Protein AF-A0A0U2K3C4-F1 (afdb_monomer)

Structure (mmCIF, N/CA/C/O backbone):
data_AF-A0A0U2K3C4-F1
#
_entry.id   AF-A0A0U2K3C4-F1
#
loop_
_atom_site.group_PDB
_atom_site.id
_atom_site.type_symbol
_atom_site.label_atom_id
_atom_site.label_alt_id
_atom_site.label_comp_id
_atom_site.label_asym_id
_atom_site.label_entity_id
_atom_site.label_seq_id
_atom_site.pdbx_PDB_ins_code
_atom_site.Cartn_x
_atom_site.Cartn_y
_atom_site.Cartn_z
_atom_site.occupancy
_atom_site.B_iso_or_equiv
_atom_site.auth_seq_id
_atom_site.auth_comp_id
_atom_site.auth_asym_id
_atom_site.auth_atom_id
_atom_site.pdbx_PDB_model_num
ATOM 1 N N . ARG A 1 1 ? -6.582 -13.156 -17.058 1.00 91.00 1 ARG A N 1
ATOM 2 C CA . ARG A 1 1 ? -5.538 -12.307 -16.415 1.00 91.00 1 ARG A CA 1
ATOM 3 C C . ARG A 1 1 ? -4.689 -13.129 -15.450 1.00 91.00 1 ARG A C 1
ATOM 5 O O . ARG A 1 1 ? -3.478 -12.992 -15.527 1.00 91.00 1 ARG A O 1
ATOM 12 N N . ALA A 1 2 ? -5.303 -13.980 -14.618 1.00 92.38 2 ALA A N 1
ATOM 13 C CA . ALA A 1 2 ? -4.604 -14.873 -13.690 1.00 92.38 2 ALA A CA 1
ATOM 14 C C . ALA A 1 2 ? -3.515 -15.735 -14.356 1.00 92.38 2 ALA A C 1
ATOM 16 O O . ALA A 1 2 ? -2.417 -15.794 -13.830 1.00 92.38 2 ALA A O 1
ATOM 17 N N . ASP A 1 3 ? -3.754 -16.257 -15.565 1.00 92.38 3 ASP A N 1
ATOM 18 C CA . ASP A 1 3 ? -2.789 -17.100 -16.306 1.00 92.38 3 ASP A CA 1
ATOM 19 C C . ASP A 1 3 ? -1.461 -16.412 -16.674 1.00 92.38 3 ASP A C 1
ATOM 21 O O . ASP A 1 3 ? -0.564 -17.042 -17.228 1.00 92.38 3 ASP A O 1
ATOM 25 N N . MET A 1 4 ? -1.336 -15.099 -16.448 1.00 93.62 4 MET A N 1
ATOM 26 C CA . MET A 1 4 ? -0.067 -14.387 -16.621 1.00 93.62 4 MET A CA 1
ATOM 27 C C . MET A 1 4 ? 0.810 -14.440 -15.366 1.00 93.62 4 MET A C 1
ATOM 29 O O . MET A 1 4 ? 1.967 -14.034 -15.451 1.00 93.62 4 MET A O 1
ATOM 33 N N . VAL A 1 5 ? 0.287 -14.903 -14.232 1.00 95.31 5 VAL A N 1
ATOM 34 C CA . VAL A 1 5 ? 1.000 -15.032 -12.958 1.00 95.31 5 VAL A CA 1
ATOM 35 C C . VAL A 1 5 ? 1.236 -16.510 -12.691 1.00 95.31 5 VAL A C 1
ATOM 37 O O . VAL A 1 5 ? 0.302 -17.308 -12.721 1.00 95.31 5 VAL A O 1
ATOM 40 N N . ASP A 1 6 ? 2.488 -16.870 -12.431 1.00 94.94 6 ASP A N 1
ATOM 41 C CA . ASP A 1 6 ? 2.840 -18.255 -12.155 1.00 94.94 6 ASP A CA 1
ATOM 42 C C . ASP A 1 6 ? 2.334 -18.664 -10.764 1.00 94.94 6 ASP A C 1
ATOM 44 O O . ASP A 1 6 ? 2.648 -18.019 -9.760 1.00 94.94 6 ASP A O 1
ATOM 48 N N . SER A 1 7 ? 1.530 -19.726 -10.712 1.00 95.19 7 SER A N 1
ATOM 49 C CA . SER A 1 7 ? 0.980 -20.285 -9.477 1.00 95.19 7 SER A CA 1
ATOM 50 C C . SER A 1 7 ? 0.982 -21.819 -9.561 1.00 95.19 7 SER A C 1
ATOM 52 O O . SER A 1 7 ? 0.203 -22.374 -10.342 1.00 95.19 7 SER A O 1
ATOM 54 N N . PRO A 1 8 ? 1.849 -22.520 -8.801 1.00 93.19 8 PRO A N 1
ATOM 55 C CA . PRO A 1 8 ? 2.838 -21.985 -7.853 1.00 93.19 8 PRO A CA 1
ATOM 56 C C . PRO A 1 8 ? 3.916 -21.092 -8.493 1.00 93.19 8 PRO A C 1
ATOM 58 O O . PRO A 1 8 ? 4.184 -21.192 -9.689 1.00 93.19 8 PRO A O 1
ATOM 61 N N . ASN A 1 9 ? 4.553 -20.227 -7.695 1.00 91.94 9 ASN A N 1
ATOM 62 C CA . ASN A 1 9 ? 5.623 -19.354 -8.183 1.00 91.94 9 ASN A CA 1
ATOM 63 C C . ASN A 1 9 ? 6.841 -20.164 -8.657 1.00 91.94 9 ASN A C 1
ATOM 65 O O . ASN A 1 9 ? 7.236 -21.135 -8.015 1.00 91.94 9 ASN A O 1
ATOM 69 N N . LEU A 1 10 ? 7.464 -19.729 -9.757 1.00 90.44 10 LEU A N 1
ATOM 70 C CA . LEU A 1 10 ? 8.642 -20.399 -10.330 1.00 90.44 10 LEU A CA 1
ATOM 71 C C . LEU A 1 10 ? 9.956 -19.925 -9.705 1.00 90.44 10 LEU A C 1
ATOM 73 O O . LEU A 1 10 ? 10.890 -20.708 -9.550 1.00 90.44 10 LEU A O 1
ATOM 77 N N . TYR A 1 11 ? 10.021 -18.635 -9.375 1.00 92.56 11 TYR A N 1
ATOM 78 C CA . TYR A 1 11 ? 11.235 -17.945 -8.954 1.00 92.56 11 TYR A CA 1
ATOM 79 C C . TYR A 1 11 ? 10.991 -17.160 -7.666 1.00 92.56 11 TYR A C 1
ATOM 81 O O . TYR A 1 11 ? 9.864 -16.735 -7.378 1.00 92.56 11 TYR A O 1
ATOM 89 N N . THR A 1 12 ? 12.068 -16.907 -6.928 1.00 91.94 12 THR A N 1
ATOM 90 C CA . THR A 1 12 ? 12.113 -15.908 -5.852 1.00 91.94 12 THR A CA 1
ATOM 91 C C . THR A 1 12 ? 13.318 -14.995 -6.049 1.00 91.94 12 THR A C 1
ATOM 93 O O . THR A 1 12 ? 14.100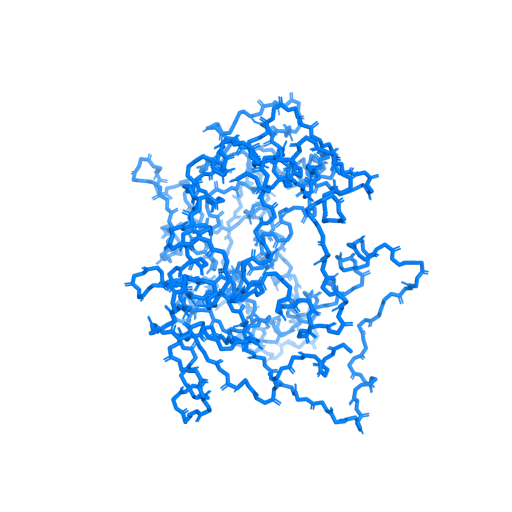 -15.181 -6.982 1.00 91.94 12 THR A O 1
ATOM 96 N N . SER A 1 13 ? 13.476 -13.977 -5.202 1.00 81.00 13 SER A N 1
ATOM 97 C CA . SER A 1 13 ? 14.648 -13.092 -5.266 1.00 81.00 13 SER A CA 1
ATOM 98 C C . SER A 1 13 ? 15.991 -13.816 -5.102 1.00 81.00 13 SER A C 1
ATOM 100 O O . SER A 1 13 ? 16.982 -13.345 -5.656 1.00 81.00 13 SER A O 1
ATOM 102 N N . ASP A 1 14 ? 15.994 -14.985 -4.456 1.00 83.19 14 ASP A N 1
ATOM 103 C CA . ASP A 1 14 ? 17.208 -15.752 -4.147 1.00 83.19 14 ASP A CA 1
ATOM 104 C C . ASP A 1 14 ? 17.404 -16.967 -5.071 1.00 83.19 14 ASP A C 1
ATOM 106 O O . ASP A 1 14 ? 18.506 -17.501 -5.178 1.00 83.19 14 ASP A O 1
ATOM 110 N N . HIS A 1 15 ? 16.358 -17.389 -5.791 1.00 88.06 15 HIS A N 1
ATOM 111 C CA . HIS A 1 15 ? 16.385 -18.589 -6.631 1.00 88.06 15 HIS A CA 1
ATOM 112 C C . HIS A 1 15 ? 15.921 -18.274 -8.057 1.00 88.06 15 HIS A C 1
ATOM 114 O O . HIS A 1 15 ? 14.764 -17.919 -8.294 1.00 88.06 15 HIS A O 1
ATOM 120 N N . SER A 1 16 ? 16.823 -18.448 -9.028 1.00 90.88 16 SER A N 1
ATOM 121 C CA . SER A 1 16 ? 16.570 -18.234 -10.463 1.00 90.88 16 SER A CA 1
ATOM 122 C C . SER A 1 16 ? 15.984 -19.454 -11.189 1.00 90.88 16 SER A C 1
ATOM 124 O O . SER A 1 16 ? 15.780 -19.413 -12.402 1.00 90.88 16 SER A O 1
ATOM 126 N N . TYR A 1 17 ? 15.710 -20.537 -10.463 1.00 90.81 17 TYR A N 1
ATOM 127 C CA . TYR A 1 17 ? 15.110 -21.779 -10.947 1.00 90.81 17 TYR A CA 1
ATOM 128 C C . TYR A 1 17 ? 14.216 -22.381 -9.855 1.00 90.81 17 TYR A C 1
ATOM 130 O O . TYR A 1 17 ? 14.280 -21.969 -8.698 1.00 90.81 17 TYR A O 1
ATOM 138 N N . ILE A 1 18 ? 13.377 -23.351 -10.228 1.00 93.62 18 ILE A N 1
ATOM 139 C CA . ILE A 1 18 ? 12.414 -23.971 -9.313 1.00 93.62 18 ILE A CA 1
ATOM 140 C C . ILE A 1 18 ? 13.165 -24.789 -8.258 1.00 93.62 18 ILE A C 1
ATOM 142 O O . ILE A 1 18 ? 13.895 -25.722 -8.594 1.00 93.62 18 ILE A O 1
ATOM 146 N N . THR A 1 19 ? 12.943 -24.469 -6.985 1.00 92.31 19 THR A N 1
ATOM 147 C CA . THR A 1 19 ? 13.462 -25.227 -5.841 1.00 92.31 19 THR A CA 1
ATOM 148 C C . THR A 1 19 ? 12.367 -25.466 -4.809 1.00 92.31 19 THR A C 1
ATOM 150 O O . THR A 1 19 ? 11.360 -24.756 -4.761 1.00 92.31 19 THR A O 1
ATOM 153 N N . VAL A 1 20 ? 12.573 -26.469 -3.955 1.00 91.56 20 VAL A N 1
ATOM 154 C CA . VAL A 1 20 ? 11.711 -26.712 -2.789 1.00 91.56 20 VAL A CA 1
ATOM 155 C C . VAL A 1 20 ? 11.722 -25.490 -1.863 1.00 91.56 20 VAL A C 1
ATOM 157 O O . VAL A 1 20 ? 10.665 -25.054 -1.412 1.00 91.56 20 VAL A O 1
ATOM 160 N N . ASP A 1 21 ? 12.888 -24.874 -1.658 1.00 89.00 21 ASP A N 1
ATOM 161 C CA . ASP A 1 21 ? 13.029 -23.682 -0.818 1.00 89.00 21 ASP A CA 1
ATOM 162 C C . ASP A 1 21 ? 12.271 -22.475 -1.386 1.00 89.00 21 ASP A C 1
ATOM 164 O O . ASP A 1 21 ? 11.545 -21.809 -0.651 1.00 89.00 21 ASP A O 1
ATOM 168 N N . ALA A 1 22 ? 12.354 -22.226 -2.697 1.00 86.88 22 ALA A N 1
ATOM 169 C CA . ALA A 1 22 ? 11.605 -21.165 -3.375 1.00 86.88 22 ALA A CA 1
ATOM 170 C C . ALA A 1 22 ? 10.082 -21.342 -3.247 1.00 86.88 22 ALA A C 1
ATOM 172 O O . ALA A 1 22 ? 9.337 -20.356 -3.245 1.00 86.88 22 ALA A O 1
ATOM 173 N N . HIS A 1 23 ? 9.622 -22.590 -3.127 1.00 89.25 23 HIS A N 1
ATOM 174 C CA . HIS A 1 23 ? 8.214 -22.913 -2.943 1.00 89.25 23 HIS A CA 1
ATOM 175 C C . HIS A 1 23 ? 7.758 -22.739 -1.487 1.00 89.25 23 HIS A C 1
ATOM 177 O O . HIS A 1 23 ? 6.759 -22.067 -1.241 1.00 89.25 23 HIS A O 1
ATOM 183 N N . PHE A 1 24 ? 8.478 -23.286 -0.503 1.00 91.50 24 PHE A N 1
ATOM 184 C CA . PHE A 1 24 ? 8.013 -23.303 0.893 1.00 91.50 24 PHE A CA 1
ATOM 185 C C . PHE A 1 24 ? 8.466 -22.106 1.735 1.00 91.50 24 PHE A C 1
ATOM 187 O O . PHE A 1 24 ? 7.795 -21.760 2.707 1.00 91.50 24 PHE A O 1
ATOM 194 N N . ASN A 1 25 ? 9.563 -21.436 1.382 1.00 93.00 25 ASN A N 1
ATOM 195 C CA . ASN A 1 25 ? 10.036 -20.283 2.138 1.00 93.00 25 ASN A CA 1
ATOM 196 C C . ASN A 1 25 ? 9.228 -19.027 1.774 1.00 93.00 25 ASN A C 1
ATOM 198 O O . ASN A 1 25 ? 9.465 -18.388 0.748 1.00 93.00 25 ASN A O 1
ATOM 202 N N . THR A 1 26 ? 8.281 -18.647 2.631 1.00 93.88 26 THR A N 1
ATOM 203 C CA . THR A 1 26 ? 7.430 -17.452 2.478 1.00 93.88 26 THR A CA 1
ATOM 204 C C . THR A 1 26 ? 8.090 -16.157 2.951 1.00 93.88 26 THR A C 1
ATOM 206 O O . THR A 1 26 ? 7.456 -15.113 2.954 1.00 93.88 26 THR A O 1
ATOM 209 N N . SER A 1 27 ? 9.366 -16.177 3.345 1.00 95.62 27 SER A N 1
ATOM 210 C CA . SER A 1 27 ? 10.084 -14.935 3.678 1.00 95.62 27 SER A CA 1
ATOM 211 C C . SER A 1 27 ? 10.625 -14.191 2.454 1.00 95.62 27 SER A C 1
ATOM 213 O O . SER A 1 27 ? 11.241 -13.139 2.599 1.00 95.62 27 SER A O 1
ATOM 215 N N . HIS A 1 28 ? 10.393 -14.718 1.248 1.00 95.62 28 HIS A N 1
ATOM 216 C CA . HIS A 1 28 ? 10.826 -14.123 -0.012 1.00 95.62 28 HIS A CA 1
ATOM 217 C C . HIS A 1 28 ? 9.637 -13.708 -0.860 1.00 95.62 28 HIS A C 1
ATOM 219 O O . HIS A 1 28 ? 8.663 -14.454 -1.008 1.00 95.62 28 HIS A O 1
ATOM 225 N N . PHE A 1 29 ? 9.770 -12.562 -1.517 1.00 97.19 29 PHE A N 1
ATOM 226 C CA . PHE A 1 29 ? 8.911 -12.241 -2.643 1.00 97.19 29 PHE A CA 1
ATOM 227 C C . PHE A 1 29 ? 9.142 -13.225 -3.806 1.00 97.19 29 PHE A C 1
ATOM 229 O O . PHE A 1 29 ? 10.267 -13.671 -4.063 1.00 97.19 29 PHE A O 1
ATOM 236 N N . ALA A 1 30 ? 8.066 -13.550 -4.528 1.00 96.50 30 ALA A N 1
ATOM 237 C CA . ALA A 1 30 ? 8.156 -14.239 -5.814 1.00 96.50 30 ALA A CA 1
ATOM 238 C C . ALA A 1 30 ? 8.735 -13.319 -6.894 1.00 96.50 30 ALA A C 1
ATOM 240 O O . ALA A 1 30 ? 8.837 -12.102 -6.708 1.00 96.50 30 ALA A O 1
ATOM 241 N N . ARG A 1 31 ? 9.057 -13.904 -8.051 1.00 95.88 31 ARG A N 1
ATOM 242 C CA . ARG A 1 31 ? 9.420 -13.158 -9.256 1.00 95.88 31 ARG A CA 1
ATOM 243 C C . ARG A 1 31 ? 8.714 -13.671 -10.500 1.00 95.88 31 ARG A C 1
ATOM 245 O O . ARG A 1 31 ? 8.520 -14.876 -10.647 1.00 95.88 31 ARG A O 1
ATOM 252 N N . GLY A 1 32 ? 8.370 -12.752 -11.401 1.00 94.94 32 GLY A N 1
ATOM 253 C CA . GLY A 1 32 ? 7.795 -13.079 -12.715 1.00 94.94 32 GLY A CA 1
ATOM 254 C C . GLY A 1 32 ? 8.849 -13.364 -13.791 1.00 94.94 32 GLY A C 1
ATOM 255 O O . GLY A 1 32 ? 8.556 -14.027 -14.787 1.00 94.94 32 GLY A O 1
ATOM 256 N N . LEU A 1 33 ? 10.073 -12.870 -13.587 1.00 96.38 33 LEU A N 1
ATOM 257 C CA . LEU A 1 33 ? 11.255 -13.167 -14.393 1.00 96.38 33 LEU A CA 1
ATOM 258 C C . LEU A 1 33 ? 12.443 -13.474 -13.469 1.00 96.38 33 LEU A C 1
ATOM 260 O O . LEU A 1 33 ? 12.564 -12.846 -12.413 1.00 96.38 33 LEU A O 1
ATOM 264 N N . PRO A 1 34 ? 13.352 -14.385 -13.855 1.00 95.38 34 PRO A N 1
ATOM 265 C CA . PRO A 1 34 ? 14.554 -14.635 -13.073 1.00 95.38 34 PRO A CA 1
ATOM 266 C C . PRO A 1 34 ? 15.469 -13.396 -13.079 1.00 95.38 34 PRO A C 1
ATOM 268 O O . PRO A 1 34 ? 15.416 -12.594 -14.024 1.00 95.38 34 PRO A O 1
ATOM 271 N N . PRO A 1 35 ? 16.329 -13.230 -12.057 1.00 95.44 35 PRO A N 1
ATOM 272 C CA . PRO A 1 35 ? 17.335 -12.174 -12.053 1.00 95.44 35 PRO A CA 1
ATOM 273 C C . PRO A 1 35 ? 18.298 -12.305 -13.237 1.00 95.44 35 PRO A C 1
ATOM 275 O O . PRO A 1 35 ? 18.603 -13.414 -13.681 1.00 95.44 35 PRO A O 1
ATOM 278 N N . ILE A 1 36 ? 18.829 -11.176 -13.707 1.00 95.75 36 ILE A N 1
ATOM 279 C CA . ILE A 1 36 ? 19.911 -11.157 -14.704 1.00 95.75 36 ILE A CA 1
ATOM 280 C C . ILE A 1 36 ? 21.134 -11.880 -14.129 1.00 95.75 36 ILE A C 1
ATOM 282 O O . ILE A 1 36 ? 21.578 -11.464 -13.061 1.00 95.75 36 ILE A O 1
ATOM 286 N N . PRO A 1 37 ? 21.704 -12.909 -14.788 1.00 94.88 37 PRO A N 1
ATOM 287 C CA . PRO A 1 37 ? 22.882 -13.628 -14.296 1.00 94.88 37 PRO A CA 1
ATOM 288 C C . PRO A 1 37 ? 24.055 -12.708 -13.928 1.00 94.88 37 PRO A C 1
ATOM 290 O O . PRO A 1 37 ? 24.319 -11.720 -14.603 1.00 94.88 37 PRO A O 1
ATOM 293 N N . GLU A 1 38 ? 24.779 -13.037 -12.856 1.00 92.75 38 GLU A N 1
ATOM 294 C CA . GLU A 1 38 ? 25.852 -12.177 -12.320 1.00 92.75 38 GLU A CA 1
ATOM 295 C C . GLU A 1 38 ? 27.051 -12.044 -13.267 1.00 92.75 38 GLU A C 1
ATOM 297 O O . GLU A 1 38 ? 27.773 -11.056 -13.227 1.00 92.75 38 GLU A O 1
ATOM 302 N N . ASN A 1 39 ? 27.249 -13.030 -14.140 1.00 95.50 39 ASN A N 1
ATOM 303 C CA . ASN A 1 39 ? 28.339 -13.087 -15.110 1.00 95.50 39 ASN A CA 1
ATOM 304 C C . ASN A 1 39 ? 27.973 -12.487 -16.480 1.00 95.50 39 ASN A C 1
ATOM 306 O O . ASN A 1 39 ? 28.659 -12.748 -17.470 1.00 95.50 39 ASN A O 1
ATOM 310 N N . CYS A 1 40 ? 26.882 -11.725 -16.568 1.00 97.00 40 CYS A N 1
ATOM 311 C CA . CYS A 1 40 ? 26.514 -11.023 -17.790 1.00 97.00 40 CYS A CA 1
ATOM 312 C C . CYS A 1 40 ? 27.499 -9.875 -18.114 1.00 97.00 40 CYS A C 1
ATOM 314 O O . CYS A 1 40 ? 27.959 -9.194 -17.199 1.00 97.00 40 CYS A O 1
ATOM 316 N N . PRO A 1 41 ? 27.801 -9.613 -19.404 1.00 97.56 41 PRO A N 1
ATOM 317 C CA . PRO A 1 41 ? 28.687 -8.517 -19.815 1.00 97.56 41 PRO A CA 1
ATOM 318 C C . PRO A 1 41 ? 28.253 -7.115 -19.363 1.00 97.56 41 PRO A C 1
ATOM 320 O O . PRO A 1 41 ? 29.100 -6.236 -19.210 1.00 97.56 41 PRO A O 1
ATOM 323 N N . THR A 1 42 ? 26.950 -6.887 -19.182 1.00 98.06 42 THR A N 1
ATOM 324 C CA . THR A 1 42 ? 26.393 -5.619 -18.693 1.00 98.06 42 THR A CA 1
ATOM 325 C C . THR A 1 42 ? 25.393 -5.866 -17.559 1.00 98.06 42 THR A C 1
ATOM 327 O O . THR A 1 42 ? 24.816 -6.958 -17.472 1.00 98.06 42 THR A O 1
ATOM 330 N N . PRO A 1 43 ? 25.084 -4.847 -16.730 1.00 97.38 43 PRO A N 1
ATOM 331 C CA . PRO A 1 43 ? 24.050 -4.953 -15.697 1.00 97.38 43 PRO A CA 1
ATOM 332 C C . PRO A 1 43 ? 22.654 -5.304 -16.235 1.00 97.38 43 PRO A C 1
ATOM 334 O O . PRO A 1 43 ? 21.792 -5.706 -15.462 1.00 97.38 43 PRO A O 1
ATOM 337 N N . MET A 1 44 ? 22.426 -5.143 -17.546 1.00 97.62 44 MET A N 1
ATOM 338 C CA . MET A 1 44 ? 21.168 -5.438 -18.243 1.00 97.62 44 MET A CA 1
ATOM 339 C C . MET A 1 44 ? 21.286 -6.646 -19.194 1.00 97.62 44 MET A C 1
ATOM 341 O O . MET A 1 44 ? 20.521 -6.778 -20.154 1.00 97.62 44 MET A O 1
ATOM 345 N N . GLY A 1 45 ? 22.252 -7.537 -18.947 1.00 97.12 45 GLY A N 1
ATOM 346 C CA . GLY A 1 45 ? 22.527 -8.709 -19.772 1.00 97.12 45 GLY A CA 1
ATOM 347 C C . GLY A 1 45 ? 23.658 -8.445 -20.764 1.00 97.12 45 GLY A C 1
ATOM 348 O O . GLY A 1 45 ? 24.831 -8.521 -20.415 1.00 97.12 45 GLY A O 1
ATOM 349 N N . VAL A 1 46 ? 23.311 -8.174 -22.023 1.00 97.56 46 VAL A N 1
ATOM 350 C CA . VAL A 1 46 ? 24.288 -7.940 -23.112 1.00 97.56 46 VAL A CA 1
ATOM 351 C C . VAL A 1 46 ? 24.119 -6.583 -23.799 1.00 97.56 46 VAL A C 1
ATOM 353 O O . VAL A 1 46 ? 24.816 -6.290 -24.765 1.00 97.56 46 VAL A O 1
ATOM 356 N N . LYS A 1 47 ? 23.156 -5.773 -23.347 1.00 97.06 47 LYS A N 1
ATOM 357 C CA . LYS A 1 47 ? 22.833 -4.460 -23.920 1.00 97.06 47 LYS A CA 1
ATOM 358 C C . LYS A 1 47 ? 23.102 -3.345 -22.915 1.00 97.06 47 LYS A C 1
ATOM 360 O O . LYS A 1 47 ? 23.065 -3.580 -21.708 1.00 97.06 47 LYS A O 1
ATOM 365 N N . GLY A 1 48 ? 23.274 -2.134 -23.435 1.00 96.31 48 GLY A N 1
ATOM 366 C CA . GLY A 1 48 ? 23.508 -0.934 -22.638 1.00 96.31 48 GLY A CA 1
ATOM 367 C C . GLY A 1 48 ? 24.955 -0.804 -22.150 1.00 96.31 48 GLY A C 1
ATOM 368 O O . GLY A 1 48 ? 25.793 -1.655 -22.456 1.00 96.31 48 GLY A O 1
ATOM 369 N N . PRO A 1 49 ? 25.256 0.273 -21.413 1.00 96.00 49 PRO A N 1
ATOM 370 C CA . PRO A 1 49 ? 26.581 0.516 -20.854 1.00 96.00 49 PRO A CA 1
ATOM 371 C C . PRO A 1 49 ? 26.938 -0.486 -19.745 1.00 96.00 49 PRO A C 1
ATOM 373 O O . PRO A 1 49 ? 26.080 -1.157 -19.168 1.00 96.00 49 PRO A O 1
ATOM 376 N N . THR A 1 50 ? 28.227 -0.559 -19.409 1.00 96.62 50 THR A N 1
ATOM 377 C CA . THR A 1 50 ? 28.739 -1.376 -18.293 1.00 96.62 50 THR A CA 1
ATOM 378 C C . THR A 1 50 ? 28.375 -0.808 -16.919 1.00 96.62 50 THR A C 1
ATOM 380 O O . THR A 1 50 ? 28.410 -1.534 -15.929 1.00 96.62 50 THR A O 1
ATOM 383 N N . VAL A 1 51 ? 27.986 0.468 -16.856 1.00 96.69 51 VAL A N 1
ATOM 384 C CA . VAL A 1 51 ? 27.539 1.169 -15.649 1.00 96.69 51 VAL A CA 1
ATOM 385 C C . VAL A 1 51 ? 26.173 1.787 -15.932 1.00 96.69 51 VAL A C 1
ATOM 387 O O . VAL A 1 51 ? 26.003 2.467 -16.938 1.00 96.69 51 VAL A O 1
ATOM 390 N N . LEU A 1 52 ? 25.191 1.530 -15.065 1.00 97.56 52 LEU A N 1
ATOM 391 C CA . LEU A 1 52 ? 23.862 2.140 -15.177 1.00 97.56 52 LEU A CA 1
ATOM 392 C C . LEU A 1 52 ? 23.896 3.614 -14.736 1.00 97.56 52 LEU A C 1
ATOM 394 O O . LEU A 1 52 ? 24.703 3.937 -13.863 1.00 97.56 52 LEU A O 1
ATOM 398 N N . PRO A 1 53 ? 22.987 4.471 -15.246 1.00 97.44 53 PRO A N 1
ATOM 399 C CA . PRO A 1 53 ? 22.925 5.891 -14.882 1.00 97.44 53 PRO A CA 1
ATOM 400 C C . PRO A 1 53 ? 22.878 6.124 -13.371 1.00 97.44 53 PRO A C 1
ATOM 402 O O . PRO A 1 53 ? 22.382 5.277 -12.626 1.00 97.44 53 PRO A O 1
ATOM 405 N N . ASP A 1 54 ? 23.363 7.259 -12.887 1.00 97.75 54 ASP A N 1
ATOM 406 C CA . ASP A 1 54 ? 23.372 7.534 -11.452 1.00 97.75 54 ASP A CA 1
ATOM 407 C C . ASP A 1 54 ? 21.936 7.696 -10.888 1.00 97.75 54 ASP A C 1
ATOM 409 O O . ASP A 1 54 ? 21.135 8.439 -11.462 1.00 97.75 54 ASP A O 1
ATOM 413 N N . PRO A 1 55 ? 21.551 7.001 -9.795 1.00 97.75 55 PRO A N 1
ATOM 414 C CA . PRO A 1 55 ? 20.201 7.113 -9.240 1.00 97.75 55 PRO A CA 1
ATOM 415 C C . PRO A 1 55 ? 19.822 8.520 -8.760 1.00 97.75 55 PRO A C 1
ATOM 417 O O . PRO A 1 55 ? 18.647 8.874 -8.863 1.00 97.75 55 PRO A O 1
ATOM 420 N N . ASP A 1 56 ? 20.765 9.309 -8.230 1.00 97.31 56 ASP A N 1
ATOM 421 C CA . ASP A 1 56 ? 20.482 10.686 -7.810 1.00 97.31 56 ASP A CA 1
ATOM 422 C C . ASP A 1 56 ? 20.185 11.559 -9.030 1.00 97.31 56 ASP A C 1
ATOM 424 O O . ASP A 1 56 ? 19.188 12.285 -9.036 1.00 97.31 56 ASP A O 1
ATOM 428 N N . GLU A 1 57 ? 20.984 11.423 -10.089 1.00 96.44 57 GLU A N 1
ATOM 429 C CA . GLU A 1 57 ? 20.751 12.131 -11.348 1.00 96.44 57 GLU A CA 1
ATOM 430 C C . GLU A 1 57 ? 19.398 11.753 -11.967 1.00 96.44 57 GLU A C 1
ATOM 432 O O . GLU A 1 57 ? 18.614 12.636 -12.330 1.00 96.44 57 GLU A O 1
ATOM 437 N N . MET A 1 58 ? 19.081 10.453 -12.017 1.00 95.94 58 MET A N 1
ATOM 438 C CA . MET A 1 58 ? 17.794 9.968 -12.518 1.00 95.94 58 MET A CA 1
ATOM 439 C C . MET A 1 58 ? 16.632 10.583 -11.737 1.00 95.94 58 MET A C 1
ATOM 441 O O . MET A 1 58 ? 15.703 11.115 -12.342 1.00 95.94 58 MET A O 1
ATOM 445 N N . VAL A 1 59 ? 16.670 10.538 -10.401 1.00 96.69 59 VAL A N 1
ATOM 446 C CA . VAL A 1 59 ? 15.607 11.104 -9.555 1.00 96.69 59 VAL A CA 1
ATOM 447 C C . VAL A 1 59 ? 15.472 12.604 -9.771 1.00 96.69 59 VAL A C 1
ATOM 449 O O . VAL A 1 59 ? 14.353 13.098 -9.944 1.00 96.69 59 VAL A O 1
ATOM 452 N N . GLN A 1 60 ? 16.596 13.317 -9.823 1.00 95.69 60 GLN A N 1
ATOM 453 C CA . GLN A 1 60 ? 16.602 14.756 -10.030 1.00 95.69 60 GLN A CA 1
ATOM 454 C C . GLN A 1 60 ? 15.960 15.139 -11.368 1.00 95.69 60 GLN A C 1
ATOM 456 O O . GLN A 1 60 ? 15.090 16.009 -11.367 1.00 95.69 60 GLN A O 1
ATOM 461 N N . LYS A 1 61 ? 16.354 14.487 -12.469 1.00 94.94 61 LYS A N 1
ATOM 462 C CA . LYS A 1 61 ? 15.943 14.854 -13.834 1.00 94.94 61 LYS A CA 1
ATOM 463 C C . LYS A 1 61 ? 14.600 14.275 -14.281 1.00 94.94 61 LYS A C 1
ATOM 465 O O . LYS A 1 61 ? 13.951 14.883 -15.123 1.00 94.94 61 LYS A O 1
ATOM 470 N N . LEU A 1 62 ? 14.195 13.112 -13.761 1.00 95.88 62 LEU A N 1
ATOM 471 C CA . LEU A 1 62 ? 13.014 12.383 -14.253 1.00 95.88 62 LEU A CA 1
ATOM 472 C C . LEU A 1 62 ? 11.861 12.307 -13.258 1.00 95.88 62 LEU A C 1
ATOM 474 O O . LEU A 1 62 ? 10.735 12.015 -13.656 1.00 95.88 62 LEU A O 1
ATOM 478 N N . PHE A 1 63 ? 12.112 12.463 -11.959 1.00 96.75 63 PHE A N 1
ATOM 479 C CA . PHE A 1 63 ? 11.095 12.183 -10.942 1.00 96.75 63 PHE A CA 1
ATOM 480 C C . PHE A 1 63 ? 10.660 13.442 -10.199 1.00 96.75 63 PHE A C 1
ATOM 482 O O . PHE A 1 63 ? 9.470 13.558 -9.901 1.00 96.75 63 PHE A O 1
ATOM 489 N N . THR A 1 64 ? 11.575 14.380 -9.935 1.00 97.56 64 THR A N 1
ATOM 490 C CA . THR A 1 64 ? 11.307 15.629 -9.201 1.00 97.56 64 THR A CA 1
ATOM 491 C C . THR A 1 64 ? 10.071 16.360 -9.712 1.00 97.56 64 THR A C 1
ATOM 493 O O . THR A 1 64 ? 9.980 16.742 -10.875 1.00 97.56 64 THR A O 1
ATOM 496 N N . ARG A 1 65 ? 9.113 16.606 -8.815 1.00 97.50 65 ARG A N 1
ATOM 497 C CA . ARG A 1 65 ? 7.997 17.507 -9.088 1.00 97.50 65 ARG A CA 1
ATOM 498 C C . ARG A 1 65 ? 8.501 18.944 -9.173 1.00 97.50 65 ARG A C 1
ATOM 500 O O . ARG A 1 65 ? 8.963 19.498 -8.179 1.00 97.50 65 ARG A O 1
ATOM 507 N N . HIS A 1 66 ? 8.349 19.550 -10.345 1.00 94.62 66 HIS A N 1
ATOM 508 C CA . HIS A 1 66 ? 8.546 20.992 -10.541 1.00 94.62 66 HIS A CA 1
ATOM 509 C C . HIS A 1 66 ? 7.231 21.771 -10.456 1.00 94.62 66 HIS A C 1
ATOM 511 O O . HIS A 1 66 ? 7.194 22.898 -9.973 1.00 94.62 66 HIS A O 1
ATOM 517 N N . LYS A 1 67 ? 6.145 21.150 -10.920 1.00 96.12 67 LYS A N 1
ATOM 518 C CA . LYS A 1 67 ? 4.776 21.649 -10.831 1.00 96.12 67 LYS A CA 1
ATOM 519 C C . LYS A 1 67 ? 3.876 20.468 -10.512 1.00 96.12 67 LYS A C 1
ATOM 521 O O . LYS A 1 67 ? 4.035 19.413 -11.119 1.00 96.12 67 LYS A O 1
ATOM 526 N N . PHE A 1 68 ? 2.931 20.645 -9.596 1.00 97.19 68 PHE A N 1
ATOM 527 C CA . PHE A 1 68 ? 1.930 19.621 -9.328 1.00 97.19 68 PHE A CA 1
ATOM 528 C C . PHE A 1 68 ? 1.125 19.310 -10.594 1.00 97.19 68 PHE A C 1
ATOM 530 O O . PHE A 1 68 ? 0.466 20.189 -11.157 1.00 97.19 68 PHE A O 1
ATOM 537 N N . ILE A 1 69 ? 1.198 18.057 -11.040 1.00 97.69 69 ILE A N 1
ATOM 538 C CA . ILE A 1 69 ? 0.375 17.539 -12.131 1.00 97.69 69 ILE A CA 1
ATOM 539 C C . ILE A 1 69 ? -0.789 16.787 -11.477 1.00 97.69 69 ILE A C 1
ATOM 541 O O . ILE A 1 69 ? -0.550 15.716 -10.913 1.00 97.69 69 ILE A O 1
ATOM 545 N N . PRO A 1 70 ? -2.019 17.329 -11.494 1.00 97.38 70 PRO A N 1
ATOM 546 C CA . PRO A 1 70 ? -3.168 16.678 -10.874 1.00 97.38 70 PRO A CA 1
ATOM 547 C C . PRO A 1 70 ? -3.585 15.418 -11.638 1.00 97.38 70 PRO A C 1
ATOM 549 O O . PRO A 1 70 ? -3.394 15.317 -12.852 1.00 97.38 70 PRO A O 1
ATOM 552 N N . GLU A 1 71 ? -4.174 14.454 -10.936 1.00 95.88 71 GLU A N 1
ATOM 553 C CA . GLU A 1 71 ? -4.787 13.283 -11.561 1.00 95.88 71 GLU A CA 1
ATOM 554 C C . GLU A 1 71 ? -6.057 13.688 -12.325 1.00 95.88 71 GLU A C 1
ATOM 556 O O . GLU A 1 71 ? -6.932 14.375 -11.803 1.00 95.88 71 GLU A O 1
ATOM 561 N N . GLU A 1 72 ? -6.149 13.286 -13.589 1.00 94.00 72 GLU A N 1
ATOM 562 C CA . GLU A 1 72 ? -7.131 13.820 -14.544 1.00 94.00 72 GLU A CA 1
ATOM 563 C C . GLU A 1 72 ? -8.531 13.189 -14.427 1.00 94.00 72 GLU A C 1
ATOM 565 O O . GLU A 1 72 ? -9.466 13.665 -15.067 1.00 94.00 72 GLU A O 1
ATOM 570 N N . TYR A 1 73 ? -8.699 12.124 -13.640 1.00 91.75 73 TYR A N 1
ATOM 571 C CA . TYR A 1 73 ? -9.890 11.269 -13.657 1.00 91.75 73 TYR A CA 1
ATOM 572 C C . TYR A 1 73 ? -10.533 11.130 -12.274 1.00 91.75 73 TYR A C 1
ATOM 574 O O . TYR A 1 73 ? -11.253 10.171 -12.006 1.00 91.75 73 TYR A O 1
ATOM 582 N N . GLY A 1 74 ? -10.310 12.120 -11.407 1.00 91.56 74 GLY A N 1
ATOM 583 C CA . GLY A 1 74 ? -11.017 12.258 -10.135 1.00 91.56 74 GLY A CA 1
ATOM 584 C C . GLY A 1 74 ? -10.415 11.477 -8.969 1.00 91.56 74 GLY A C 1
ATOM 585 O O . GLY A 1 74 ? -11.070 11.348 -7.938 1.00 91.56 74 GLY A O 1
ATOM 586 N N . SER A 1 75 ? -9.189 10.961 -9.087 1.00 97.94 75 SER A N 1
ATOM 587 C CA . SER A 1 75 ? -8.497 10.373 -7.935 1.00 97.94 75 SER A CA 1
ATOM 588 C C . SER A 1 75 ? -8.210 11.452 -6.891 1.00 97.94 75 SER A C 1
ATOM 590 O O . SER A 1 75 ? -7.641 12.503 -7.195 1.00 97.94 75 SER A O 1
ATOM 592 N N . ASN A 1 76 ? -8.588 11.176 -5.650 1.00 98.25 76 ASN A N 1
ATOM 593 C CA . ASN A 1 76 ? -8.435 12.065 -4.502 1.00 98.25 76 ASN A CA 1
ATOM 594 C C . ASN A 1 76 ? -7.568 11.413 -3.417 1.00 98.25 76 ASN A C 1
ATOM 596 O O . ASN A 1 76 ? -7.084 10.287 -3.574 1.00 98.25 76 ASN A O 1
ATOM 600 N N . LEU A 1 77 ? -7.351 12.108 -2.304 1.00 98.56 77 LEU A N 1
ATOM 601 C CA . LEU A 1 77 ? -6.545 11.555 -1.219 1.00 98.56 77 LEU A CA 1
ATOM 602 C C . LEU A 1 77 ? -7.221 10.390 -0.493 1.00 98.56 77 LEU A C 1
ATOM 604 O O . LEU A 1 77 ? -6.507 9.559 0.063 1.00 98.56 77 LEU A O 1
ATOM 608 N N . LEU A 1 78 ? -8.551 10.261 -0.541 1.00 98.62 78 LEU A N 1
ATOM 609 C CA . LEU A 1 78 ? -9.230 9.067 -0.031 1.00 98.62 78 LEU A CA 1
ATOM 610 C C . LEU A 1 78 ? -8.768 7.824 -0.806 1.00 98.62 78 LEU A C 1
ATOM 612 O O . LEU A 1 78 ? -8.366 6.839 -0.190 1.00 98.62 78 LEU A O 1
ATOM 616 N N . PHE A 1 79 ? -8.732 7.895 -2.141 1.00 98.62 79 PHE A N 1
ATOM 617 C CA . PHE A 1 79 ? -8.161 6.843 -2.990 1.00 98.62 79 PHE A CA 1
ATOM 618 C C . PHE A 1 79 ? -6.678 6.599 -2.677 1.00 98.62 79 PHE A C 1
ATOM 620 O O . PHE A 1 79 ? -6.257 5.448 -2.549 1.00 98.62 79 PHE A O 1
ATOM 627 N N . THR A 1 80 ? -5.887 7.664 -2.524 1.00 98.44 80 THR A N 1
ATOM 628 C CA . THR A 1 80 ? -4.448 7.569 -2.231 1.00 98.44 80 THR A CA 1
ATOM 629 C C . THR A 1 80 ? -4.178 6.847 -0.914 1.00 98.44 80 THR A C 1
ATOM 631 O O . THR A 1 80 ? -3.385 5.904 -0.873 1.00 98.44 80 THR A O 1
ATOM 634 N N . PHE A 1 81 ? -4.856 7.248 0.162 1.00 98.69 81 PHE A N 1
ATOM 635 C CA . PHE A 1 81 ? -4.685 6.627 1.471 1.00 98.69 81 PHE A CA 1
ATOM 636 C C . PHE A 1 81 ? -5.312 5.234 1.538 1.00 98.69 81 PHE A C 1
ATOM 638 O O . PHE A 1 81 ? -4.737 4.375 2.202 1.00 98.69 81 PHE A O 1
ATOM 645 N N . PHE A 1 82 ? -6.399 4.963 0.803 1.00 98.81 82 PHE A N 1
ATOM 646 C CA . PHE A 1 82 ? -6.920 3.602 0.657 1.00 98.81 82 PHE A CA 1
ATOM 647 C C . PHE A 1 82 ? -5.878 2.700 -0.007 1.00 98.81 82 PHE A C 1
ATOM 649 O O . PHE A 1 82 ? -5.568 1.635 0.518 1.00 98.81 82 PHE A O 1
ATOM 656 N N . ALA A 1 83 ? -5.284 3.141 -1.124 1.00 98.56 83 ALA A N 1
ATOM 657 C CA . ALA A 1 83 ? -4.245 2.397 -1.830 1.00 98.56 83 ALA A CA 1
ATOM 658 C C . ALA A 1 83 ? -3.055 2.094 -0.912 1.00 98.56 83 ALA A C 1
ATOM 660 O O . ALA A 1 83 ? -2.583 0.958 -0.862 1.00 98.56 83 ALA A O 1
ATOM 661 N N . GLN A 1 84 ? -2.584 3.093 -0.163 1.00 98.62 84 GLN A N 1
ATOM 662 C CA . GLN A 1 84 ? -1.467 2.921 0.759 1.00 98.62 84 GLN A CA 1
ATOM 663 C C . GLN A 1 84 ? -1.825 1.961 1.902 1.00 98.62 84 GLN A C 1
ATOM 665 O O . GLN A 1 84 ? -1.087 1.006 2.140 1.00 98.62 84 GLN A O 1
ATOM 670 N N . HIS A 1 85 ? -2.965 2.169 2.567 1.00 98.75 85 HIS A N 1
ATOM 671 C CA . HIS A 1 85 ? -3.431 1.339 3.682 1.00 98.75 85 HIS A CA 1
ATOM 672 C C . HIS A 1 85 ? -3.619 -0.122 3.254 1.00 98.75 85 HIS A C 1
ATOM 674 O O . HIS A 1 85 ? -3.008 -1.016 3.841 1.00 98.75 85 HIS A O 1
ATOM 680 N N . PHE A 1 86 ? -4.354 -0.351 2.163 1.00 98.62 86 PHE A N 1
ATOM 681 C CA . PHE A 1 86 ? -4.601 -1.677 1.598 1.00 98.62 86 PHE A CA 1
ATOM 682 C C . PHE A 1 86 ? -3.300 -2.393 1.227 1.00 98.62 86 PHE A C 1
ATOM 684 O O . PHE A 1 86 ? -3.048 -3.507 1.674 1.00 98.62 86 PHE A O 1
ATOM 691 N N . THR A 1 87 ? -2.435 -1.761 0.433 1.00 98.50 87 THR A N 1
ATOM 692 C CA . THR A 1 87 ? -1.247 -2.445 -0.101 1.00 98.50 87 THR A CA 1
ATOM 693 C C . THR A 1 87 ? -0.196 -2.754 0.959 1.00 98.50 87 THR A C 1
ATOM 695 O O . THR A 1 87 ? 0.492 -3.773 0.869 1.00 98.50 87 THR A O 1
ATOM 698 N N . HIS A 1 88 ? -0.091 -1.933 2.005 1.00 98.06 88 HIS A N 1
ATOM 699 C CA . HIS A 1 88 ? 0.846 -2.173 3.104 1.00 98.06 88 HIS A CA 1
ATOM 700 C C . HIS A 1 88 ? 0.448 -3.373 3.974 1.00 98.06 88 HIS A C 1
ATOM 702 O O . HIS A 1 88 ? 1.248 -3.825 4.787 1.00 98.06 88 HIS A O 1
ATOM 708 N N . MET A 1 89 ? -0.727 -3.982 3.774 1.00 96.56 89 MET A N 1
ATOM 709 C CA . MET A 1 89 ? -1.016 -5.285 4.378 1.00 96.56 89 MET A CA 1
ATOM 710 C C . MET A 1 89 ? -0.080 -6.389 3.858 1.00 96.56 89 MET A C 1
ATOM 712 O O . MET A 1 89 ? 0.259 -7.294 4.619 1.00 96.56 89 MET A O 1
ATOM 716 N N . PHE A 1 90 ? 0.387 -6.291 2.604 1.00 97.38 90 PHE A N 1
ATOM 717 C CA . PHE A 1 90 ? 1.205 -7.319 1.950 1.00 97.38 90 PHE A CA 1
ATOM 718 C C . PHE A 1 90 ? 2.539 -6.819 1.370 1.00 97.38 90 PHE A C 1
ATOM 720 O O . PHE A 1 90 ? 3.425 -7.634 1.109 1.00 97.38 90 PHE A O 1
ATOM 727 N N . PHE A 1 91 ? 2.746 -5.510 1.210 1.00 97.88 91 PHE A N 1
ATOM 728 C CA . PHE A 1 91 ? 4.057 -4.935 0.888 1.00 97.88 91 PHE A CA 1
ATOM 729 C C . PHE A 1 91 ? 4.830 -4.583 2.153 1.00 97.88 91 PHE A C 1
ATOM 731 O O . PHE A 1 91 ? 4.866 -3.447 2.614 1.00 97.88 91 PHE A O 1
ATOM 738 N N . LYS A 1 92 ? 5.462 -5.615 2.700 1.00 96.50 92 LYS A N 1
ATOM 739 C CA . LYS A 1 92 ? 6.122 -5.601 4.001 1.00 96.50 92 LYS A CA 1
ATOM 740 C C . LYS A 1 92 ? 7.565 -6.055 3.846 1.00 96.50 92 LYS A C 1
ATOM 742 O O . LYS A 1 92 ? 7.892 -7.195 4.170 1.00 96.50 92 LYS A O 1
ATOM 747 N N . THR A 1 93 ? 8.397 -5.217 3.234 1.00 97.25 93 THR A N 1
ATOM 748 C CA . THR A 1 93 ? 9.792 -5.565 2.930 1.00 97.25 93 THR A CA 1
ATOM 749 C C . THR A 1 93 ? 10.606 -5.689 4.220 1.00 97.25 93 THR A C 1
ATOM 751 O O . THR A 1 93 ? 10.578 -4.795 5.066 1.00 97.25 93 THR A O 1
ATOM 754 N N . ASP A 1 94 ? 11.349 -6.786 4.375 1.00 96.62 94 ASP A N 1
ATOM 755 C CA . ASP A 1 94 ? 12.310 -6.960 5.469 1.00 96.62 94 ASP A CA 1
ATOM 756 C C . ASP A 1 94 ? 13.675 -6.403 5.047 1.00 96.62 94 ASP A C 1
ATOM 758 O O . ASP A 1 94 ? 14.574 -7.128 4.618 1.00 96.62 94 ASP A O 1
ATOM 762 N N . LEU A 1 95 ? 13.834 -5.083 5.169 1.00 94.25 95 LEU A N 1
ATOM 763 C CA . LEU A 1 95 ? 15.061 -4.390 4.764 1.00 94.25 95 LEU A CA 1
ATOM 764 C C . LEU A 1 95 ? 16.308 -4.850 5.537 1.00 94.25 95 LEU A C 1
ATOM 766 O O . LEU A 1 95 ? 17.416 -4.640 5.053 1.00 94.25 95 LEU A O 1
ATOM 770 N N . LYS A 1 96 ? 16.162 -5.516 6.694 1.00 95.75 96 LYS A N 1
ATOM 771 C CA . LYS A 1 96 ? 17.309 -6.092 7.420 1.00 95.75 96 LYS A CA 1
ATOM 772 C C . LYS A 1 96 ? 17.898 -7.299 6.692 1.00 95.75 96 LYS A C 1
ATOM 774 O O . LYS A 1 96 ? 19.091 -7.553 6.821 1.00 95.75 96 LYS A O 1
ATOM 779 N N . LYS A 1 97 ? 17.067 -8.039 5.953 1.00 96.06 97 LYS A N 1
ATOM 780 C CA . LYS A 1 97 ? 17.480 -9.177 5.115 1.00 96.06 97 LYS A CA 1
ATOM 781 C C . LYS A 1 97 ? 17.705 -8.781 3.656 1.00 96.06 97 LYS A C 1
ATOM 783 O O . LYS A 1 97 ? 18.388 -9.488 2.925 1.00 96.06 97 LYS A O 1
ATOM 788 N N . GLY A 1 98 ? 17.144 -7.652 3.234 1.00 96.75 98 GLY A N 1
ATOM 789 C CA . GLY A 1 98 ? 17.341 -7.061 1.915 1.00 96.75 98 GLY A CA 1
ATOM 790 C C . GLY A 1 98 ? 16.038 -6.917 1.124 1.00 96.75 98 GLY A C 1
ATOM 791 O O . GLY A 1 98 ? 14.995 -7.439 1.518 1.00 96.75 98 GLY A O 1
ATOM 792 N N . PRO A 1 99 ? 16.077 -6.234 -0.032 1.00 97.25 99 PRO A N 1
ATOM 793 C CA . PRO A 1 99 ? 14.876 -5.807 -0.759 1.00 97.25 99 PRO A CA 1
ATOM 794 C C . PRO A 1 99 ? 14.051 -6.953 -1.371 1.00 97.25 99 PRO A C 1
ATOM 796 O O . PRO A 1 99 ? 12.933 -6.735 -1.830 1.00 97.25 99 PRO A O 1
ATOM 799 N N . GLY A 1 100 ? 14.588 -8.177 -1.389 1.00 97.06 100 GLY A N 1
ATOM 800 C CA . GLY A 1 100 ? 13.893 -9.374 -1.871 1.00 97.06 100 GLY A CA 1
ATOM 801 C C . GLY A 1 100 ? 13.067 -10.099 -0.810 1.00 97.06 100 GLY A C 1
ATOM 802 O O . GLY A 1 100 ? 12.320 -11.019 -1.148 1.00 97.06 100 GLY A O 1
ATOM 803 N N . HIS A 1 101 ? 13.191 -9.686 0.451 1.00 97.62 101 HIS A N 1
ATOM 804 C CA . HIS A 1 101 ? 12.587 -10.360 1.588 1.00 97.62 101 HIS A CA 1
ATOM 805 C C . HIS A 1 101 ? 11.327 -9.651 2.066 1.00 97.62 101 HIS A C 1
ATOM 807 O O . HIS A 1 101 ? 11.208 -8.427 1.990 1.00 97.62 101 HIS A O 1
ATOM 813 N N . THR A 1 102 ? 10.402 -10.423 2.623 1.00 96.81 102 THR A N 1
ATOM 814 C CA . THR A 1 102 ? 9.166 -9.913 3.203 1.00 96.81 102 THR A CA 1
ATOM 815 C C . THR A 1 102 ? 8.805 -10.615 4.502 1.00 96.81 102 THR A C 1
ATOM 817 O O . THR A 1 102 ? 9.140 -11.778 4.719 1.00 96.81 102 THR A O 1
ATOM 820 N N . TRP A 1 103 ? 8.099 -9.889 5.363 1.00 95.00 103 TRP A N 1
ATOM 821 C CA . TRP A 1 103 ? 7.450 -10.411 6.563 1.00 95.00 103 TRP A CA 1
ATOM 822 C C . TRP A 1 103 ? 5.910 -10.412 6.449 1.00 95.00 103 TRP A C 1
ATOM 824 O O . TRP A 1 103 ? 5.224 -10.619 7.445 1.00 95.00 103 TRP A O 1
ATOM 834 N N . GLY A 1 104 ? 5.347 -10.160 5.259 1.00 93.00 104 GLY A N 1
ATOM 835 C CA . GLY A 1 104 ? 3.896 -10.157 5.016 1.00 93.00 104 GLY A CA 1
ATOM 836 C C . GLY A 1 104 ? 3.322 -11.524 4.616 1.00 93.00 104 GLY A C 1
ATOM 837 O O . GLY A 1 104 ? 4.037 -12.380 4.106 1.00 93.00 104 GLY A O 1
ATOM 838 N N . GLY A 1 105 ? 2.005 -11.712 4.771 1.00 93.75 105 GLY A N 1
ATOM 839 C CA . GLY A 1 105 ? 1.298 -12.972 4.482 1.00 93.75 105 GLY A CA 1
ATOM 840 C C . GLY A 1 105 ? 0.991 -13.251 3.003 1.00 93.75 105 GLY A C 1
ATOM 841 O O . GLY A 1 105 ? 0.175 -14.112 2.692 1.00 93.75 105 GLY A O 1
ATOM 842 N N . HIS A 1 106 ? 1.626 -12.529 2.074 1.00 96.50 106 HIS A N 1
ATOM 843 C CA . HIS A 1 106 ? 1.458 -12.673 0.624 1.00 96.50 106 HIS A CA 1
ATOM 844 C C . HIS A 1 106 ? 0.029 -12.519 0.063 1.00 96.50 106 HIS A C 1
ATOM 846 O O . HIS A 1 106 ? -0.284 -13.070 -0.993 1.00 96.50 106 HIS A O 1
ATOM 852 N N . GLY A 1 107 ? -0.835 -11.719 0.680 1.00 96.62 107 GLY A N 1
ATOM 853 C CA . GLY A 1 107 ? -2.155 -11.450 0.116 1.00 96.62 107 GLY A CA 1
ATOM 854 C C . GLY A 1 107 ? -3.038 -10.622 1.030 1.00 96.62 107 GLY A C 1
ATOM 855 O O . GLY A 1 107 ? -2.553 -9.932 1.923 1.00 96.62 107 GLY A O 1
ATOM 856 N N . VAL A 1 108 ? -4.345 -10.700 0.789 1.00 97.75 108 VAL A N 1
ATOM 857 C CA . VAL A 1 108 ? -5.348 -10.034 1.622 1.00 97.75 108 VAL A CA 1
ATOM 858 C C . VAL A 1 108 ? -5.601 -10.881 2.864 1.00 97.75 108 VAL A C 1
ATOM 860 O O . VAL A 1 108 ? -6.483 -11.731 2.879 1.00 97.75 108 VAL A O 1
ATOM 863 N N . ASP A 1 109 ? -4.784 -10.664 3.891 1.00 96.50 109 ASP A N 1
ATOM 864 C CA . ASP A 1 109 ? -4.849 -11.355 5.188 1.00 96.50 109 ASP A CA 1
ATOM 865 C C . ASP A 1 109 ? -5.366 -10.453 6.321 1.00 96.50 109 ASP A C 1
ATOM 867 O O . ASP A 1 109 ? -5.404 -10.859 7.483 1.00 96.50 109 ASP A O 1
ATOM 871 N N . VAL A 1 110 ? -5.720 -9.207 5.981 1.00 98.12 110 VAL A N 1
ATOM 872 C CA . VAL A 1 110 ? -6.139 -8.133 6.892 1.00 98.12 110 VAL A CA 1
ATOM 873 C C . VAL A 1 110 ? -5.168 -7.856 8.057 1.00 98.12 110 VAL A C 1
ATOM 875 O O . VAL A 1 110 ? -5.492 -7.092 8.963 1.00 98.12 110 VAL A O 1
ATOM 878 N N . SER A 1 111 ? -3.921 -8.330 7.995 1.00 97.44 111 SER A N 1
ATOM 879 C CA . SER A 1 111 ? -2.904 -8.195 9.059 1.00 97.44 111 SER A CA 1
ATOM 880 C C . SER A 1 111 ? -2.556 -6.749 9.417 1.00 97.44 111 SER A C 1
ATOM 882 O O . SER A 1 111 ? -2.169 -6.453 10.540 1.00 97.44 111 SER A O 1
ATOM 884 N N . HIS A 1 112 ? -2.730 -5.809 8.491 1.00 98.00 112 HIS A N 1
ATOM 885 C CA . HIS A 1 112 ? -2.610 -4.378 8.778 1.00 98.00 112 HIS A CA 1
ATOM 886 C C . HIS A 1 112 ? -3.616 -3.836 9.821 1.00 98.00 112 HIS A C 1
ATOM 888 O O . HIS A 1 112 ? -3.356 -2.796 10.420 1.00 98.00 112 HIS A O 1
ATOM 894 N N . ILE A 1 113 ? -4.728 -4.540 10.069 1.00 98.50 113 ILE A N 1
ATOM 895 C CA . ILE A 1 113 ? -5.729 -4.216 11.100 1.00 98.50 113 ILE A CA 1
ATOM 896 C C . ILE A 1 113 ? -5.452 -5.039 12.362 1.00 98.50 113 ILE A C 1
ATOM 898 O O . ILE A 1 113 ? -5.392 -4.490 13.457 1.00 98.50 113 ILE A O 1
ATOM 902 N N . TYR A 1 114 ? -5.231 -6.348 12.198 1.00 98.56 114 TYR A N 1
ATOM 903 C CA . TYR A 1 114 ? -5.192 -7.314 13.305 1.00 98.56 114 TYR A CA 1
ATOM 904 C C . TYR A 1 114 ? -3.785 -7.644 13.827 1.00 98.56 114 TYR A C 1
ATOM 906 O O . TYR A 1 114 ? -3.656 -8.413 14.770 1.00 98.56 114 TYR A O 1
ATOM 914 N N . GLY A 1 115 ? -2.730 -7.085 13.237 1.00 97.44 115 GLY A N 1
ATOM 915 C CA . GLY A 1 115 ? -1.344 -7.398 13.583 1.00 97.44 115 GLY A CA 1
ATOM 916 C C . GLY A 1 115 ? -0.721 -8.486 12.697 1.00 97.44 115 GLY A C 1
ATOM 917 O O . GLY A 1 115 ? -1.431 -9.222 12.005 1.00 97.44 115 GLY A O 1
ATOM 918 N N . PRO A 1 116 ? 0.622 -8.595 12.688 1.00 95.19 116 PRO A N 1
ATOM 919 C CA . PRO A 1 116 ? 1.345 -9.586 11.889 1.00 95.19 116 PRO A CA 1
ATOM 920 C C . PRO A 1 116 ? 1.353 -10.991 12.505 1.00 95.19 116 PRO A C 1
ATOM 922 O O . PRO A 1 116 ? 1.654 -11.959 11.813 1.00 95.19 116 PRO A O 1
ATOM 925 N N . ASP A 1 117 ? 1.052 -11.110 13.797 1.00 96.12 117 ASP A N 1
ATOM 926 C CA . ASP A 1 117 ? 1.109 -12.360 14.545 1.00 96.12 117 ASP A CA 1
ATOM 927 C C . ASP A 1 117 ? 0.023 -12.423 15.630 1.00 96.12 117 ASP A C 1
ATOM 929 O O . ASP A 1 117 ? -0.620 -11.425 15.969 1.00 96.12 117 ASP A O 1
ATOM 933 N N . LYS A 1 118 ? -0.180 -13.622 16.194 1.00 97.00 118 LYS A N 1
ATOM 934 C CA . LYS A 1 118 ? -1.202 -13.863 17.224 1.00 97.00 118 LYS A CA 1
ATOM 935 C C . LYS A 1 118 ? -0.945 -13.068 18.508 1.00 97.00 118 LYS A C 1
ATOM 937 O O . LYS A 1 118 ? -1.892 -12.743 19.217 1.00 97.00 118 LYS A O 1
ATOM 942 N N . HIS A 1 119 ? 0.314 -12.761 18.822 1.00 97.81 119 HIS A N 1
ATOM 943 C CA . HIS A 1 119 ? 0.647 -11.977 20.009 1.00 97.81 119 HIS A CA 1
ATOM 944 C C . HIS A 1 119 ? 0.131 -10.542 19.866 1.00 97.81 119 HIS A C 1
ATOM 946 O O . HIS A 1 119 ? -0.605 -10.069 20.729 1.00 97.81 119 HIS A O 1
ATOM 952 N N . THR A 1 120 ? 0.440 -9.896 18.743 1.00 97.81 120 THR A N 1
ATOM 953 C CA . THR A 1 120 ? -0.040 -8.554 18.400 1.00 97.81 120 THR A CA 1
ATOM 954 C C . THR A 1 120 ? -1.564 -8.526 18.310 1.00 97.81 120 THR A C 1
ATOM 956 O O . THR A 1 120 ? -2.188 -7.641 18.890 1.00 97.81 120 THR A O 1
ATOM 959 N N . GLU A 1 121 ? -2.172 -9.532 17.673 1.00 98.31 121 GLU A N 1
ATOM 960 C CA . GLU A 1 121 ? -3.632 -9.677 17.601 1.00 98.31 121 GLU A CA 1
ATOM 961 C C . GLU A 1 121 ? -4.272 -9.687 18.995 1.00 98.31 121 GLU A C 1
ATOM 963 O O . GLU A 1 121 ? -5.191 -8.918 19.267 1.00 98.31 121 GLU A O 1
ATOM 968 N N . ASN A 1 122 ? -3.750 -10.498 19.916 1.00 98.44 122 ASN A N 1
ATOM 969 C CA . ASN A 1 122 ? -4.281 -10.588 21.275 1.00 98.44 122 ASN A CA 1
ATOM 970 C C . ASN A 1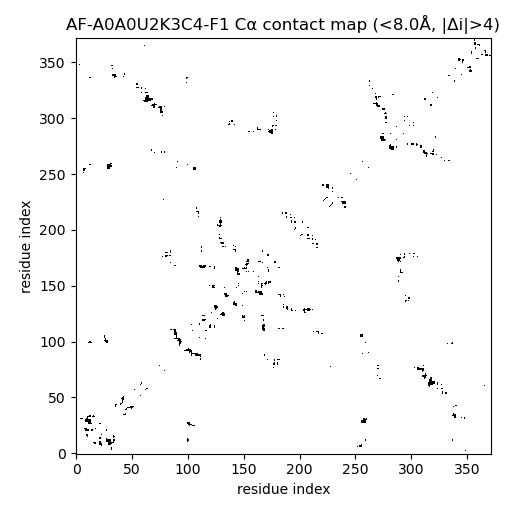 122 ? -4.108 -9.285 22.074 1.00 98.44 122 ASN A C 1
ATOM 972 O O . ASN A 1 122 ? -4.950 -8.975 22.916 1.00 98.44 122 ASN A O 1
ATOM 976 N N . LEU A 1 123 ? -3.044 -8.514 21.823 1.00 98.56 123 LEU A N 1
ATOM 977 C CA . LEU A 1 123 ? -2.837 -7.213 22.469 1.00 98.56 123 LEU A CA 1
ATOM 978 C C . LEU A 1 123 ? -3.835 -6.151 21.989 1.00 98.56 123 LEU A C 1
ATOM 980 O O . LEU A 1 123 ? -4.199 -5.274 22.779 1.00 98.56 123 LEU A O 1
ATOM 984 N N . LEU A 1 124 ? -4.270 -6.238 20.729 1.00 98.69 124 LEU A N 1
ATOM 985 C CA . LEU A 1 124 ? -5.247 -5.334 20.114 1.00 98.69 124 LEU A CA 1
ATOM 986 C C . LEU A 1 124 ? -6.699 -5.708 20.437 1.00 98.69 124 LEU A C 1
ATOM 988 O O . LEU A 1 124 ? -7.577 -4.854 20.353 1.00 98.69 124 LEU A O 1
ATOM 992 N N . ARG A 1 125 ? -6.972 -6.957 20.818 1.00 98.69 125 ARG A N 1
ATOM 993 C CA . ARG A 1 125 ? -8.319 -7.432 21.164 1.00 98.69 125 ARG A CA 1
ATOM 994 C C . ARG A 1 125 ? -8.787 -6.938 22.525 1.00 98.69 125 ARG A C 1
ATOM 996 O O . ARG A 1 125 ? -8.017 -6.902 23.486 1.00 98.69 125 ARG A O 1
ATOM 1003 N N . SER A 1 126 ? -10.075 -6.613 22.622 1.00 98.44 126 SER A N 1
ATOM 1004 C CA . SER A 1 126 ? -10.728 -6.341 23.908 1.00 98.44 126 SER A CA 1
ATOM 1005 C C . SER A 1 126 ? -10.909 -7.627 24.723 1.00 98.44 126 SER A C 1
ATOM 1007 O O . SER A 1 126 ? -10.956 -7.568 25.949 1.00 98.44 126 SER A O 1
ATOM 1009 N N . ASN A 1 127 ? -10.972 -8.779 24.038 1.00 98.19 127 ASN A N 1
ATOM 1010 C CA . ASN A 1 127 ? -11.374 -10.083 24.581 1.00 98.19 127 ASN A CA 1
ATOM 1011 C C . ASN A 1 127 ? -12.774 -10.052 25.222 1.00 98.19 127 ASN A C 1
ATOM 1013 O O . ASN A 1 127 ? -13.066 -10.810 26.148 1.00 98.19 127 ASN A O 1
ATOM 1017 N N . SER A 1 128 ? -13.621 -9.143 24.736 1.00 98.44 128 SER A N 1
ATOM 1018 C CA . SER A 1 128 ? -15.040 -9.065 25.047 1.00 98.44 128 SER A CA 1
ATOM 1019 C C . SER A 1 128 ? -15.823 -8.909 23.752 1.00 98.44 128 SER A C 1
ATOM 1021 O O . SER A 1 128 ? -15.563 -7.993 22.966 1.00 98.44 128 SER A O 1
ATOM 1023 N N . ASP A 1 129 ? -16.820 -9.773 23.568 1.00 98.50 129 ASP A N 1
ATOM 1024 C CA . ASP A 1 129 ? -17.776 -9.736 22.455 1.00 98.50 129 ASP A CA 1
ATOM 1025 C C . ASP A 1 129 ? -17.133 -9.773 21.062 1.00 98.50 129 ASP A C 1
ATOM 1027 O O . ASP A 1 129 ? -17.677 -9.254 20.093 1.00 98.50 129 ASP A O 1
ATOM 1031 N N . GLY A 1 130 ? -15.953 -10.380 20.968 1.00 98.69 130 GLY A N 1
ATOM 1032 C CA . GLY A 1 130 ? -15.168 -10.507 19.752 1.00 98.69 130 GLY A CA 1
ATOM 1033 C C . GLY A 1 130 ? -14.531 -9.210 19.278 1.00 98.69 130 GLY A C 1
ATOM 1034 O O . GLY A 1 130 ? -14.074 -9.175 18.146 1.00 98.69 130 GLY A O 1
ATOM 1035 N N . LYS A 1 131 ? -14.518 -8.140 20.081 1.00 98.88 131 LYS A N 1
ATOM 1036 C CA . LYS A 1 131 ? -14.140 -6.793 19.629 1.00 98.88 131 LYS A CA 1
ATOM 1037 C C . LYS A 1 131 ? -12.634 -6.516 19.675 1.00 98.88 131 LYS A C 1
ATOM 1039 O O . LYS A 1 131 ? -11.851 -7.149 20.393 1.00 98.88 131 LYS A O 1
ATOM 1044 N N . LEU A 1 132 ? -12.235 -5.488 18.935 1.00 98.88 132 LEU A N 1
ATOM 1045 C CA . LEU A 1 132 ? -10.953 -4.809 19.088 1.00 98.88 132 LEU A CA 1
ATOM 1046 C C . LEU A 1 132 ? -11.068 -3.712 20.154 1.00 98.88 132 LEU A C 1
ATOM 1048 O O . LEU A 1 132 ? -12.130 -3.115 20.342 1.00 98.88 132 LEU A O 1
ATOM 1052 N N . LYS A 1 133 ? -9.965 -3.448 20.859 1.00 98.81 133 LYS A N 1
ATOM 1053 C CA . LYS A 1 133 ? -9.857 -2.319 21.788 1.00 98.81 133 LYS A CA 1
ATOM 1054 C C . LYS A 1 133 ? -10.027 -1.011 21.027 1.00 98.81 133 LYS A C 1
ATOM 1056 O O . LYS A 1 133 ? -9.506 -0.861 19.924 1.00 98.81 133 LYS A O 1
ATOM 1061 N N . THR A 1 134 ? -10.691 -0.065 21.668 1.00 98.38 134 THR A N 1
ATOM 1062 C CA . THR A 1 134 ? -10.867 1.312 21.215 1.00 98.38 134 THR A CA 1
ATOM 1063 C C . THR A 1 134 ? -10.910 2.235 22.429 1.00 98.38 134 THR A C 1
ATOM 1065 O O . THR A 1 134 ? -11.038 1.783 23.567 1.00 98.38 134 THR A O 1
ATOM 1068 N N . GLN A 1 135 ? -10.793 3.533 22.181 1.00 97.62 135 GLN A N 1
ATOM 1069 C CA . GLN A 1 135 ? -10.982 4.596 23.163 1.00 97.62 135 GLN A CA 1
ATOM 1070 C C . GLN A 1 135 ? -11.902 5.672 22.583 1.00 97.62 135 GLN A C 1
ATOM 1072 O O . GLN A 1 135 ? -12.079 5.757 21.367 1.00 97.62 135 GLN A O 1
ATOM 1077 N N . VAL A 1 136 ? -12.475 6.517 23.440 1.00 98.00 136 VAL A N 1
ATOM 1078 C CA . VAL A 1 136 ? -13.312 7.641 23.003 1.00 98.00 136 VAL A CA 1
ATOM 1079 C C . VAL A 1 136 ? -12.547 8.948 23.173 1.00 98.00 136 VAL A C 1
ATOM 1081 O O . VAL A 1 136 ? -12.192 9.321 24.289 1.00 98.00 136 VAL A O 1
ATOM 1084 N N . ILE A 1 137 ? -12.337 9.670 22.072 1.00 97.00 137 ILE A N 1
ATOM 1085 C CA . ILE A 1 137 ? -11.701 10.995 22.055 1.00 97.00 137 ILE A CA 1
ATOM 1086 C C . ILE A 1 137 ? -12.675 11.962 21.391 1.00 97.00 137 ILE A C 1
ATOM 1088 O O . ILE A 1 137 ? -13.136 11.714 20.278 1.00 97.00 137 ILE A O 1
ATOM 1092 N N . ASN A 1 138 ? -13.012 13.055 22.083 1.00 96.12 138 ASN A N 1
ATOM 1093 C CA . ASN A 1 138 ? -13.960 14.071 21.603 1.00 96.12 138 ASN A CA 1
ATOM 1094 C C . ASN A 1 138 ? -15.323 13.494 21.159 1.00 96.12 138 ASN A C 1
ATOM 1096 O O . ASN A 1 138 ? -15.945 14.001 20.231 1.00 96.12 138 ASN A O 1
ATOM 1100 N N . GLY A 1 139 ? -15.791 12.431 21.823 1.00 97.12 139 GLY A N 1
ATOM 1101 C CA . GLY A 1 139 ? -17.073 11.782 21.520 1.00 97.12 139 GLY A CA 1
ATOM 1102 C C . GLY A 1 139 ? -17.044 10.792 20.351 1.00 97.12 139 GLY A C 1
ATOM 1103 O O . GLY A 1 139 ? -18.087 10.247 20.003 1.00 97.12 139 GLY A O 1
ATOM 1104 N N . GLU A 1 140 ? -15.876 10.523 19.767 1.00 98.00 140 GLU A N 1
ATOM 1105 C CA . GLU A 1 140 ? -15.703 9.569 18.672 1.00 98.00 140 GLU A CA 1
ATOM 1106 C C . GLU A 1 140 ? -14.816 8.379 19.072 1.00 98.00 140 GLU A C 1
ATOM 1108 O O . GLU A 1 140 ? -13.907 8.522 19.885 1.00 98.00 140 GLU A O 1
ATOM 1113 N N . GLU A 1 141 ? -15.062 7.207 18.478 1.00 98.06 141 GLU A N 1
ATOM 1114 C CA . GLU A 1 141 ? -14.287 5.980 18.717 1.00 98.06 141 GLU A CA 1
ATOM 1115 C C . GLU A 1 141 ? -12.972 5.974 17.913 1.00 98.06 141 GLU A C 1
ATOM 1117 O O . GLU A 1 141 ? -12.989 6.069 16.686 1.00 98.06 141 GLU A O 1
ATOM 1122 N N . TRP A 1 142 ? -11.829 5.823 18.575 1.00 98.44 142 TRP A N 1
ATOM 1123 C CA . TRP A 1 142 ? -10.496 5.788 17.964 1.00 98.44 142 TRP A CA 1
ATOM 1124 C C . TRP A 1 142 ? -9.708 4.552 18.420 1.00 98.44 142 TRP A C 1
ATOM 1126 O O . TRP A 1 142 ? -10.040 3.964 19.453 1.00 98.44 142 TRP A O 1
ATOM 1136 N N . PRO A 1 143 ? -8.650 4.148 17.690 1.00 98.25 143 PRO A N 1
ATOM 1137 C CA . PRO A 1 143 ? -7.725 3.127 18.161 1.00 98.25 143 PRO A CA 1
ATOM 1138 C C . PRO A 1 143 ? -7.131 3.491 19.530 1.00 98.25 143 PRO A C 1
ATOM 1140 O O . PRO A 1 143 ? -6.939 4.679 19.814 1.00 98.25 143 PRO A O 1
ATOM 1143 N N . PRO A 1 144 ? -6.820 2.498 20.377 1.00 97.88 144 PRO A N 1
ATOM 1144 C CA . PRO A 1 144 ? -6.253 2.727 21.701 1.00 97.88 144 PRO A CA 1
ATOM 1145 C C . PRO A 1 144 ? -4.857 3.344 21.585 1.00 97.88 144 PRO A C 1
ATOM 1147 O O . PRO A 1 144 ? -4.210 3.267 20.538 1.00 97.88 144 PRO A O 1
ATOM 1150 N N . HIS A 1 145 ? -4.353 3.928 22.667 1.00 97.06 145 HIS A N 1
ATOM 1151 C CA . HIS A 1 145 ? -2.943 4.308 22.726 1.00 97.06 145 HIS A CA 1
ATOM 1152 C C . HIS A 1 145 ? -2.049 3.088 22.978 1.00 97.06 145 HIS A C 1
ATOM 1154 O O . HIS A 1 145 ? -2.485 2.062 23.505 1.00 97.06 145 HIS A O 1
ATOM 1160 N N . VAL A 1 146 ? -0.761 3.216 22.653 1.00 96.56 146 VAL A N 1
ATOM 1161 C CA . VAL A 1 146 ? 0.253 2.168 22.895 1.00 96.56 146 VAL A CA 1
ATOM 1162 C C . VAL A 1 146 ? 0.413 1.777 24.367 1.00 96.56 146 VAL A C 1
ATOM 1164 O O . VAL A 1 146 ? 0.980 0.728 24.656 1.00 96.56 146 VAL A O 1
ATOM 1167 N N . ASP A 1 147 ? -0.061 2.594 25.307 1.00 93.69 147 ASP A N 1
ATOM 1168 C CA . ASP A 1 147 ? -0.065 2.246 26.733 1.00 93.69 147 ASP A CA 1
ATOM 1169 C C . ASP A 1 147 ? -1.200 1.276 27.099 1.00 93.69 147 ASP A C 1
ATOM 1171 O O . ASP A 1 147 ? -1.035 0.438 27.981 1.00 93.69 147 ASP A O 1
ATOM 1175 N N . GLU A 1 148 ? -2.323 1.323 26.379 1.00 95.44 148 GLU A N 1
ATOM 1176 C CA . GLU A 1 148 ? -3.475 0.429 26.579 1.00 95.44 148 GLU A CA 1
ATOM 1177 C C . GLU A 1 148 ? -3.370 -0.860 25.740 1.00 95.44 148 GLU A C 1
ATOM 1179 O O . GLU A 1 148 ? -3.880 -1.930 26.108 1.00 95.44 148 GLU A O 1
ATOM 1184 N N . ALA A 1 149 ? -2.685 -0.775 24.599 1.00 97.00 149 ALA A N 1
ATOM 1185 C CA . ALA A 1 149 ? -2.367 -1.897 23.727 1.00 97.00 149 ALA A CA 1
ATOM 1186 C C . ALA A 1 149 ? -0.879 -1.829 23.332 1.00 97.00 149 ALA A C 1
ATOM 1188 O O . ALA A 1 149 ? -0.542 -1.171 22.347 1.00 97.00 149 ALA A O 1
ATOM 1189 N N . PRO A 1 150 ? 0.026 -2.499 24.077 1.00 96.31 150 PRO A N 1
ATOM 1190 C CA . PRO A 1 150 ? 1.479 -2.358 23.933 1.00 96.31 150 PRO A CA 1
ATOM 1191 C C . PRO A 1 150 ? 2.044 -3.117 22.725 1.00 96.31 150 PRO A C 1
ATOM 1193 O O . PRO A 1 150 ? 2.917 -3.974 22.851 1.00 96.31 150 PRO A O 1
ATOM 1196 N N . VAL A 1 151 ? 1.539 -2.801 21.537 1.00 97.12 151 VAL A N 1
ATOM 1197 C CA . VAL A 1 151 ? 2.054 -3.294 20.260 1.00 97.12 151 VAL A CA 1
ATOM 1198 C C . VAL A 1 151 ? 3.258 -2.475 19.805 1.00 97.12 151 VAL A C 1
ATOM 1200 O O . VAL A 1 151 ? 3.443 -1.317 20.187 1.00 97.12 151 VAL A O 1
ATOM 1203 N N . LYS A 1 152 ? 4.088 -3.072 18.950 1.00 95.88 152 LYS A N 1
ATOM 1204 C CA . LYS A 1 152 ? 5.199 -2.359 18.323 1.00 95.88 152 LYS A CA 1
ATOM 1205 C C . LYS A 1 152 ? 4.657 -1.348 17.307 1.00 95.88 152 LYS A C 1
ATOM 1207 O O . LYS A 1 152 ? 4.028 -1.732 16.328 1.00 95.88 152 LYS A O 1
ATOM 1212 N N . MET A 1 153 ? 4.977 -0.074 17.514 1.00 97.19 153 MET A N 1
ATOM 1213 C CA . MET A 1 153 ? 4.705 1.021 16.580 1.00 97.19 153 MET A CA 1
ATOM 1214 C C . MET A 1 153 ? 5.997 1.776 16.263 1.00 97.19 153 MET A C 1
ATOM 1216 O O . MET A 1 153 ? 6.875 1.914 17.117 1.00 97.19 153 MET A O 1
ATOM 1220 N N . LEU A 1 154 ? 6.121 2.269 15.034 1.00 95.81 154 LEU A N 1
ATOM 1221 C CA . LEU A 1 154 ? 7.257 3.056 14.563 1.00 95.81 154 LEU A CA 1
ATOM 1222 C C . LEU A 1 154 ? 6.921 4.548 14.643 1.00 95.81 154 LEU A C 1
ATOM 1224 O O . LEU A 1 154 ? 6.537 5.165 13.652 1.00 95.81 154 LEU A O 1
ATOM 1228 N N . TYR A 1 155 ? 7.091 5.125 15.830 1.00 96.62 155 TYR A N 1
ATOM 1229 C CA . TYR A 1 155 ? 7.064 6.572 16.043 1.00 96.62 155 TYR A CA 1
ATOM 1230 C C . TYR A 1 155 ? 8.474 7.102 16.348 1.00 96.62 155 TYR A C 1
ATOM 1232 O O . TYR A 1 155 ? 9.274 6.398 16.974 1.00 96.62 155 TYR A O 1
ATOM 1240 N N . PRO A 1 156 ? 8.808 8.342 15.946 1.00 95.88 156 PRO A N 1
ATOM 1241 C CA . PRO A 1 156 ? 10.038 8.990 16.369 1.00 95.88 156 PRO A CA 1
ATOM 1242 C C . PRO A 1 156 ? 10.122 9.105 17.901 1.00 95.88 156 PRO A C 1
ATOM 1244 O O . PRO A 1 156 ? 9.099 9.352 18.541 1.00 95.88 156 PRO A O 1
ATOM 1247 N N . PRO A 1 157 ? 11.327 9.043 18.502 1.00 94.50 157 PRO A N 1
ATOM 1248 C CA . PRO A 1 157 ? 11.487 9.078 19.961 1.00 94.50 157 PRO A CA 1
ATOM 1249 C C . PRO A 1 157 ? 10.932 10.330 20.655 1.00 94.50 157 PRO A C 1
ATOM 1251 O O . PRO A 1 157 ? 10.699 10.307 21.857 1.00 94.50 157 PRO A O 1
ATOM 1254 N N . HIS A 1 158 ? 10.754 11.429 19.917 1.00 93.88 158 HIS A N 1
ATOM 1255 C CA . HIS A 1 158 ? 10.226 12.686 20.449 1.00 93.88 158 HIS A CA 1
ATOM 1256 C C . HIS A 1 158 ? 8.692 12.736 20.498 1.00 93.88 158 HIS A C 1
ATOM 1258 O O . HIS A 1 158 ? 8.150 13.682 21.064 1.00 93.88 158 HIS A O 1
ATOM 1264 N N . ILE A 1 159 ? 7.988 11.768 19.899 1.00 95.88 159 ILE A N 1
ATOM 1265 C CA . ILE A 1 159 ? 6.526 11.694 19.962 1.00 95.88 159 ILE A CA 1
ATOM 1266 C C . ILE A 1 159 ? 6.129 11.032 21.289 1.00 95.88 159 ILE A C 1
ATOM 1268 O O . ILE A 1 159 ? 6.475 9.865 21.498 1.00 95.88 159 ILE A O 1
ATOM 1272 N N . PRO A 1 160 ? 5.407 11.731 22.182 1.00 93.88 160 PRO A N 1
ATOM 1273 C CA . PRO A 1 160 ? 4.992 11.175 23.468 1.00 93.88 160 PRO A CA 1
ATOM 1274 C C . PRO A 1 160 ? 4.094 9.945 23.303 1.00 93.88 160 PRO A C 1
ATOM 1276 O O . PRO A 1 160 ? 3.323 9.872 22.345 1.00 93.88 160 PRO A O 1
ATOM 1279 N N . ARG A 1 161 ? 4.178 8.978 24.225 1.00 92.31 161 ARG A N 1
ATOM 1280 C CA . ARG A 1 161 ? 3.453 7.693 24.128 1.00 92.31 161 ARG A CA 1
ATOM 1281 C C . ARG A 1 161 ? 1.937 7.875 24.142 1.00 92.31 161 ARG A C 1
ATOM 1283 O O . ARG A 1 161 ? 1.239 7.193 23.401 1.00 92.31 161 ARG A O 1
ATOM 1290 N N . GLU A 1 162 ? 1.448 8.864 24.877 1.00 90.31 162 GLU A N 1
ATOM 1291 C CA . GLU A 1 162 ? 0.042 9.263 24.940 1.00 90.31 162 GLU A CA 1
ATOM 1292 C C . GLU A 1 162 ? -0.507 9.829 23.619 1.00 90.31 162 GLU A C 1
ATOM 1294 O O . GLU A 1 162 ? -1.709 10.028 23.500 1.00 90.31 162 GLU A O 1
ATOM 1299 N N . LYS A 1 163 ? 0.355 10.090 22.625 1.00 92.38 163 LYS A N 1
ATOM 1300 C CA . LYS A 1 163 ? -0.033 10.489 21.260 1.00 92.38 163 LYS A CA 1
ATOM 1301 C C . LYS A 1 163 ? 0.157 9.380 20.225 1.00 92.38 163 LYS A C 1
ATOM 1303 O O . LYS A 1 163 ? -0.119 9.582 19.041 1.00 92.38 163 LYS A O 1
ATOM 1308 N N . GLN A 1 164 ? 0.671 8.223 20.638 1.00 96.31 164 GLN A N 1
ATOM 1309 C CA . GLN A 1 164 ? 0.929 7.096 19.750 1.00 96.31 164 GLN A CA 1
ATOM 1310 C C . GLN A 1 164 ? -0.275 6.159 19.764 1.00 96.31 164 GLN A C 1
ATOM 1312 O O . GLN A 1 164 ? -0.607 5.572 20.795 1.00 96.31 164 GLN A O 1
ATOM 1317 N N . MET A 1 165 ? -0.912 5.994 18.608 1.00 97.19 165 MET A N 1
ATOM 1318 C CA . MET A 1 165 ? -2.009 5.044 18.450 1.00 97.19 165 MET A CA 1
ATOM 1319 C C . MET A 1 165 ? -1.470 3.635 18.203 1.00 97.19 165 MET A C 1
ATOM 1321 O O . MET A 1 165 ? -0.503 3.448 17.464 1.00 97.19 165 MET A O 1
ATOM 1325 N N . ALA A 1 166 ? -2.115 2.644 18.808 1.00 97.88 166 ALA A N 1
ATOM 1326 C CA . ALA A 1 166 ? -1.829 1.229 18.647 1.00 97.88 166 ALA A CA 1
ATOM 1327 C C . ALA A 1 166 ? -2.775 0.605 17.616 1.00 97.88 166 ALA A C 1
ATOM 1329 O O . ALA A 1 166 ? -3.993 0.596 17.786 1.00 97.88 166 ALA A O 1
ATOM 1330 N N . ILE A 1 167 ? -2.193 0.074 16.543 1.00 96.94 167 ILE A N 1
ATOM 1331 C CA . ILE A 1 167 ? -2.895 -0.497 15.387 1.00 96.94 167 ILE A CA 1
ATOM 1332 C C . ILE A 1 167 ? -2.103 -1.680 14.820 1.00 96.94 167 ILE A C 1
ATOM 1334 O O . ILE A 1 167 ? -0.944 -1.888 15.172 1.00 96.94 167 ILE A O 1
ATOM 1338 N N . GLY A 1 168 ? -2.719 -2.463 13.930 1.00 97.06 168 GLY A N 1
ATOM 1339 C CA . GLY A 1 168 ? -2.117 -3.693 13.403 1.00 97.06 168 GLY A CA 1
ATOM 1340 C C . GLY A 1 168 ? -0.854 -3.502 12.558 1.00 97.06 168 GLY A C 1
ATOM 1341 O O . GLY A 1 168 ? -0.037 -4.418 12.467 1.00 97.06 168 GLY A O 1
ATOM 1342 N N . HIS A 1 169 ? -0.661 -2.332 11.944 1.00 97.75 169 HIS A N 1
ATOM 1343 C CA . HIS A 1 169 ? 0.513 -2.053 11.122 1.00 97.75 169 HIS A CA 1
ATOM 1344 C C . HIS A 1 169 ? 1.437 -1.016 11.770 1.00 97.75 169 HIS A C 1
ATOM 1346 O O . HIS A 1 169 ? 1.092 0.161 11.873 1.00 97.75 169 HIS A O 1
ATOM 1352 N N . GLU A 1 170 ? 2.668 -1.426 12.091 1.00 96.19 170 GLU A N 1
ATOM 1353 C CA . GLU A 1 170 ? 3.621 -0.623 12.874 1.00 96.19 170 GLU A CA 1
ATOM 1354 C C . GLU A 1 170 ? 3.973 0.745 12.259 1.00 96.19 170 GLU A C 1
ATOM 1356 O O . GLU A 1 170 ? 4.335 1.674 12.971 1.00 96.19 170 GLU A O 1
ATOM 1361 N N . PHE A 1 171 ? 3.837 0.895 10.939 1.00 94.56 171 PHE A N 1
ATOM 1362 C CA . PHE A 1 171 ? 4.135 2.130 10.199 1.00 94.56 171 PHE A CA 1
ATOM 1363 C C . PHE A 1 171 ? 2.979 3.144 10.118 1.00 94.56 171 PHE A C 1
ATOM 1365 O O . PHE A 1 171 ? 3.201 4.308 9.790 1.00 94.56 171 PHE A O 1
ATOM 1372 N N . PHE A 1 172 ? 1.732 2.744 10.377 1.00 97.69 172 PHE A N 1
ATOM 1373 C CA . PHE A 1 172 ? 0.567 3.586 10.056 1.00 97.69 172 PHE A CA 1
ATOM 1374 C C . PHE A 1 172 ? 0.422 4.829 10.945 1.00 97.69 172 PHE A C 1
ATOM 1376 O O . PHE A 1 172 ? -0.299 5.752 10.580 1.00 97.69 172 PHE A O 1
ATOM 1383 N N . GLY A 1 173 ? 1.200 4.918 12.027 1.00 96.50 173 GLY A N 1
ATOM 1384 C CA . GLY A 1 173 ? 1.395 6.150 12.790 1.00 96.50 173 GLY A CA 1
ATOM 1385 C C . GLY A 1 173 ? 2.102 7.284 12.032 1.00 96.50 173 GLY A C 1
ATOM 1386 O O . GLY A 1 173 ? 2.165 8.403 12.539 1.00 96.50 173 GLY A O 1
ATOM 1387 N N . LEU A 1 174 ? 2.627 7.031 10.825 1.00 97.00 174 LEU A N 1
ATOM 1388 C CA . LEU A 1 174 ? 3.290 8.046 10.003 1.00 97.00 174 LEU A CA 1
ATOM 1389 C C . LEU A 1 174 ? 2.329 9.139 9.518 1.00 97.00 174 LEU A C 1
ATOM 1391 O O . LEU A 1 174 ? 2.703 10.310 9.509 1.00 97.00 174 LEU A O 1
ATOM 1395 N N . LEU A 1 175 ? 1.129 8.775 9.059 1.00 97.75 175 LEU A N 1
ATOM 1396 C CA . LEU A 1 175 ? 0.224 9.694 8.362 1.00 97.75 175 LEU A CA 1
ATOM 1397 C C . LEU A 1 175 ? -1.189 9.615 8.955 1.00 97.75 175 LEU A C 1
ATOM 1399 O O . LEU A 1 175 ? -1.767 8.527 8.967 1.00 97.75 175 LEU A O 1
ATOM 1403 N N . PRO A 1 176 ? -1.798 10.747 9.351 1.00 98.00 176 PRO A N 1
ATOM 1404 C CA . PRO A 1 176 ? -3.186 10.796 9.813 1.00 98.00 176 PRO A CA 1
ATOM 1405 C C . PRO A 1 176 ? -4.196 10.104 8.883 1.00 98.00 176 PRO A C 1
ATOM 1407 O O . PRO A 1 176 ? -5.103 9.435 9.367 1.00 98.00 176 PRO A O 1
ATOM 1410 N N . GLY A 1 177 ? -4.025 10.172 7.557 1.00 98.12 177 GLY A N 1
ATOM 1411 C CA . GLY A 1 177 ? -4.886 9.446 6.610 1.00 98.12 177 GLY A CA 1
ATOM 1412 C C . GLY A 1 177 ? -4.873 7.916 6.779 1.00 98.12 177 GLY A C 1
ATOM 1413 O O . GLY A 1 177 ? -5.900 7.268 6.589 1.00 98.12 177 GLY A O 1
ATOM 1414 N N . LEU A 1 178 ? -3.751 7.324 7.209 1.00 98.56 178 LEU A N 1
ATOM 1415 C CA . LEU A 1 178 ? -3.663 5.885 7.502 1.00 98.56 178 LEU A CA 1
ATOM 1416 C C . LEU A 1 178 ? -4.364 5.527 8.818 1.00 98.56 178 LEU A C 1
ATOM 1418 O O . LEU A 1 178 ? -4.962 4.453 8.924 1.00 98.56 178 LEU A O 1
ATOM 1422 N N . ILE A 1 179 ? -4.342 6.432 9.801 1.00 97.75 179 ILE A N 1
ATOM 1423 C CA . ILE A 1 179 ? -5.129 6.294 11.032 1.00 97.75 179 ILE A CA 1
ATOM 1424 C C . ILE A 1 179 ? -6.620 6.374 10.741 1.00 97.75 179 ILE A C 1
ATOM 1426 O O . ILE A 1 179 ? -7.374 5.582 11.300 1.00 97.75 179 ILE A O 1
ATOM 1430 N N . VAL A 1 180 ? -7.049 7.271 9.853 1.00 98.44 180 VAL A N 1
ATOM 1431 C CA . VAL A 1 180 ? -8.457 7.378 9.442 1.00 98.44 180 VAL A CA 1
ATOM 1432 C C . VAL A 1 180 ? -8.957 6.036 8.908 1.00 98.44 180 VAL A C 1
ATOM 1434 O O . VAL A 1 180 ? -9.925 5.499 9.443 1.00 98.44 180 VAL A O 1
ATOM 1437 N N . PHE A 1 181 ? -8.250 5.424 7.952 1.00 98.75 181 PHE A N 1
ATOM 1438 C CA . PHE A 1 181 ? -8.620 4.094 7.452 1.00 98.75 181 PHE A CA 1
ATOM 1439 C C . PHE A 1 181 ? -8.538 3.000 8.517 1.00 98.75 181 PHE A C 1
ATOM 1441 O O . PHE A 1 181 ? -9.440 2.171 8.608 1.00 98.75 181 PHE A O 1
ATOM 1448 N N . SER A 1 182 ? -7.502 3.004 9.358 1.00 98.56 182 SER A N 1
ATOM 1449 C CA . SER A 1 182 ? -7.385 2.029 10.452 1.00 98.56 182 SER A CA 1
ATOM 1450 C C . SER A 1 182 ? -8.557 2.132 11.428 1.00 98.56 182 SER A C 1
ATOM 1452 O O . SER A 1 182 ? -9.110 1.118 11.837 1.00 98.56 182 SER A O 1
ATOM 1454 N N . THR A 1 183 ? -8.984 3.353 11.741 1.00 98.75 183 THR A N 1
ATOM 1455 C CA . THR A 1 183 ? -10.133 3.620 12.608 1.00 98.75 183 THR A CA 1
ATOM 1456 C C . THR A 1 183 ? -11.429 3.145 11.959 1.00 98.75 183 THR A C 1
ATOM 1458 O O . THR A 1 183 ? -12.204 2.465 12.620 1.00 98.75 183 THR A O 1
ATOM 1461 N N . ILE A 1 184 ? -11.653 3.437 10.671 1.00 98.81 184 ILE A N 1
ATOM 1462 C CA . ILE A 1 184 ? -12.833 2.959 9.929 1.00 98.81 184 ILE A CA 1
ATOM 1463 C C . ILE A 1 184 ? -12.938 1.432 10.014 1.00 98.81 184 ILE A C 1
ATOM 1465 O O . ILE A 1 184 ? -13.993 0.916 10.370 1.00 98.81 184 ILE A O 1
ATOM 1469 N N . TRP A 1 185 ? -11.845 0.710 9.763 1.00 98.88 185 TRP A N 1
ATOM 1470 C CA . TRP A 1 185 ? -11.851 -0.753 9.802 1.00 98.88 185 TRP A CA 1
ATOM 1471 C C . TRP A 1 185 ? -12.008 -1.341 11.208 1.00 98.88 185 TRP A C 1
ATOM 1473 O O . TRP A 1 185 ? -12.644 -2.381 11.359 1.00 98.88 185 TRP A O 1
ATOM 1483 N N . VAL A 1 186 ? -11.465 -0.690 12.240 1.00 98.75 186 VAL A N 1
ATOM 1484 C CA . VAL A 1 186 ? -11.677 -1.104 13.639 1.00 98.75 186 VAL A CA 1
ATOM 1485 C C . VAL A 1 186 ? -13.139 -0.901 14.048 1.00 98.75 186 VAL A C 1
ATOM 1487 O O . VAL A 1 186 ? -13.737 -1.807 14.631 1.00 98.75 186 VAL A O 1
ATOM 1490 N N . ARG A 1 187 ? -13.737 0.244 13.688 1.00 98.81 187 ARG A N 1
ATOM 1491 C CA . ARG A 1 187 ? -15.167 0.513 13.903 1.00 98.81 187 ARG A CA 1
ATOM 1492 C C . ARG A 1 187 ? -16.032 -0.512 13.167 1.00 98.81 187 ARG A C 1
ATOM 1494 O O . ARG A 1 187 ? -16.968 -1.044 13.755 1.00 98.81 187 ARG A O 1
ATOM 1501 N N . GLU A 1 188 ? -15.698 -0.827 11.914 1.00 98.94 188 GLU A N 1
ATOM 1502 C CA . GLU A 1 188 ? -16.435 -1.824 11.130 1.00 98.94 188 GLU A CA 1
ATOM 1503 C C . GLU A 1 188 ? -16.342 -3.218 11.748 1.00 98.94 188 GLU A C 1
ATOM 1505 O O . GLU A 1 188 ? -17.364 -3.873 11.925 1.00 98.94 188 GLU A O 1
ATOM 1510 N N . HIS A 1 189 ? -15.153 -3.646 12.180 1.00 98.94 189 HIS A N 1
ATOM 1511 C CA . HIS A 1 189 ? -14.998 -4.908 12.898 1.00 98.94 189 HIS A CA 1
ATOM 1512 C C . HIS A 1 189 ? -15.898 -4.969 14.143 1.00 98.94 189 HIS A C 1
ATOM 1514 O O . HIS A 1 189 ? -16.658 -5.922 14.309 1.00 98.94 189 HIS A O 1
ATOM 1520 N N . ASN A 1 190 ? -15.862 -3.935 14.991 1.00 98.88 190 ASN A N 1
ATOM 1521 C CA . ASN A 1 190 ? -16.678 -3.886 16.205 1.00 98.88 190 ASN A CA 1
ATOM 1522 C C . ASN A 1 190 ? -18.184 -3.876 15.890 1.00 98.88 190 ASN A C 1
ATOM 1524 O O . ASN A 1 190 ? -18.950 -4.554 16.578 1.00 98.88 190 ASN A O 1
ATOM 1528 N N . ARG A 1 191 ? -18.598 -3.175 14.825 1.00 98.88 191 ARG A N 1
ATOM 1529 C CA . ARG A 1 191 ? -19.982 -3.153 14.330 1.00 98.88 191 ARG A CA 1
ATOM 1530 C C . ARG A 1 191 ? -20.430 -4.527 13.827 1.00 98.88 191 ARG A C 1
ATOM 1532 O O . ARG A 1 191 ? -21.546 -4.949 14.121 1.00 98.88 191 ARG A O 1
ATOM 1539 N N . VAL A 1 192 ? -19.581 -5.239 13.085 1.00 98.88 192 VAL A N 1
ATOM 1540 C CA . VAL A 1 192 ? -19.855 -6.611 12.628 1.00 98.88 192 VAL A CA 1
ATOM 1541 C C . VAL A 1 192 ? -19.984 -7.557 13.819 1.00 98.88 192 VAL A C 1
ATOM 1543 O O . VAL A 1 192 ? -20.901 -8.375 13.831 1.00 98.88 192 VAL A O 1
ATOM 1546 N N . CYS A 1 193 ? -19.134 -7.426 14.840 1.00 98.88 193 CYS A N 1
ATOM 1547 C CA . CYS A 1 193 ? -19.252 -8.207 16.072 1.00 98.88 193 CYS A CA 1
ATOM 1548 C C . CYS A 1 193 ? -20.599 -7.989 16.778 1.00 98.88 193 CYS A C 1
ATOM 1550 O O . CYS A 1 193 ? -21.206 -8.963 17.220 1.00 98.88 193 CYS A O 1
ATOM 1552 N N . ASP A 1 194 ? -21.105 -6.751 16.826 1.00 98.81 194 ASP A N 1
ATOM 1553 C CA . ASP A 1 194 ? -22.433 -6.461 17.385 1.00 98.81 194 ASP A CA 1
ATOM 1554 C C . ASP A 1 194 ? -23.551 -7.156 16.594 1.00 98.81 194 ASP A C 1
ATOM 1556 O O . ASP A 1 194 ? -24.375 -7.858 17.181 1.00 98.81 194 ASP A O 1
ATOM 1560 N N . VAL A 1 195 ? -23.529 -7.062 15.259 1.00 98.81 195 VAL A N 1
ATOM 1561 C CA . VAL A 1 195 ? -24.500 -7.757 14.391 1.00 98.81 195 VAL A CA 1
ATOM 1562 C C . VAL A 1 195 ? -24.425 -9.276 14.573 1.00 98.81 195 VAL A C 1
ATOM 1564 O O . VAL A 1 195 ? -25.453 -9.945 14.678 1.00 98.81 195 VAL A O 1
ATOM 1567 N N . LEU A 1 196 ? -23.217 -9.842 14.630 1.00 98.81 196 LEU A N 1
ATOM 1568 C CA . LEU A 1 196 ? -23.030 -11.276 14.843 1.00 98.81 196 LEU A CA 1
ATOM 1569 C C . LEU A 1 196 ? -23.558 -11.716 16.206 1.00 98.81 196 LEU A C 1
ATOM 1571 O O . LEU A 1 196 ? -24.177 -12.771 16.287 1.00 98.81 196 LEU A O 1
ATOM 1575 N N . ARG A 1 197 ? -23.361 -10.919 17.258 1.00 98.31 197 ARG A N 1
ATOM 1576 C CA . ARG A 1 197 ? -23.863 -11.225 18.600 1.00 98.31 197 ARG A CA 1
ATOM 1577 C C . ARG A 1 197 ? -25.388 -11.185 18.674 1.00 98.31 197 ARG A C 1
ATOM 1579 O O . ARG A 1 197 ? -25.976 -11.992 19.388 1.00 98.31 197 ARG A O 1
ATOM 1586 N N . GLU A 1 198 ? -26.033 -10.277 17.944 1.00 98.25 198 GLU A N 1
ATOM 1587 C CA . GLU A 1 198 ? -27.498 -10.232 17.849 1.00 98.25 198 GLU A CA 1
ATOM 1588 C C . GLU A 1 198 ? -28.067 -11.494 17.186 1.00 98.25 198 GLU A C 1
ATOM 1590 O O . GLU A 1 198 ? -29.066 -12.046 17.650 1.00 98.25 198 GLU A O 1
ATOM 1595 N N . VAL A 1 199 ? -27.424 -11.971 16.115 1.00 97.88 199 VAL A N 1
ATOM 1596 C CA . VAL A 1 199 ? -27.861 -13.158 15.359 1.00 97.88 199 VAL A CA 1
ATOM 1597 C C . VAL A 1 199 ? -27.431 -14.467 16.036 1.00 97.88 199 VAL A C 1
ATOM 1599 O O . VAL A 1 199 ? -28.130 -15.477 15.929 1.00 97.88 199 VAL A O 1
ATOM 1602 N N . HIS A 1 200 ? -26.315 -14.447 16.764 1.00 98.12 200 HIS A N 1
ATOM 1603 C CA . HIS A 1 200 ? -25.726 -15.592 17.456 1.00 98.12 200 HIS A CA 1
ATOM 1604 C C . HIS A 1 200 ? -25.412 -15.274 18.932 1.00 98.12 200 HIS A C 1
ATOM 1606 O O . HIS A 1 200 ? -24.242 -15.143 19.307 1.00 98.12 200 HIS A O 1
ATOM 1612 N N . PRO A 1 201 ? -26.435 -15.168 19.804 1.00 97.44 201 PRO A N 1
ATOM 1613 C CA . PRO A 1 201 ? -26.242 -14.803 21.212 1.00 97.44 201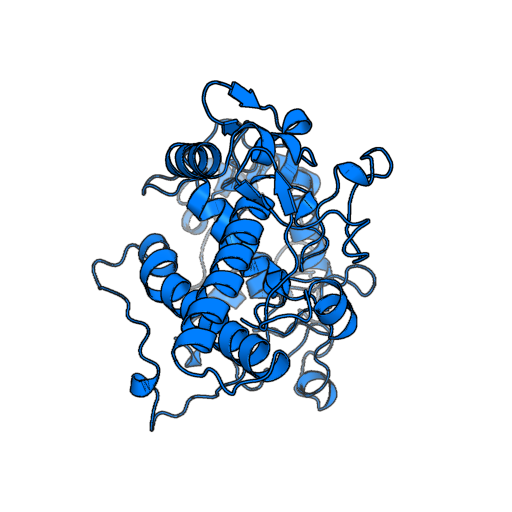 PRO A CA 1
ATOM 1614 C C . PRO A 1 201 ? -25.423 -15.811 22.031 1.00 97.44 201 PRO A C 1
ATOM 1616 O O . PRO A 1 201 ? -24.959 -15.487 23.122 1.00 97.44 201 PRO A O 1
ATOM 1619 N N . ASP A 1 202 ? -25.286 -17.042 21.538 1.00 98.06 202 ASP A N 1
ATOM 1620 C CA . ASP A 1 202 ? -24.554 -18.148 22.156 1.00 98.06 202 ASP A CA 1
ATOM 1621 C C . ASP A 1 202 ? -23.069 -18.203 21.758 1.00 98.06 202 ASP A C 1
ATOM 1623 O O . ASP A 1 202 ? -22.304 -18.967 22.351 1.00 98.06 202 ASP A O 1
ATOM 1627 N N . TRP A 1 203 ? -22.638 -17.402 20.778 1.00 98.56 203 TRP A N 1
ATOM 1628 C CA . TRP A 1 203 ? -21.243 -17.385 20.348 1.00 98.56 203 TRP A CA 1
ATOM 1629 C C . TRP A 1 203 ? -20.334 -16.713 21.375 1.00 98.56 203 TRP A C 1
ATOM 1631 O O . TRP A 1 203 ? -20.624 -15.651 21.925 1.00 98.56 203 TRP A O 1
ATOM 1641 N N . VAL A 1 204 ? -19.179 -17.338 21.595 1.00 98.50 204 VAL A N 1
ATOM 1642 C CA . VAL A 1 204 ? -18.124 -16.817 22.470 1.00 98.50 204 VAL A CA 1
ATOM 1643 C C . VAL A 1 204 ? -17.241 -15.801 21.738 1.00 98.50 204 VAL A C 1
ATOM 1645 O O . VAL A 1 204 ? -17.187 -15.783 20.508 1.00 98.50 204 VAL A O 1
ATOM 1648 N N . ASP A 1 205 ? -16.488 -15.005 22.505 1.00 98.75 205 ASP A N 1
ATOM 1649 C CA . ASP A 1 205 ? -15.589 -13.949 22.011 1.00 98.75 205 ASP A CA 1
ATOM 1650 C C . ASP A 1 205 ? -14.720 -14.378 20.814 1.00 98.75 205 ASP A C 1
ATOM 1652 O O . ASP A 1 205 ? -14.722 -13.713 19.782 1.00 98.75 205 ASP A O 1
ATOM 1656 N N . GLU A 1 206 ? -14.028 -15.521 20.906 1.00 98.69 206 GLU A N 1
ATOM 1657 C CA . GLU A 1 206 ? -13.145 -15.981 19.824 1.00 98.69 206 GLU A CA 1
ATOM 1658 C C . GLU A 1 206 ? -13.914 -16.254 18.525 1.00 98.69 206 GLU A C 1
ATOM 1660 O O . GLU A 1 206 ? -13.433 -15.926 17.442 1.00 98.69 206 GLU A O 1
ATOM 1665 N N . GLN A 1 207 ? -15.113 -16.834 18.614 1.00 98.75 207 GLN A N 1
ATOM 1666 C CA . GLN A 1 207 ? -15.907 -17.157 17.432 1.00 98.75 207 GLN A CA 1
ATOM 1667 C C . GLN A 1 207 ? -16.455 -15.890 16.767 1.00 98.75 207 GLN A C 1
ATOM 1669 O O . GLN A 1 207 ? -16.413 -15.790 15.537 1.00 98.75 207 GLN A O 1
ATOM 1674 N N . LEU A 1 208 ? -16.902 -14.912 17.563 1.00 98.88 208 LEU A N 1
ATOM 1675 C CA . LEU A 1 208 ? -17.299 -13.588 17.076 1.00 98.88 208 LEU A CA 1
ATOM 1676 C C . LEU A 1 208 ? -16.123 -12.896 16.374 1.00 98.88 208 LEU A C 1
ATOM 1678 O O . LEU A 1 208 ? -16.247 -12.522 15.209 1.00 98.88 208 LEU A O 1
ATOM 1682 N N . PHE A 1 209 ? -14.960 -12.830 17.031 1.00 98.88 209 PHE A N 1
ATOM 1683 C CA . PHE A 1 209 ? -13.759 -12.183 16.501 1.00 98.88 209 PHE A CA 1
ATOM 1684 C C . PHE A 1 209 ? -13.306 -12.794 15.166 1.00 98.88 209 PHE A C 1
ATOM 1686 O O . PHE A 1 209 ? -13.111 -12.075 14.182 1.00 98.88 209 PHE A O 1
ATOM 1693 N N . GLN A 1 210 ? -13.155 -14.124 15.101 1.00 98.81 210 GLN A N 1
ATOM 1694 C CA . GLN A 1 210 ? -12.681 -14.794 13.884 1.00 98.81 210 GLN A CA 1
ATOM 1695 C C . GLN A 1 210 ? -13.695 -14.675 12.740 1.00 98.81 210 GLN A C 1
ATOM 1697 O O . GLN A 1 210 ? -13.304 -14.467 11.590 1.00 98.81 210 GLN A O 1
ATOM 1702 N N . THR A 1 211 ? -14.996 -14.749 13.036 1.00 98.88 211 THR A N 1
ATOM 1703 C CA . THR A 1 211 ? -16.033 -14.593 12.006 1.00 98.88 211 THR A CA 1
ATOM 1704 C C . THR A 1 211 ? -16.086 -13.158 11.484 1.00 98.88 211 THR A C 1
ATOM 1706 O O . THR A 1 211 ? -16.115 -12.955 10.270 1.00 98.88 211 THR A O 1
ATOM 1709 N N . ALA A 1 212 ? -16.007 -12.156 12.364 1.00 98.88 212 ALA A N 1
ATOM 1710 C CA . ALA A 1 212 ? -15.934 -10.752 11.963 1.00 98.88 212 ALA A CA 1
ATOM 1711 C C . ALA A 1 212 ? -14.689 -10.467 11.109 1.00 98.88 212 ALA A C 1
ATOM 1713 O O . ALA A 1 212 ? -14.778 -9.790 10.086 1.00 98.88 212 ALA A O 1
ATOM 1714 N N . LYS A 1 213 ? -13.536 -11.052 11.459 1.00 98.81 213 LYS A N 1
ATOM 1715 C CA . LYS A 1 213 ? -12.302 -10.957 10.664 1.00 98.81 213 LYS A CA 1
ATOM 1716 C C . LYS A 1 213 ? -12.471 -11.507 9.241 1.00 98.81 213 LYS A C 1
ATOM 1718 O O . LYS A 1 213 ? -11.983 -10.886 8.296 1.00 98.81 213 LYS A O 1
ATOM 1723 N N . LEU A 1 214 ? -13.179 -12.629 9.069 1.00 98.81 214 LEU A N 1
ATOM 1724 C CA . LEU A 1 214 ? -13.496 -13.190 7.746 1.00 98.81 214 LEU A CA 1
ATOM 1725 C C . LEU A 1 214 ? -14.438 -12.287 6.937 1.00 98.81 214 LEU A C 1
ATOM 1727 O O . LEU A 1 214 ? -14.235 -12.123 5.733 1.00 98.81 214 LEU A O 1
ATOM 1731 N N . ILE A 1 215 ? -15.436 -11.683 7.587 1.00 98.88 215 ILE A N 1
ATOM 1732 C CA . ILE A 1 215 ? -16.358 -10.733 6.946 1.00 98.88 215 ILE A CA 1
ATOM 1733 C C . ILE A 1 215 ? -15.591 -9.501 6.455 1.00 98.88 215 ILE A C 1
ATOM 1735 O O . ILE A 1 215 ? -15.659 -9.189 5.269 1.00 98.88 215 ILE A O 1
ATOM 1739 N N . VAL A 1 216 ? -14.772 -8.883 7.313 1.00 98.81 216 VAL A N 1
ATOM 1740 C CA . VAL A 1 216 ? -13.933 -7.720 6.963 1.00 98.81 216 VAL A CA 1
ATOM 1741 C C . VAL A 1 216 ? -12.975 -8.034 5.806 1.00 98.81 216 VAL A C 1
ATOM 1743 O O . VAL A 1 216 ? -12.764 -7.203 4.919 1.00 98.81 216 VAL A O 1
ATOM 1746 N N . LEU A 1 217 ? -12.410 -9.246 5.758 1.00 98.75 217 LEU A N 1
ATOM 1747 C CA . LEU A 1 217 ? -11.604 -9.703 4.620 1.00 98.75 217 LEU A CA 1
ATOM 1748 C C . LEU A 1 217 ? -12.435 -9.739 3.327 1.00 98.75 217 LEU A C 1
ATOM 1750 O O . LEU A 1 217 ? -11.986 -9.238 2.292 1.00 98.75 217 LEU A O 1
ATOM 1754 N N . GLY A 1 218 ? -13.647 -10.298 3.380 1.00 98.81 218 GLY A N 1
ATOM 1755 C CA . GLY A 1 218 ? -14.575 -10.332 2.248 1.00 98.81 218 GLY A CA 1
ATOM 1756 C C . GLY A 1 218 ? -14.978 -8.937 1.762 1.00 98.81 218 GLY A C 1
ATOM 1757 O O . GLY A 1 218 ? -14.937 -8.672 0.558 1.00 98.81 218 GLY A O 1
ATOM 1758 N N . GLU A 1 219 ? -15.297 -8.029 2.685 1.00 98.88 219 GLU A N 1
ATOM 1759 C CA . GLU A 1 219 ? -15.604 -6.622 2.401 1.00 98.88 219 GLU A CA 1
ATOM 1760 C C . GLU A 1 219 ? -14.426 -5.903 1.749 1.00 98.88 219 GLU A C 1
ATOM 1762 O O . GLU A 1 219 ? -14.603 -5.210 0.747 1.00 98.88 219 GLU A O 1
ATOM 1767 N N . THR A 1 220 ? -13.209 -6.138 2.248 1.00 98.81 220 THR A N 1
ATOM 1768 C CA . THR A 1 220 ? -11.984 -5.579 1.664 1.00 98.81 220 THR A CA 1
ATOM 1769 C C . THR A 1 220 ? -11.859 -5.981 0.193 1.00 98.81 220 THR A C 1
ATOM 1771 O O . THR A 1 220 ? -11.707 -5.120 -0.670 1.00 98.81 220 THR A O 1
ATOM 1774 N N . ILE A 1 221 ? -11.969 -7.276 -0.131 1.00 98.75 221 ILE A N 1
ATOM 1775 C CA . ILE A 1 221 ? -11.850 -7.759 -1.521 1.00 98.75 221 ILE A CA 1
ATOM 1776 C C . ILE A 1 221 ? -12.981 -7.207 -2.399 1.00 98.75 221 ILE A C 1
ATOM 1778 O O . ILE A 1 221 ? -12.742 -6.819 -3.547 1.00 98.75 221 ILE A O 1
ATOM 1782 N N . LYS A 1 222 ? -14.204 -7.151 -1.862 1.00 98.81 222 LYS A N 1
ATOM 1783 C CA . LYS A 1 222 ? -15.379 -6.612 -2.549 1.00 98.81 222 LYS A CA 1
ATOM 1784 C C . LYS A 1 222 ? -15.168 -5.152 -2.958 1.00 98.81 222 LYS A C 1
ATOM 1786 O O . LYS A 1 222 ? -15.290 -4.856 -4.146 1.00 98.81 222 LYS A O 1
ATOM 1791 N N . ILE A 1 223 ? -14.802 -4.285 -2.009 1.00 98.88 223 ILE A N 1
ATOM 1792 C CA . ILE A 1 223 ? -14.528 -2.855 -2.244 1.00 98.88 223 ILE A CA 1
ATOM 1793 C C . ILE A 1 223 ? -13.350 -2.694 -3.208 1.00 98.88 223 ILE A C 1
ATOM 1795 O O . ILE A 1 223 ? -13.395 -1.888 -4.140 1.00 98.88 223 ILE A O 1
ATOM 1799 N N . VAL A 1 224 ? -12.296 -3.501 -3.040 1.00 98.75 224 VAL A N 1
ATOM 1800 C CA . VAL A 1 224 ? -11.129 -3.451 -3.927 1.00 98.75 224 VAL A CA 1
ATOM 1801 C C . VAL A 1 224 ? -11.530 -3.718 -5.380 1.00 98.75 224 VAL A C 1
ATOM 1803 O O . VAL A 1 224 ? -11.113 -2.985 -6.272 1.00 98.75 224 VAL A O 1
ATOM 1806 N N . ILE A 1 225 ? -12.340 -4.741 -5.649 1.00 98.62 225 ILE A N 1
ATOM 1807 C CA . ILE A 1 225 ? -12.713 -5.101 -7.024 1.00 98.62 225 ILE A CA 1
ATOM 1808 C C . ILE A 1 225 ? -13.747 -4.136 -7.607 1.00 98.62 225 ILE A C 1
ATOM 1810 O O . ILE A 1 225 ? -13.598 -3.719 -8.757 1.00 98.62 225 ILE A O 1
ATOM 1814 N N . GLU A 1 226 ? -14.804 -3.824 -6.857 1.00 98.75 226 GLU A N 1
ATOM 1815 C CA . GLU A 1 226 ? -15.977 -3.130 -7.404 1.00 98.75 226 GLU A CA 1
ATOM 1816 C C . GLU A 1 226 ? -15.890 -1.607 -7.347 1.00 98.75 226 GLU A C 1
ATOM 1818 O O . GLU A 1 226 ? -16.538 -0.961 -8.167 1.00 98.75 226 GLU A O 1
ATOM 1823 N N . ASP A 1 227 ? -15.052 -1.045 -6.473 1.00 98.56 227 ASP A N 1
ATOM 1824 C CA . ASP A 1 227 ? -14.894 0.406 -6.339 1.00 98.56 227 ASP A CA 1
ATOM 1825 C C . ASP A 1 227 ? -13.474 0.842 -6.711 1.00 98.56 227 ASP A C 1
ATOM 1827 O O . ASP A 1 227 ? -13.268 1.615 -7.648 1.00 98.56 227 ASP A O 1
ATOM 1831 N N . TYR A 1 228 ? -12.462 0.301 -6.032 1.00 98.56 228 TYR A N 1
ATOM 1832 C CA . TYR A 1 228 ? -11.078 0.754 -6.191 1.00 98.56 228 TYR A CA 1
ATOM 1833 C C . TYR A 1 228 ? -10.493 0.430 -7.577 1.00 98.56 228 TYR A C 1
ATOM 1835 O O . TYR A 1 228 ? -10.002 1.319 -8.277 1.00 98.56 228 TYR A O 1
ATOM 1843 N N . VAL A 1 229 ? -10.567 -0.832 -8.015 1.00 98.25 229 VAL A N 1
ATOM 1844 C CA . VAL A 1 229 ? -10.110 -1.248 -9.354 1.00 98.25 229 VAL A CA 1
ATOM 1845 C C . VAL A 1 229 ? -11.057 -0.724 -10.435 1.00 98.25 229 VAL A C 1
ATOM 1847 O O . VAL A 1 229 ? -10.610 -0.422 -11.542 1.00 98.25 229 VAL A O 1
ATOM 1850 N N . GLN A 1 230 ? -12.346 -0.561 -10.134 1.00 98.19 230 GLN A N 1
ATOM 1851 C CA . GLN A 1 230 ? -13.302 0.054 -11.056 1.00 98.19 230 GLN A CA 1
ATOM 1852 C C . GLN A 1 230 ? -12.889 1.490 -11.398 1.00 98.19 230 GLN A C 1
ATOM 1854 O O . GLN A 1 230 ? -12.772 1.819 -12.581 1.00 98.19 230 GLN A O 1
ATOM 1859 N N . HIS A 1 231 ? -12.589 2.299 -10.380 1.00 97.50 231 HIS A N 1
ATOM 1860 C CA . HIS A 1 231 ? -12.051 3.652 -10.532 1.00 97.50 231 HIS A CA 1
ATOM 1861 C C . HIS A 1 231 ? -10.726 3.650 -11.302 1.00 97.50 231 HIS A C 1
ATOM 1863 O O . HIS A 1 231 ? -10.591 4.325 -12.322 1.00 97.50 231 HIS A O 1
ATOM 1869 N N . LEU A 1 232 ? -9.768 2.820 -10.875 1.00 95.31 232 LEU A N 1
ATOM 1870 C CA . LEU A 1 232 ? -8.432 2.755 -11.475 1.00 95.31 232 LEU A CA 1
ATOM 1871 C C . LEU A 1 232 ? -8.449 2.322 -12.950 1.00 95.31 232 LEU A C 1
ATOM 1873 O O . LEU A 1 232 ? -7.700 2.854 -13.767 1.00 95.31 232 LEU A O 1
ATOM 1877 N N . SER A 1 233 ? -9.275 1.332 -13.294 1.00 95.31 233 SER A N 1
ATOM 1878 C CA . SER A 1 233 ? -9.335 0.763 -14.647 1.00 95.31 233 SER A CA 1
ATOM 1879 C C . SER A 1 233 ? -10.034 1.673 -15.650 1.00 95.31 233 SER A C 1
ATOM 1881 O O . SER A 1 233 ? -9.766 1.569 -16.849 1.00 95.31 233 SER A O 1
ATOM 1883 N N . ARG A 1 234 ? -10.934 2.544 -15.168 1.00 93.69 234 ARG A N 1
ATOM 1884 C CA . ARG A 1 234 ? -11.783 3.427 -15.985 1.00 93.69 234 ARG A CA 1
ATOM 1885 C C . ARG A 1 234 ? -12.598 2.678 -17.031 1.00 93.69 234 ARG A C 1
ATOM 1887 O O . ARG A 1 234 ? -12.930 3.206 -18.091 1.00 93.69 234 ARG A O 1
ATOM 1894 N N . TYR A 1 235 ? -12.894 1.413 -16.764 1.00 96.06 235 TYR A N 1
ATOM 1895 C CA . TYR A 1 235 ? -13.718 0.632 -17.660 1.00 96.06 235 TYR A CA 1
ATOM 1896 C C . TYR A 1 235 ? -15.164 1.112 -17.576 1.00 96.06 235 TYR A C 1
ATOM 1898 O O . TYR A 1 235 ? -15.722 1.252 -16.495 1.00 96.06 235 TYR A O 1
ATOM 1906 N N . ASN A 1 236 ? -15.811 1.251 -18.733 1.00 96.56 236 ASN A N 1
ATOM 1907 C CA . ASN A 1 236 ? -17.271 1.384 -18.801 1.00 96.56 236 ASN A CA 1
ATOM 1908 C C . ASN A 1 236 ? -17.986 0.060 -18.462 1.00 96.56 236 ASN A C 1
ATOM 1910 O O . ASN A 1 236 ? -19.210 0.002 -18.385 1.00 96.56 236 ASN A O 1
ATOM 1914 N N . TYR A 1 237 ? -17.220 -1.020 -18.285 1.00 97.62 237 TYR A N 1
ATOM 1915 C CA . TYR A 1 237 ? -17.700 -2.293 -17.775 1.00 97.62 237 TYR A CA 1
ATOM 1916 C C . TYR A 1 237 ? -17.723 -2.271 -16.245 1.00 97.62 237 TYR A C 1
ATOM 1918 O O . TYR A 1 237 ? -16.717 -1.929 -15.623 1.00 97.62 237 TYR A O 1
ATOM 1926 N N . LYS A 1 238 ? -18.851 -2.689 -15.659 1.00 98.19 238 LYS A N 1
ATOM 1927 C CA . LYS A 1 238 ? -19.015 -2.822 -14.210 1.00 98.19 238 LYS A CA 1
ATOM 1928 C C . LYS A 1 238 ? -18.342 -4.101 -13.715 1.00 98.19 238 LYS A C 1
ATOM 1930 O O . LYS A 1 238 ? -18.860 -5.203 -13.916 1.00 98.19 238 LYS A O 1
ATOM 1935 N N . LEU A 1 239 ? -17.194 -3.949 -13.067 1.00 98.19 239 LEU A N 1
ATOM 1936 C CA . LEU A 1 239 ? -16.497 -5.027 -12.381 1.00 98.19 239 LEU A CA 1
ATOM 1937 C C . LEU A 1 239 ? -17.382 -5.610 -11.274 1.00 98.19 239 LEU A C 1
ATOM 1939 O O . LEU A 1 239 ? -18.201 -4.918 -10.671 1.00 98.19 239 LEU A O 1
ATOM 1943 N N . LYS A 1 240 ? -17.234 -6.916 -11.038 1.00 98.31 240 LYS A N 1
ATOM 1944 C CA . LYS A 1 240 ? -18.009 -7.647 -10.037 1.00 98.31 240 LYS A CA 1
ATOM 1945 C C . LYS A 1 240 ? -17.117 -8.634 -9.299 1.00 98.31 240 LYS A C 1
ATOM 1947 O O . LYS A 1 240 ? -16.451 -9.458 -9.926 1.00 98.31 240 LYS A O 1
ATOM 1952 N N . PHE A 1 241 ? -17.163 -8.599 -7.975 1.00 98.38 241 PHE A N 1
ATOM 1953 C CA . PHE A 1 241 ? -16.665 -9.663 -7.123 1.00 98.38 241 PHE A CA 1
ATOM 1954 C C . PHE A 1 241 ? -17.716 -10.772 -7.060 1.00 98.38 241 PHE A C 1
ATOM 1956 O O . PHE A 1 241 ? -18.761 -10.640 -6.421 1.00 98.38 241 PHE A O 1
ATOM 1963 N N . ASN A 1 242 ? -17.448 -11.858 -7.782 1.00 97.94 242 ASN A N 1
ATOM 1964 C CA . ASN A 1 242 ? -18.249 -13.073 -7.747 1.00 97.94 242 ASN A CA 1
ATOM 1965 C C . ASN A 1 242 ? -17.322 -14.298 -7.813 1.00 97.94 242 ASN A C 1
ATOM 1967 O O . ASN A 1 242 ? -16.929 -14.674 -8.916 1.00 97.94 242 ASN A O 1
ATOM 1971 N N . PRO A 1 243 ? -16.958 -14.917 -6.675 1.00 97.56 243 PRO A N 1
ATOM 1972 C CA . PRO A 1 243 ? -16.075 -16.086 -6.654 1.00 97.56 243 PRO A CA 1
ATOM 1973 C C . PRO A 1 243 ? -16.579 -17.272 -7.487 1.00 97.56 243 PRO A C 1
ATOM 1975 O O . PRO A 1 243 ? -15.768 -18.021 -8.030 1.00 97.56 243 PRO A O 1
ATOM 1978 N N . GLU A 1 244 ? -17.899 -17.415 -7.641 1.00 98.12 244 GLU A N 1
ATOM 1979 C CA . GLU A 1 244 ? -18.5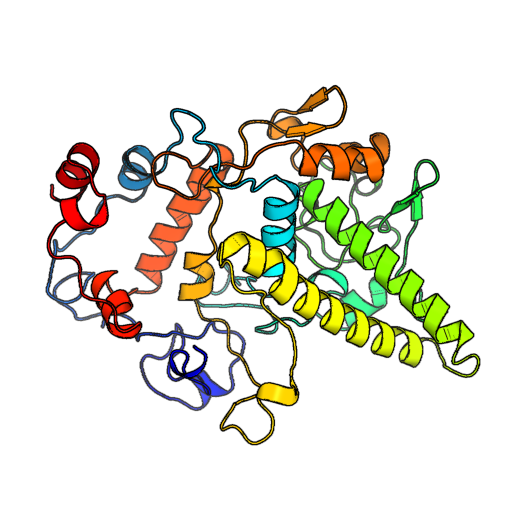20 -18.550 -8.333 1.00 98.12 244 GLU A CA 1
ATOM 1980 C C . GLU A 1 244 ? -18.127 -18.647 -9.809 1.00 98.12 244 GLU A C 1
ATOM 1982 O O . GLU A 1 244 ? -18.136 -19.735 -10.378 1.00 98.12 244 GLU A O 1
ATOM 1987 N N . VAL A 1 245 ? -17.717 -17.538 -10.437 1.00 97.44 245 VAL A N 1
ATOM 1988 C CA . VAL A 1 245 ? -17.273 -17.549 -11.845 1.00 97.44 245 VAL A CA 1
ATOM 1989 C C . VAL A 1 245 ? -15.995 -18.363 -12.057 1.00 97.44 245 VAL A C 1
ATOM 1991 O O . VAL A 1 245 ? -15.675 -18.716 -13.190 1.00 97.44 245 VAL A O 1
ATOM 1994 N N . LEU A 1 246 ? -15.252 -18.643 -10.983 1.00 97.31 246 LEU A N 1
ATOM 1995 C CA . LEU A 1 246 ? -14.053 -19.478 -11.007 1.00 97.31 246 LEU A CA 1
ATOM 1996 C C . LEU A 1 246 ? -14.344 -20.933 -10.620 1.00 97.31 246 LEU A C 1
ATOM 1998 O O . LEU A 1 246 ? -13.467 -21.783 -10.767 1.00 97.31 246 LEU A O 1
ATOM 2002 N N . PHE A 1 247 ? -15.553 -21.257 -10.153 1.00 97.62 247 PHE A N 1
ATOM 2003 C CA . PHE A 1 247 ? -15.895 -22.634 -9.811 1.00 97.62 247 PHE A CA 1
ATOM 2004 C C . PHE A 1 247 ? -15.919 -23.498 -11.077 1.00 97.62 247 PHE A C 1
ATOM 2006 O O . PHE A 1 247 ? -16.471 -23.124 -12.111 1.00 97.62 247 PHE A O 1
ATOM 2013 N N . GLY A 1 248 ? -15.255 -24.653 -11.010 1.00 96.81 248 GLY A N 1
ATOM 2014 C CA . GLY A 1 248 ? -15.057 -25.535 -12.164 1.00 96.81 248 GLY A CA 1
ATOM 2015 C C . GLY A 1 248 ? -14.009 -25.051 -13.174 1.00 96.81 248 GLY A C 1
ATOM 2016 O O . GLY A 1 248 ? -13.771 -25.743 -14.161 1.00 96.81 248 GLY A O 1
ATOM 2017 N N . GLN A 1 249 ? -13.363 -23.903 -12.943 1.00 96.56 249 GLN A N 1
ATOM 2018 C CA . GLN A 1 249 ? -12.233 -23.440 -13.748 1.00 96.56 249 GLN A CA 1
ATOM 2019 C C . GLN A 1 249 ? -10.910 -23.933 -13.157 1.00 96.56 249 GLN A C 1
ATOM 2021 O O . GLN A 1 249 ? -10.783 -24.140 -11.949 1.00 96.56 249 GLN A O 1
ATOM 2026 N N . ALA A 1 250 ? -9.893 -24.084 -14.007 1.00 96.25 250 ALA A N 1
ATOM 2027 C CA . ALA A 1 250 ? -8.530 -24.343 -13.557 1.00 96.25 250 ALA A CA 1
ATOM 2028 C C . ALA A 1 250 ? -7.948 -23.069 -12.919 1.00 96.25 250 ALA A C 1
ATOM 2030 O O . ALA A 1 250 ? -7.329 -22.249 -13.592 1.00 96.25 250 ALA A O 1
ATOM 2031 N N . PHE A 1 251 ? -8.180 -22.892 -11.618 1.00 97.19 251 PHE A N 1
ATOM 2032 C CA . PHE A 1 251 ? -7.715 -21.743 -10.847 1.00 97.19 251 PHE A CA 1
ATOM 2033 C C . PHE A 1 251 ? -7.077 -22.193 -9.529 1.00 97.19 251 PHE A C 1
ATOM 2035 O O . PHE A 1 251 ? -7.587 -23.079 -8.847 1.00 97.19 251 PHE A O 1
ATOM 2042 N N . GLN A 1 252 ? -5.953 -21.576 -9.166 1.00 96.62 252 GLN A N 1
ATOM 2043 C CA . GLN A 1 252 ? -5.220 -21.880 -7.939 1.00 96.62 252 GLN A CA 1
ATOM 2044 C C . GLN A 1 252 ? -5.550 -20.838 -6.863 1.00 96.62 252 GLN A C 1
ATOM 2046 O O . GLN A 1 252 ? -5.193 -19.671 -7.005 1.00 96.62 252 GLN A O 1
ATOM 2051 N N . TYR A 1 253 ? -6.195 -21.256 -5.769 1.00 96.62 253 TYR A N 1
ATOM 2052 C CA . TYR A 1 253 ? -6.525 -20.393 -4.623 1.00 96.62 253 TYR A CA 1
ATOM 2053 C C . TYR A 1 253 ? -5.323 -20.194 -3.690 1.00 96.62 253 TYR A C 1
ATOM 2055 O O . TYR A 1 253 ? -5.357 -20.518 -2.506 1.00 96.62 253 TYR A O 1
ATOM 2063 N N . GLN A 1 254 ? -4.235 -19.680 -4.251 1.00 95.44 254 GLN A N 1
ATOM 2064 C CA . GLN A 1 254 ? -3.008 -19.340 -3.541 1.00 95.44 254 GLN A CA 1
ATOM 2065 C C . GLN A 1 254 ? -2.365 -18.122 -4.202 1.00 95.44 254 GLN A C 1
ATOM 2067 O O . GLN A 1 254 ? -2.583 -17.860 -5.387 1.00 95.44 254 GLN A O 1
ATOM 2072 N N . ASN A 1 255 ? -1.550 -17.390 -3.448 1.00 97.06 255 ASN A N 1
ATOM 2073 C CA . ASN A 1 255 ? -0.825 -16.244 -3.972 1.00 97.06 255 ASN A CA 1
ATOM 2074 C C . ASN A 1 255 ? 0.578 -16.158 -3.371 1.00 97.06 255 ASN A C 1
ATOM 2076 O O . ASN A 1 255 ? 0.803 -16.513 -2.214 1.00 97.06 255 ASN A O 1
ATOM 2080 N N . ARG A 1 256 ? 1.511 -15.625 -4.160 1.00 96.81 256 ARG A N 1
ATOM 2081 C CA . ARG A 1 256 ? 2.826 -15.199 -3.693 1.00 96.81 256 ARG A CA 1
ATOM 2082 C C . ARG A 1 256 ? 3.099 -13.814 -4.252 1.00 96.81 256 ARG A C 1
ATOM 2084 O O . ARG A 1 256 ? 3.231 -13.646 -5.459 1.00 96.81 256 ARG A O 1
ATOM 2091 N N . ILE A 1 257 ? 3.169 -12.814 -3.375 1.00 97.81 257 ILE A N 1
ATOM 2092 C CA . ILE A 1 257 ? 3.448 -11.436 -3.800 1.00 97.81 257 ILE A CA 1
ATOM 2093 C C . ILE A 1 257 ? 4.800 -11.389 -4.502 1.00 97.81 257 ILE A C 1
ATOM 2095 O O . ILE A 1 257 ? 5.809 -11.825 -3.946 1.00 97.81 257 ILE A O 1
ATOM 2099 N N . SER A 1 258 ? 4.800 -10.860 -5.721 1.00 97.38 258 SER A N 1
ATOM 2100 C CA . SER A 1 258 ? 6.010 -10.678 -6.509 1.00 97.38 258 SER A CA 1
ATOM 2101 C C . SER A 1 258 ? 6.697 -9.355 -6.177 1.00 97.38 258 SER A C 1
ATOM 2103 O O . SER A 1 258 ? 6.019 -8.342 -5.974 1.00 97.38 258 SER A O 1
ATOM 2105 N N . VAL A 1 259 ? 8.026 -9.332 -6.189 1.00 97.81 259 VAL A N 1
ATOM 2106 C CA . VAL A 1 259 ? 8.809 -8.118 -5.907 1.00 97.81 259 VAL A CA 1
ATOM 2107 C C . VAL A 1 259 ? 8.618 -7.047 -6.988 1.00 97.81 259 VAL A C 1
ATOM 2109 O O . VAL A 1 259 ? 8.683 -5.853 -6.706 1.00 97.81 259 VAL A O 1
ATOM 2112 N N . GLU A 1 260 ? 8.294 -7.450 -8.215 1.00 98.31 260 GLU A N 1
ATOM 2113 C CA . GLU A 1 260 ? 7.947 -6.547 -9.311 1.00 98.31 260 GLU A CA 1
ATOM 2114 C C . GLU A 1 260 ? 6.616 -5.837 -9.055 1.00 98.31 260 GLU A C 1
ATOM 2116 O O . GLU A 1 260 ? 6.491 -4.647 -9.331 1.00 98.31 260 GLU A O 1
ATOM 2121 N N . PHE A 1 261 ? 5.637 -6.544 -8.481 1.00 98.31 261 PHE A N 1
ATOM 2122 C CA . PHE A 1 261 ? 4.367 -5.942 -8.072 1.00 98.31 261 PHE A CA 1
ATOM 2123 C C . PHE A 1 261 ? 4.565 -4.940 -6.933 1.00 98.31 261 PHE A C 1
ATOM 2125 O O . PHE A 1 261 ? 3.966 -3.869 -6.963 1.00 98.31 261 PHE A O 1
ATOM 2132 N N . ASN A 1 262 ? 5.462 -5.244 -5.988 1.00 98.38 262 ASN A N 1
ATOM 2133 C CA . ASN A 1 262 ? 5.888 -4.292 -4.963 1.00 98.38 262 ASN A CA 1
ATOM 2134 C C . ASN A 1 262 ? 6.470 -3.016 -5.601 1.00 98.38 262 ASN A C 1
ATOM 2136 O O . ASN A 1 262 ? 5.966 -1.929 -5.328 1.00 98.38 262 ASN A O 1
ATOM 2140 N N . HIS A 1 263 ? 7.433 -3.133 -6.523 1.00 98.00 263 HIS A N 1
ATOM 2141 C CA . HIS A 1 263 ? 8.028 -1.973 -7.207 1.00 98.00 263 HIS A CA 1
ATOM 2142 C C . HIS A 1 263 ? 6.993 -1.177 -8.017 1.00 98.00 263 HIS A C 1
ATOM 2144 O O . HIS A 1 263 ? 6.962 0.050 -7.947 1.00 98.00 263 HIS A O 1
ATOM 2150 N N . LEU A 1 264 ? 6.105 -1.863 -8.741 1.00 97.94 264 LEU A N 1
ATOM 2151 C CA . LEU A 1 264 ? 5.066 -1.236 -9.563 1.00 97.94 264 LEU A CA 1
ATOM 2152 C C . LEU A 1 264 ? 4.104 -0.364 -8.744 1.00 97.94 264 LEU A C 1
ATOM 2154 O O . LEU A 1 264 ? 3.580 0.616 -9.272 1.00 97.94 264 LEU A O 1
ATOM 2158 N N . TYR A 1 265 ? 3.876 -0.694 -7.472 1.00 98.38 265 TYR A N 1
ATOM 2159 C CA . TYR A 1 265 ? 2.924 0.009 -6.607 1.00 98.38 265 TYR A CA 1
ATOM 2160 C C . TYR A 1 265 ? 3.500 1.223 -5.862 1.00 98.38 265 TYR A C 1
ATOM 2162 O O . TYR A 1 265 ? 2.854 1.768 -4.969 1.00 98.38 265 TYR A O 1
ATOM 2170 N N . HIS A 1 266 ? 4.700 1.691 -6.212 1.00 98.31 266 HIS A N 1
ATOM 2171 C CA . HIS A 1 266 ? 5.311 2.875 -5.597 1.00 98.31 266 HIS A CA 1
ATOM 2172 C C . HIS A 1 266 ? 4.696 4.185 -6.135 1.00 98.31 266 HIS A C 1
ATOM 2174 O O . HIS A 1 266 ? 5.379 5.025 -6.719 1.00 98.31 266 HIS A O 1
ATOM 2180 N N . TRP A 1 267 ? 3.391 4.387 -5.925 1.00 98.12 267 TRP A N 1
ATOM 2181 C CA . TRP A 1 267 ? 2.590 5.501 -6.464 1.00 98.12 267 TRP A CA 1
ATOM 2182 C C . TRP A 1 267 ? 2.714 6.800 -5.658 1.00 98.12 267 TRP A C 1
ATOM 2184 O O . TRP A 1 267 ? 1.755 7.545 -5.468 1.00 98.12 267 TRP A O 1
ATOM 2194 N N . HIS A 1 268 ? 3.926 7.112 -5.216 1.00 98.12 268 HIS A N 1
ATOM 2195 C CA . HIS A 1 268 ? 4.241 8.320 -4.459 1.00 98.12 268 HIS A CA 1
ATOM 2196 C C . HIS A 1 268 ? 3.860 9.651 -5.140 1.00 98.12 268 HIS A C 1
ATOM 2198 O O . HIS A 1 268 ? 3.565 10.596 -4.406 1.00 98.12 268 HIS A O 1
ATOM 2204 N N . PRO A 1 269 ? 3.787 9.775 -6.486 1.00 98.25 269 PRO A N 1
ATOM 2205 C CA . PRO A 1 269 ? 3.272 10.989 -7.118 1.00 98.25 269 PRO A CA 1
ATOM 2206 C C . PRO A 1 269 ? 1.838 11.351 -6.735 1.00 98.25 269 PRO A C 1
ATOM 2208 O O . PRO A 1 269 ? 1.468 12.511 -6.884 1.00 98.25 269 PRO A O 1
ATOM 2211 N N . LEU A 1 270 ? 1.037 10.401 -6.234 1.00 98.31 270 LEU A N 1
ATOM 2212 C CA . LEU A 1 270 ? -0.315 10.683 -5.746 1.00 98.31 270 LEU A CA 1
ATOM 2213 C C . LEU A 1 270 ? -0.314 11.693 -4.587 1.00 98.31 270 LEU A C 1
ATOM 2215 O O . LEU A 1 270 ? -1.294 12.414 -4.406 1.00 98.31 270 LEU A O 1
ATOM 2219 N N . MET A 1 271 ? 0.774 11.757 -3.813 1.00 97.88 271 MET A N 1
ATOM 2220 C CA . MET A 1 271 ? 0.875 12.610 -2.632 1.00 97.88 271 MET A CA 1
ATOM 2221 C C . MET A 1 271 ? 0.938 14.102 -3.009 1.00 97.88 271 MET A C 1
ATOM 2223 O O . MET A 1 271 ? 1.670 14.473 -3.936 1.00 97.88 271 MET A O 1
ATOM 2227 N N . PRO A 1 272 ? 0.221 14.982 -2.291 1.00 96.56 272 PRO A N 1
ATOM 2228 C CA . PRO A 1 272 ? 0.216 16.422 -2.548 1.00 96.56 272 PRO A CA 1
ATOM 2229 C C . PRO A 1 272 ? 1.479 17.102 -1.980 1.00 96.56 272 PRO A C 1
ATOM 2231 O O . PRO A 1 272 ? 2.385 16.440 -1.472 1.00 96.56 272 PRO A O 1
ATOM 2234 N N . GLU A 1 273 ? 1.564 18.429 -2.095 1.00 94.62 273 GLU A N 1
ATOM 2235 C CA . GLU A 1 273 ? 2.627 19.235 -1.459 1.00 94.62 273 GLU A CA 1
ATOM 2236 C C . GLU A 1 273 ? 2.285 19.651 -0.016 1.00 94.62 273 GLU A C 1
ATOM 2238 O O . GLU A 1 273 ? 3.178 19.904 0.791 1.00 94.62 273 GLU A O 1
ATOM 2243 N N . SER A 1 274 ? 0.996 19.662 0.311 1.00 96.94 274 SER A N 1
ATOM 2244 C CA . SER A 1 274 ? 0.401 19.992 1.607 1.00 96.94 274 SER A CA 1
ATOM 2245 C C . SER A 1 274 ? -0.920 19.231 1.760 1.00 96.94 274 SER A C 1
ATOM 2247 O O . SER A 1 274 ? -1.463 18.720 0.778 1.00 96.94 274 SER A O 1
ATOM 2249 N N . PHE A 1 275 ? -1.449 19.134 2.976 1.00 98.19 275 PHE A N 1
ATOM 2250 C CA . PHE A 1 275 ? -2.741 18.501 3.245 1.00 98.19 275 PHE A CA 1
ATOM 2251 C C . PHE A 1 275 ? -3.748 19.548 3.697 1.00 98.19 275 PHE A C 1
ATOM 2253 O O . PHE A 1 275 ? -3.519 20.242 4.686 1.00 98.19 275 PHE A O 1
ATOM 2260 N N . HIS A 1 276 ? -4.872 19.649 2.999 1.00 97.88 276 HIS A N 1
ATOM 2261 C CA . HIS A 1 276 ? -5.996 20.480 3.419 1.00 97.88 276 HIS A CA 1
ATOM 2262 C C . HIS A 1 276 ? -6.895 19.631 4.308 1.00 97.88 276 HIS A C 1
ATOM 2264 O O . HIS A 1 276 ? -7.319 18.557 3.893 1.00 97.88 276 HIS A O 1
ATOM 2270 N N . VAL A 1 277 ? -7.133 20.068 5.545 1.00 97.38 277 VAL A N 1
ATOM 2271 C CA . VAL A 1 277 ? -8.031 19.394 6.488 1.00 97.38 277 VAL A CA 1
ATOM 2272 C C . VAL A 1 277 ? -8.920 20.433 7.158 1.00 97.38 277 VAL A C 1
ATOM 2274 O O . VAL A 1 277 ? -8.439 21.278 7.919 1.00 97.38 277 VAL A O 1
ATOM 2277 N N . GLY A 1 278 ? -10.220 20.368 6.868 1.00 92.25 278 GLY A N 1
ATOM 2278 C CA . GLY A 1 278 ? -11.150 21.442 7.209 1.00 92.25 278 GLY A CA 1
ATOM 2279 C C . GLY A 1 278 ? -10.685 22.761 6.587 1.00 92.25 278 GLY A C 1
ATOM 2280 O O . GLY A 1 278 ? -10.323 22.805 5.414 1.00 92.25 278 GLY A O 1
ATOM 2281 N N . ASP A 1 279 ? -10.623 23.818 7.395 1.00 90.56 279 ASP A N 1
ATOM 2282 C CA . ASP A 1 279 ? -10.187 25.149 6.949 1.00 90.56 279 ASP A CA 1
ATOM 2283 C C . ASP A 1 279 ? -8.664 25.366 7.037 1.00 90.56 279 ASP A C 1
ATOM 2285 O O . ASP A 1 279 ? -8.175 26.468 6.776 1.00 90.56 279 ASP A O 1
ATOM 2289 N N . ARG A 1 280 ? -7.890 24.348 7.445 1.00 96.00 280 ARG A N 1
ATOM 2290 C CA . ARG A 1 280 ? -6.439 24.467 7.642 1.00 96.00 280 ARG A CA 1
ATOM 2291 C C . ARG A 1 280 ? -5.655 23.710 6.579 1.00 96.00 280 ARG A C 1
ATOM 2293 O O . ARG A 1 280 ? -5.897 22.539 6.300 1.00 96.00 280 ARG A O 1
ATOM 2300 N N . GLU A 1 281 ? -4.626 24.371 6.067 1.00 97.44 281 GLU A N 1
ATOM 2301 C CA . GLU A 1 281 ? -3.554 23.743 5.308 1.00 97.44 281 GLU A CA 1
ATOM 2302 C C . GLU A 1 281 ? -2.414 23.331 6.245 1.00 97.44 281 GLU A C 1
ATOM 2304 O O . GLU A 1 281 ? -1.915 24.133 7.035 1.00 97.44 281 GLU A O 1
ATOM 2309 N N . TYR A 1 282 ? -2.018 22.066 6.161 1.00 98.06 282 TYR A N 1
ATOM 2310 C CA . TYR A 1 282 ? -0.894 21.492 6.883 1.00 98.06 282 TYR A CA 1
ATOM 2311 C C . TYR A 1 282 ? 0.253 21.269 5.906 1.00 98.06 282 TYR A C 1
ATOM 2313 O O . TYR A 1 282 ? 0.118 20.543 4.914 1.00 98.06 282 TYR A O 1
ATOM 2321 N N . SER A 1 283 ? 1.413 21.843 6.204 1.00 97.25 283 SER A N 1
ATOM 2322 C CA . SER A 1 283 ? 2.646 21.439 5.536 1.00 97.25 283 SER A CA 1
ATOM 2323 C C . SER A 1 283 ? 2.989 19.983 5.878 1.00 97.25 283 SER A C 1
ATOM 2325 O O . SER A 1 283 ? 2.533 19.428 6.881 1.00 97.25 283 SER A O 1
ATOM 2327 N N . ILE A 1 284 ? 3.831 19.347 5.060 1.00 95.50 284 ILE A N 1
ATOM 2328 C CA . ILE A 1 284 ? 4.264 17.964 5.301 1.00 95.50 284 ILE A CA 1
ATOM 2329 C C . ILE A 1 284 ? 4.812 17.751 6.731 1.00 95.50 284 ILE A C 1
ATOM 2331 O O . ILE A 1 284 ? 4.348 16.817 7.387 1.00 95.50 284 ILE A O 1
ATOM 2335 N N . PRO A 1 285 ? 5.730 18.588 7.267 1.00 95.38 285 PRO A N 1
ATOM 2336 C CA . PRO A 1 285 ? 6.243 18.399 8.626 1.00 95.38 285 PRO A CA 1
ATOM 2337 C C . PRO A 1 285 ? 5.191 18.577 9.729 1.00 95.38 285 PRO A C 1
ATOM 2339 O O . PRO A 1 285 ? 5.352 18.012 10.803 1.00 95.38 285 PRO A O 1
ATOM 2342 N N . GLU A 1 286 ? 4.129 19.349 9.485 1.00 96.50 286 GLU A N 1
ATOM 2343 C CA . GLU A 1 286 ? 3.031 19.516 10.448 1.00 96.50 286 GLU A CA 1
ATOM 2344 C C . GLU A 1 286 ? 2.052 18.335 10.445 1.00 96.50 286 GLU A C 1
ATOM 2346 O O . GLU A 1 286 ? 1.353 18.124 11.438 1.00 96.50 286 GLU A O 1
ATOM 2351 N N . TYR A 1 287 ? 1.967 17.597 9.335 1.00 96.88 287 TYR A N 1
ATOM 2352 C CA . TYR A 1 287 ? 1.028 16.487 9.154 1.00 96.88 287 TYR A CA 1
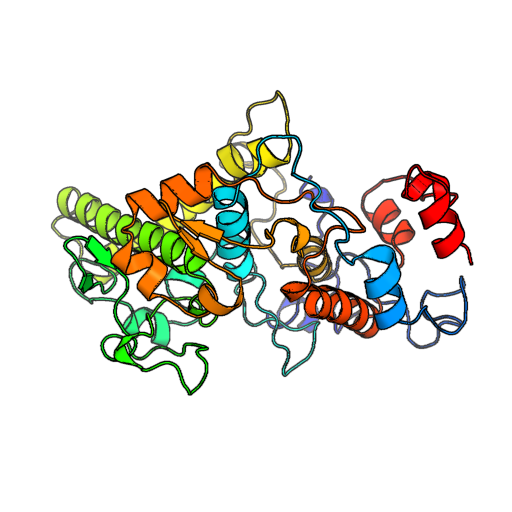ATOM 2353 C C . TYR A 1 287 ? 1.627 15.133 9.559 1.00 96.88 287 TYR A C 1
ATOM 2355 O O . TYR A 1 287 ? 0.961 14.303 10.179 1.00 96.88 287 TYR A O 1
ATOM 2363 N N . VAL A 1 288 ? 2.892 14.898 9.206 1.00 96.56 288 VAL A N 1
ATOM 2364 C CA . VAL A 1 288 ? 3.592 13.633 9.461 1.00 96.56 288 VAL A CA 1
ATOM 2365 C C . VAL A 1 288 ? 3.780 13.409 10.971 1.00 96.56 288 VAL A C 1
ATOM 2367 O O . VAL A 1 288 ? 4.176 14.315 11.696 1.00 96.56 288 VAL A O 1
ATOM 2370 N N . PHE A 1 289 ? 3.494 12.193 11.447 1.00 97.06 289 PHE A N 1
ATOM 2371 C CA . PHE A 1 289 ? 3.502 11.783 12.862 1.00 97.06 289 PHE A CA 1
ATOM 2372 C C . PHE A 1 289 ? 2.586 12.598 13.797 1.00 97.06 289 PHE A C 1
ATOM 2374 O O . PHE A 1 289 ? 2.721 12.511 15.018 1.00 97.06 289 PHE A O 1
ATOM 2381 N N . ASN A 1 290 ? 1.620 13.349 13.259 1.00 96.56 290 ASN A N 1
ATOM 2382 C CA . ASN A 1 290 ? 0.733 14.202 14.048 1.00 96.56 290 ASN A CA 1
ATOM 2383 C C . ASN A 1 290 ? -0.697 13.646 14.126 1.00 96.56 290 ASN A C 1
ATOM 2385 O O . ASN A 1 290 ? -1.591 14.063 13.391 1.00 96.56 290 ASN A O 1
ATOM 2389 N N . MET A 1 291 ? -0.926 12.693 15.032 1.00 94.50 291 MET A N 1
ATOM 2390 C CA . MET A 1 291 ? -2.229 12.018 15.158 1.00 94.50 291 MET A CA 1
ATOM 2391 C C . MET A 1 291 ? -3.342 12.955 15.654 1.00 94.50 291 MET A C 1
ATOM 2393 O O . MET A 1 291 ? -4.513 12.726 15.340 1.00 94.50 291 MET A O 1
ATOM 2397 N N . ASP A 1 292 ? -2.975 14.055 16.322 1.00 94.62 292 ASP A N 1
ATOM 2398 C CA . ASP A 1 292 ? -3.914 15.081 16.784 1.00 94.62 292 ASP A CA 1
ATOM 2399 C C . ASP A 1 292 ? -4.687 15.715 15.620 1.00 94.62 292 ASP A C 1
ATOM 2401 O O . ASP A 1 292 ? -5.832 16.120 15.802 1.00 94.62 292 ASP A O 1
ATOM 2405 N N . VAL A 1 293 ? -4.117 15.748 14.404 1.00 96.56 293 VAL A N 1
ATOM 2406 C CA . VAL A 1 293 ? -4.837 16.214 13.204 1.00 96.56 293 VAL A CA 1
ATOM 2407 C C . VAL A 1 293 ? -6.135 15.431 13.028 1.00 96.56 293 VAL A C 1
ATOM 2409 O O . VAL A 1 293 ? -7.184 16.030 12.820 1.00 96.56 293 VAL A O 1
ATOM 2412 N N . SER A 1 294 ? -6.085 14.104 13.162 1.00 95.31 294 SER A N 1
ATOM 2413 C CA . SER A 1 294 ? -7.268 13.259 12.984 1.00 95.31 294 SER A CA 1
ATOM 2414 C C . SER A 1 294 ? -8.262 13.365 14.142 1.00 95.31 294 SER A C 1
ATOM 2416 O O . SER A 1 294 ? -9.459 13.522 13.902 1.00 95.31 294 SER A O 1
ATOM 2418 N N . THR A 1 295 ? -7.788 13.353 15.390 1.00 95.75 295 THR A N 1
ATOM 2419 C CA . THR A 1 295 ? -8.661 13.334 16.578 1.00 95.75 295 THR A CA 1
ATOM 2420 C C . THR A 1 295 ? -9.282 14.693 16.897 1.00 95.75 295 THR A C 1
ATOM 2422 O O . THR A 1 295 ? -10.384 14.748 17.445 1.00 95.75 295 THR A O 1
ATOM 2425 N N . GLN A 1 296 ? -8.613 15.799 16.556 1.00 95.50 296 GLN A N 1
ATOM 2426 C CA . GLN A 1 296 ? -9.155 17.150 16.741 1.00 95.50 296 GLN A CA 1
ATOM 2427 C C . GLN A 1 296 ? -10.137 17.533 15.634 1.00 95.50 296 GLN A C 1
ATOM 2429 O O . GLN A 1 296 ? -11.132 18.195 15.914 1.00 95.50 296 GLN A O 1
ATOM 2434 N N . GLN A 1 297 ? -9.872 17.127 14.388 1.00 95.88 297 GLN A N 1
ATOM 2435 C CA . GLN A 1 297 ? -10.755 17.432 13.256 1.00 95.88 297 GLN A CA 1
ATOM 2436 C C . GLN A 1 297 ? -11.984 16.516 13.218 1.00 95.88 297 GLN A C 1
ATOM 2438 O O . GLN A 1 297 ? -13.036 16.934 12.733 1.00 95.88 297 GLN A O 1
ATOM 2443 N N . GLY A 1 298 ? -11.872 15.296 13.752 1.00 96.88 298 GLY A N 1
ATOM 2444 C CA . GLY A 1 298 ? -12.940 14.299 13.750 1.00 96.88 298 GLY A CA 1
ATOM 2445 C C . GLY A 1 298 ? -13.031 13.535 12.428 1.00 96.88 298 GLY A C 1
ATOM 2446 O O . GLY A 1 298 ? -12.580 13.998 11.374 1.00 96.88 298 GLY A O 1
ATOM 2447 N N . MET A 1 299 ? -13.633 12.346 12.470 1.00 97.75 299 MET A N 1
ATOM 2448 C CA . MET A 1 299 ? -13.664 11.419 11.335 1.00 97.75 299 MET A CA 1
ATOM 2449 C C . MET A 1 299 ? -14.321 12.033 10.097 1.00 97.75 299 MET A C 1
ATOM 2451 O O . MET A 1 299 ? -13.806 11.901 8.987 1.00 97.75 299 MET A O 1
ATOM 2455 N N . LYS A 1 300 ? -15.442 12.740 10.285 1.00 97.06 300 LYS A N 1
ATOM 2456 C CA . LYS A 1 300 ? -16.192 13.346 9.180 1.00 97.06 300 LYS A CA 1
ATOM 2457 C C . LYS A 1 300 ? -15.342 14.359 8.410 1.00 97.06 300 LYS A C 1
ATOM 2459 O O . LYS A 1 300 ? -15.205 14.231 7.199 1.00 97.06 300 LYS A O 1
ATOM 2464 N N . ASN A 1 301 ? -14.753 15.335 9.102 1.00 97.56 301 ASN A N 1
ATOM 2465 C CA . ASN A 1 301 ? -13.965 16.382 8.447 1.00 97.56 301 ASN A CA 1
ATOM 2466 C C . ASN A 1 301 ? -12.709 15.806 7.795 1.00 97.56 301 ASN A C 1
ATOM 2468 O O . ASN A 1 301 ? -12.344 16.236 6.702 1.00 97.56 301 ASN A O 1
ATOM 2472 N N . MET A 1 302 ? -12.076 14.811 8.426 1.00 98.06 302 MET A N 1
ATOM 2473 C CA . MET A 1 302 ? -10.955 14.097 7.820 1.00 98.06 302 MET A CA 1
ATOM 2474 C C . MET A 1 302 ? -11.364 13.451 6.494 1.00 98.06 302 MET A C 1
ATOM 2476 O O . MET A 1 302 ? -10.748 13.736 5.472 1.00 98.06 302 MET A O 1
ATOM 2480 N N . VAL A 1 303 ? -12.416 12.627 6.484 1.00 98.38 303 VAL A N 1
ATOM 2481 C CA . VAL A 1 303 ? -12.881 11.942 5.265 1.00 98.38 303 VAL A CA 1
ATOM 2482 C C . VAL A 1 303 ? -13.319 12.943 4.196 1.00 98.38 303 VAL A C 1
ATOM 2484 O O . VAL A 1 303 ? -12.885 12.813 3.053 1.00 98.38 303 VAL A O 1
ATOM 2487 N N . ASP A 1 304 ? -14.098 13.967 4.554 1.00 98.44 304 ASP A N 1
ATOM 2488 C CA . ASP A 1 304 ? -14.542 15.005 3.615 1.00 98.44 304 ASP A CA 1
ATOM 2489 C C . ASP A 1 304 ? -13.348 15.706 2.953 1.00 98.44 304 ASP A C 1
ATOM 2491 O O . ASP A 1 304 ? -13.323 15.887 1.736 1.00 98.44 304 ASP A O 1
ATOM 2495 N N . SER A 1 305 ? -12.318 16.030 3.736 1.00 98.44 305 SER A N 1
ATOM 2496 C CA . SER A 1 305 ? -11.109 16.677 3.222 1.00 98.44 305 SER A CA 1
ATOM 2497 C C . SER A 1 305 ? -10.317 15.756 2.289 1.00 98.44 305 SER A C 1
ATOM 2499 O O . SER A 1 305 ? -9.871 16.180 1.222 1.00 98.44 305 SER A O 1
ATOM 2501 N N . LEU A 1 306 ? -10.202 14.466 2.635 1.00 98.38 306 LEU A N 1
ATOM 2502 C CA . LEU A 1 306 ? -9.557 13.469 1.776 1.00 98.38 306 LEU A CA 1
ATOM 2503 C C . LEU A 1 306 ? -10.315 13.252 0.458 1.00 98.38 306 LEU A C 1
ATOM 2505 O O . LEU A 1 306 ? -9.693 12.975 -0.569 1.00 98.38 306 LEU A O 1
ATOM 2509 N N . VAL A 1 307 ? -11.645 13.368 0.474 1.00 98.12 307 VAL A N 1
ATOM 2510 C CA . VAL A 1 307 ? -12.488 13.264 -0.725 1.00 98.12 307 VAL A CA 1
ATOM 2511 C C . VAL A 1 307 ? -12.325 14.484 -1.630 1.00 98.12 307 VAL A C 1
ATOM 2513 O O . VAL A 1 307 ? -12.278 14.331 -2.852 1.00 98.12 307 VAL A O 1
ATOM 2516 N N . GLN A 1 308 ? -12.248 15.680 -1.044 1.00 97.44 308 GLN A N 1
ATOM 2517 C CA . GLN A 1 308 ? -12.184 16.946 -1.778 1.00 97.44 308 GLN A CA 1
ATOM 2518 C C . GLN A 1 308 ? -10.801 17.228 -2.370 1.00 97.44 308 GLN A C 1
ATOM 2520 O O . GLN A 1 308 ? -10.706 17.820 -3.446 1.00 97.44 308 GLN A O 1
ATOM 2525 N N . GLN A 1 309 ? -9.726 16.819 -1.692 1.00 98.12 309 GLN A N 1
ATOM 2526 C CA . GLN A 1 309 ? -8.377 17.118 -2.153 1.00 98.12 309 GLN A CA 1
ATOM 2527 C C . GLN A 1 309 ? -7.941 16.159 -3.272 1.00 98.12 309 GLN A C 1
ATOM 2529 O O . GLN A 1 309 ? -7.856 14.942 -3.093 1.00 98.12 309 GLN A O 1
ATOM 2534 N N . GLN A 1 310 ? -7.631 16.726 -4.438 1.00 97.81 310 GLN A N 1
ATOM 2535 C CA . GLN A 1 310 ? -7.192 15.985 -5.620 1.00 97.81 310 GLN A CA 1
ATOM 2536 C C . GLN A 1 310 ? -5.794 15.374 -5.424 1.00 97.81 310 GLN A C 1
ATOM 2538 O O . GLN A 1 310 ? -4.887 16.017 -4.892 1.00 97.81 310 GLN A O 1
ATOM 2543 N N . ALA A 1 311 ? -5.608 14.137 -5.889 1.00 98.38 311 ALA A N 1
ATOM 2544 C CA . ALA A 1 311 ? -4.310 13.467 -5.895 1.00 98.38 311 ALA A CA 1
ATOM 2545 C C . ALA A 1 311 ? -3.451 13.905 -7.094 1.00 98.38 311 ALA A C 1
ATOM 2547 O O . ALA A 1 311 ? -3.952 14.428 -8.092 1.00 98.38 311 ALA A O 1
ATOM 2548 N N . GLY A 1 312 ? -2.139 13.682 -7.014 1.00 98.19 312 GLY A N 1
ATOM 2549 C CA . GLY A 1 312 ? -1.239 13.892 -8.151 1.00 98.19 312 GLY A CA 1
ATOM 2550 C C . GLY A 1 312 ? -1.301 12.746 -9.164 1.00 98.19 312 GLY A C 1
ATOM 2551 O O . GLY A 1 312 ? -1.589 11.607 -8.825 1.00 98.19 312 GLY A O 1
ATOM 2552 N N . LYS A 1 313 ? -1.004 13.015 -10.433 1.00 97.56 313 LYS A N 1
ATOM 2553 C CA . LYS A 1 313 ? -0.891 12.001 -11.487 1.00 97.56 313 LYS A CA 1
ATOM 2554 C C . LYS A 1 313 ? 0.341 11.117 -11.266 1.00 97.56 313 LYS A C 1
ATOM 2556 O O . LYS A 1 313 ? 1.440 11.631 -11.060 1.00 97.56 313 LYS A O 1
ATOM 2561 N N . VAL A 1 314 ? 0.197 9.796 -11.381 1.00 96.94 314 VAL A N 1
ATOM 2562 C CA . VAL A 1 314 ? 1.343 8.866 -11.399 1.00 96.94 314 VAL A CA 1
ATOM 2563 C C . VAL A 1 314 ? 2.063 8.981 -12.743 1.00 96.94 314 VAL A C 1
ATOM 2565 O O . VAL A 1 314 ? 1.642 8.393 -13.734 1.00 96.94 314 VAL A O 1
ATOM 2568 N N . THR A 1 315 ? 3.115 9.798 -12.782 1.00 94.88 315 THR A N 1
ATOM 2569 C CA . THR A 1 315 ? 3.917 10.087 -13.981 1.00 94.88 315 THR A CA 1
ATOM 2570 C C . THR A 1 315 ? 5.326 10.557 -13.594 1.00 94.88 315 THR A C 1
ATOM 2572 O O . THR A 1 315 ? 5.597 10.827 -12.417 1.00 94.88 315 THR A O 1
ATOM 2575 N N . ASN A 1 316 ? 6.233 10.636 -14.571 1.00 93.50 316 ASN A N 1
ATOM 2576 C CA . ASN A 1 316 ? 7.523 11.319 -14.425 1.00 93.50 316 ASN A CA 1
ATOM 2577 C C . ASN A 1 316 ? 7.323 12.802 -14.044 1.00 93.50 316 ASN A C 1
ATOM 2579 O O . ASN A 1 316 ? 6.260 13.375 -14.272 1.00 93.50 316 ASN A O 1
ATOM 2583 N N . ASN A 1 317 ? 8.335 13.427 -13.444 1.00 95.50 317 ASN A N 1
ATOM 2584 C CA . ASN A 1 317 ? 8.332 14.840 -13.044 1.00 95.50 317 ASN A CA 1
ATOM 2585 C C . ASN A 1 317 ? 7.185 15.243 -12.098 1.00 95.50 317 ASN A C 1
ATOM 2587 O O . ASN A 1 317 ? 6.722 16.385 -12.113 1.00 95.50 317 ASN A O 1
ATOM 2591 N N . ASN A 1 318 ? 6.704 14.305 -11.271 1.00 97.44 318 ASN A N 1
ATOM 2592 C CA . ASN A 1 318 ? 5.602 14.553 -10.339 1.00 97.44 318 ASN A CA 1
ATOM 2593 C C . ASN A 1 318 ? 5.775 13.915 -8.948 1.00 97.44 318 ASN A C 1
ATOM 2595 O O . ASN A 1 318 ? 4.811 13.866 -8.184 1.00 97.44 318 ASN A O 1
ATOM 2599 N N . HIS A 1 319 ? 6.972 13.448 -8.575 1.00 97.31 319 HIS A N 1
ATOM 2600 C CA . HIS A 1 319 ? 7.251 12.995 -7.207 1.00 97.31 319 HIS A CA 1
ATOM 2601 C C . HIS A 1 319 ? 7.489 14.190 -6.269 1.00 97.31 319 HIS A C 1
ATOM 2603 O O . HIS A 1 319 ? 8.390 14.994 -6.530 1.00 97.31 319 HIS A O 1
ATOM 2609 N N . PRO A 1 320 ? 6.751 14.310 -5.151 1.00 95.69 320 PRO A N 1
ATOM 2610 C CA . PRO A 1 320 ? 7.006 15.363 -4.177 1.00 95.69 320 PRO A CA 1
ATOM 2611 C C . PRO A 1 320 ? 8.351 15.158 -3.475 1.00 95.69 320 PRO A C 1
ATOM 2613 O O . PRO A 1 320 ? 8.817 14.031 -3.291 1.00 95.69 320 PRO A O 1
ATOM 2616 N N . LYS A 1 321 ? 8.944 16.260 -3.000 1.00 93.31 321 LYS A N 1
ATOM 2617 C CA . LYS A 1 321 ? 10.266 16.272 -2.352 1.00 93.31 321 LYS A CA 1
ATOM 2618 C C . LYS A 1 321 ? 10.402 15.241 -1.226 1.00 93.31 321 LYS A C 1
ATOM 2620 O O . LYS A 1 321 ? 11.436 14.589 -1.121 1.00 93.31 321 LYS A O 1
ATOM 2625 N N . MET A 1 322 ? 9.353 15.062 -0.419 1.00 91.62 322 MET A N 1
ATOM 2626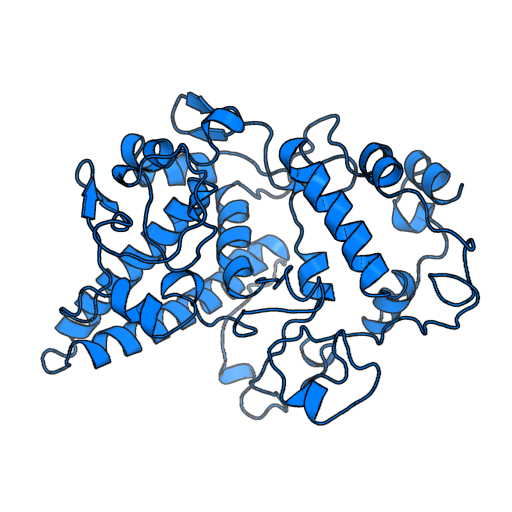 C CA . MET A 1 322 ? 9.340 14.106 0.694 1.00 91.62 322 MET A CA 1
ATOM 2627 C C . MET A 1 322 ? 9.604 12.663 0.241 1.00 91.62 322 MET A C 1
ATOM 2629 O O . MET A 1 322 ? 10.233 11.911 0.974 1.00 91.62 322 MET A O 1
ATOM 2633 N N . THR A 1 323 ? 9.157 12.265 -0.950 1.00 94.69 323 THR A N 1
ATOM 2634 C CA . THR A 1 323 ? 9.211 10.868 -1.408 1.00 94.69 323 THR A CA 1
ATOM 2635 C C . THR A 1 323 ? 10.291 10.619 -2.459 1.00 94.69 323 THR A C 1
ATOM 2637 O O . THR A 1 323 ? 10.409 9.497 -2.945 1.00 94.69 323 THR A O 1
ATOM 2640 N N . LEU A 1 324 ? 11.095 11.625 -2.826 1.00 95.69 324 LEU A N 1
ATOM 2641 C CA . LEU A 1 324 ? 12.173 11.450 -3.813 1.00 95.69 324 LEU A CA 1
ATOM 2642 C C . LEU A 1 324 ? 13.207 10.420 -3.361 1.00 95.69 324 LEU A C 1
ATOM 2644 O O . LEU A 1 324 ? 13.657 9.609 -4.165 1.00 95.69 324 LEU A O 1
ATOM 2648 N N . HIS A 1 325 ? 13.522 10.397 -2.064 1.00 96.75 325 HIS A N 1
ATOM 2649 C CA . HIS A 1 325 ? 14.400 9.373 -1.505 1.00 96.75 325 HIS A CA 1
ATOM 2650 C C . HIS A 1 325 ? 13.817 7.962 -1.694 1.00 96.75 325 HIS A C 1
ATOM 2652 O O . HIS A 1 325 ? 14.556 7.040 -2.007 1.00 96.75 325 HIS A O 1
ATOM 2658 N N . VAL A 1 326 ? 12.492 7.789 -1.609 1.00 96.69 326 VAL A N 1
ATOM 2659 C CA . VAL A 1 326 ? 11.845 6.490 -1.851 1.00 96.69 326 VAL A CA 1
ATOM 2660 C C . VAL A 1 326 ? 11.980 6.072 -3.317 1.00 96.69 326 VAL A C 1
ATOM 2662 O O . VAL A 1 326 ? 12.266 4.910 -3.597 1.00 96.69 326 VAL A O 1
ATOM 2665 N N . ALA A 1 327 ? 11.836 7.009 -4.262 1.00 97.25 327 ALA A N 1
ATOM 2666 C CA . ALA A 1 327 ? 12.067 6.733 -5.683 1.00 97.25 327 ALA A CA 1
ATOM 2667 C C . ALA A 1 327 ? 13.521 6.299 -5.943 1.00 97.25 327 ALA A C 1
ATOM 2669 O O . ALA A 1 327 ? 13.749 5.302 -6.631 1.00 97.25 327 ALA A O 1
ATOM 2670 N N . LYS A 1 328 ? 14.492 6.984 -5.323 1.00 98.25 328 LYS A N 1
ATOM 2671 C CA . LYS A 1 328 ? 15.914 6.615 -5.374 1.00 98.25 328 LYS A CA 1
ATOM 2672 C C . LYS A 1 328 ? 16.145 5.197 -4.855 1.00 98.25 328 LYS A C 1
ATOM 2674 O O . LYS A 1 328 ? 16.715 4.373 -5.567 1.00 98.25 328 LYS A O 1
ATOM 2679 N N . GLU A 1 329 ? 15.668 4.898 -3.648 1.00 98.19 329 GLU A N 1
ATOM 2680 C CA . GLU A 1 329 ? 15.828 3.572 -3.042 1.00 98.19 329 GLU A CA 1
ATOM 2681 C C . GLU A 1 329 ? 15.146 2.484 -3.879 1.00 98.19 329 GLU A C 1
ATOM 2683 O O . GLU A 1 329 ? 15.698 1.404 -4.043 1.00 98.19 329 GLU A O 1
ATOM 2688 N N . THR A 1 330 ? 14.003 2.774 -4.507 1.00 98.00 330 THR A N 1
ATOM 2689 C CA . THR A 1 330 ? 13.329 1.830 -5.418 1.00 98.00 330 THR A CA 1
ATOM 2690 C C . THR A 1 330 ? 14.199 1.494 -6.636 1.00 98.00 330 THR A C 1
ATOM 2692 O O . THR A 1 330 ? 14.280 0.332 -7.039 1.00 98.00 330 THR A O 1
ATOM 2695 N N . ILE A 1 331 ? 14.901 2.481 -7.208 1.00 98.38 331 ILE A N 1
ATOM 2696 C CA . ILE A 1 331 ? 15.855 2.259 -8.309 1.00 98.38 331 ILE A CA 1
ATOM 2697 C C . ILE A 1 331 ? 17.029 1.398 -7.832 1.00 98.38 331 ILE A C 1
ATOM 2699 O O . ILE A 1 331 ? 17.406 0.439 -8.511 1.00 98.38 331 ILE A O 1
ATOM 2703 N N . ILE A 1 332 ? 17.600 1.719 -6.668 1.00 98.50 332 ILE A N 1
ATOM 2704 C CA . ILE A 1 332 ? 18.725 0.977 -6.083 1.00 98.50 332 ILE A CA 1
ATOM 2705 C C . ILE A 1 332 ? 18.312 -0.469 -5.793 1.00 98.50 332 ILE A C 1
ATOM 2707 O O . ILE A 1 332 ? 18.997 -1.398 -6.219 1.00 98.50 332 ILE A O 1
ATOM 2711 N N . HIS A 1 333 ? 17.164 -0.679 -5.152 1.00 98.31 333 HIS A N 1
ATOM 2712 C CA . HIS A 1 333 ? 16.614 -2.001 -4.872 1.00 98.31 333 HIS A CA 1
ATOM 2713 C C . HIS A 1 333 ? 16.405 -2.817 -6.150 1.00 98.31 333 HIS A C 1
ATOM 2715 O O . HIS A 1 333 ? 16.835 -3.970 -6.195 1.00 98.31 333 HIS A O 1
ATOM 2721 N N . GLY A 1 334 ? 15.843 -2.229 -7.211 1.00 97.94 334 GLY A N 1
ATOM 2722 C CA . GLY A 1 334 ? 15.678 -2.909 -8.500 1.00 97.94 334 GLY A CA 1
ATOM 2723 C C . GLY A 1 334 ? 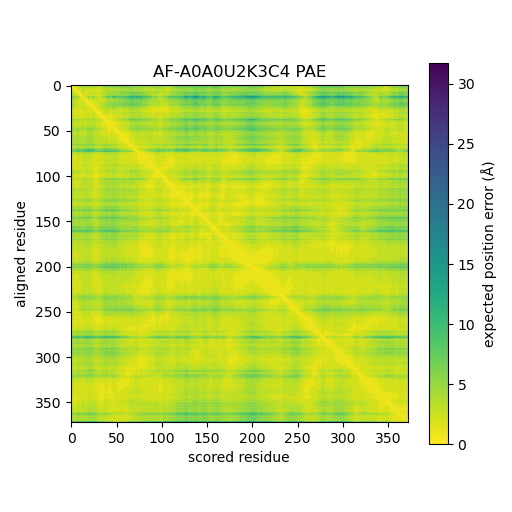17.006 -3.380 -9.110 1.00 97.94 334 GLY A C 1
ATOM 2724 O O . GLY A 1 334 ? 17.076 -4.478 -9.672 1.00 97.94 334 GLY A O 1
ATOM 2725 N N . ARG A 1 335 ? 18.082 -2.594 -8.950 1.00 97.50 335 ARG A N 1
ATOM 2726 C CA . ARG A 1 335 ? 19.445 -2.969 -9.377 1.00 97.50 335 ARG A CA 1
ATOM 2727 C C . ARG A 1 335 ? 20.029 -4.078 -8.509 1.00 97.50 335 ARG A C 1
ATOM 2729 O O . ARG A 1 335 ? 20.521 -5.061 -9.056 1.00 97.50 335 ARG A O 1
ATOM 2736 N N . THR A 1 336 ? 19.914 -3.970 -7.186 1.00 97.00 336 THR A N 1
ATOM 2737 C CA . THR A 1 336 ? 20.340 -5.010 -6.231 1.00 97.00 336 THR A CA 1
ATOM 2738 C C . THR A 1 336 ? 19.646 -6.344 -6.511 1.00 97.00 336 THR A C 1
ATOM 2740 O O . THR A 1 336 ? 20.268 -7.400 -6.475 1.00 97.00 336 THR A O 1
ATOM 2743 N N . LEU A 1 337 ? 18.363 -6.298 -6.871 1.00 97.19 337 LEU A N 1
ATOM 2744 C CA . LEU A 1 337 ? 17.555 -7.463 -7.238 1.00 97.19 337 LEU A CA 1
ATOM 2745 C C . LEU A 1 337 ? 17.808 -7.969 -8.666 1.00 97.19 337 LEU A C 1
ATOM 2747 O O . LEU A 1 337 ? 17.182 -8.949 -9.090 1.00 97.19 337 LEU A O 1
ATOM 2751 N N . ARG A 1 338 ? 18.693 -7.308 -9.423 1.00 97.19 338 ARG A N 1
ATOM 2752 C CA . ARG A 1 338 ? 19.039 -7.636 -10.813 1.00 97.19 338 ARG A CA 1
ATOM 2753 C C . ARG A 1 338 ? 17.790 -7.807 -11.677 1.00 97.19 338 ARG A C 1
ATOM 2755 O O . ARG A 1 338 ? 17.593 -8.840 -12.326 1.00 97.19 338 ARG A O 1
ATOM 2762 N N . PHE A 1 339 ? 16.882 -6.835 -11.611 1.00 97.88 339 PHE A N 1
ATOM 2763 C CA . PHE A 1 339 ? 15.686 -6.832 -12.447 1.00 97.88 339 PHE A CA 1
ATOM 2764 C C . PHE A 1 339 ? 16.050 -6.868 -13.929 1.00 97.88 339 PHE A C 1
ATOM 2766 O O . PHE A 1 339 ? 17.006 -6.230 -14.358 1.00 97.88 339 PHE A O 1
ATOM 2773 N N . GLN A 1 340 ? 15.256 -7.601 -14.713 1.00 97.81 340 GLN A N 1
ATOM 2774 C CA . GLN A 1 340 ? 15.361 -7.526 -16.165 1.00 97.81 340 GLN A CA 1
ATOM 2775 C C . GLN A 1 340 ? 14.859 -6.172 -16.679 1.00 97.81 340 GLN A C 1
ATOM 2777 O O . GLN A 1 340 ? 14.184 -5.425 -15.969 1.00 97.81 340 GLN A O 1
ATOM 2782 N N . SER A 1 341 ? 15.184 -5.849 -17.930 1.00 98.06 341 SER A N 1
ATOM 2783 C CA . SER A 1 341 ? 14.779 -4.579 -18.531 1.00 98.06 341 SER A CA 1
ATOM 2784 C C . SER A 1 341 ? 13.260 -4.477 -18.714 1.00 98.06 341 SER A C 1
ATOM 2786 O O . SER A 1 341 ? 12.549 -5.483 -18.808 1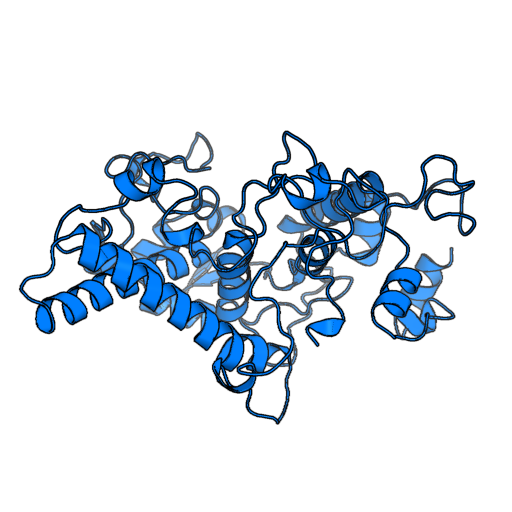.00 98.06 341 SER A O 1
ATOM 2788 N N . LEU A 1 342 ? 12.759 -3.243 -18.849 1.00 98.31 342 LEU A N 1
ATOM 2789 C CA . LEU A 1 342 ? 11.348 -2.967 -19.141 1.00 98.31 342 LEU A CA 1
ATOM 2790 C C . LEU A 1 342 ? 10.831 -3.796 -20.327 1.00 98.31 342 LEU A C 1
ATOM 2792 O O . LEU A 1 342 ? 9.750 -4.374 -20.253 1.00 98.31 342 LEU A O 1
ATOM 2796 N N . ASN A 1 343 ? 11.611 -3.904 -21.405 1.00 98.62 343 ASN A N 1
ATOM 2797 C CA . ASN A 1 343 ? 11.211 -4.648 -22.598 1.00 98.62 343 ASN A CA 1
ATOM 2798 C C . ASN A 1 343 ? 11.094 -6.164 -22.362 1.00 98.62 343 ASN A C 1
ATOM 2800 O O . ASN A 1 343 ? 10.221 -6.788 -22.963 1.00 98.62 343 ASN A O 1
ATOM 2804 N N . GLN A 1 344 ? 11.892 -6.747 -21.462 1.00 98.44 344 GLN A N 1
ATOM 2805 C CA . GLN A 1 344 ? 11.723 -8.152 -21.067 1.00 98.44 344 GLN A CA 1
ATOM 2806 C C . GLN A 1 344 ? 10.418 -8.354 -20.290 1.00 98.44 344 GLN A C 1
ATOM 2808 O O . GLN A 1 344 ? 9.652 -9.272 -20.590 1.00 98.44 344 GLN A O 1
ATOM 2813 N N . TYR A 1 345 ? 10.088 -7.452 -19.359 1.00 98.38 345 TYR A N 1
ATOM 2814 C CA . TYR A 1 345 ? 8.798 -7.507 -18.666 1.00 98.38 345 TYR A CA 1
ATOM 2815 C C . TYR A 1 345 ? 7.615 -7.265 -19.610 1.00 98.38 345 TYR A C 1
ATOM 2817 O O . TYR A 1 345 ? 6.612 -7.970 -19.519 1.00 98.38 345 TYR A O 1
ATOM 2825 N N . ARG A 1 346 ? 7.725 -6.345 -20.576 1.00 98.38 346 ARG A N 1
ATOM 2826 C CA . ARG A 1 346 ? 6.697 -6.157 -21.615 1.00 98.38 346 ARG A CA 1
ATOM 2827 C C . ARG A 1 346 ? 6.429 -7.460 -22.363 1.00 98.38 346 ARG A C 1
ATOM 2829 O O . ARG A 1 346 ? 5.278 -7.887 -22.425 1.00 98.38 346 ARG A O 1
ATOM 2836 N N . GLN A 1 347 ? 7.475 -8.143 -22.827 1.00 98.25 347 GLN A N 1
ATOM 2837 C CA . GLN A 1 347 ? 7.342 -9.451 -23.477 1.00 98.25 347 GLN A CA 1
ATOM 2838 C C . GLN A 1 347 ? 6.707 -10.495 -22.549 1.00 98.25 347 GLN A C 1
ATOM 2840 O O . GLN A 1 347 ? 5.783 -11.197 -22.966 1.00 98.25 347 GLN A O 1
ATOM 2845 N N . ARG A 1 348 ? 7.119 -10.551 -21.274 1.00 96.88 348 ARG A N 1
ATOM 2846 C CA . ARG A 1 348 ? 6.536 -11.448 -20.257 1.00 96.88 348 ARG A CA 1
ATOM 2847 C C . ARG A 1 348 ? 5.031 -11.242 -20.070 1.00 96.88 348 ARG A C 1
ATOM 2849 O O . ARG A 1 348 ? 4.316 -12.209 -19.796 1.00 96.88 348 ARG A O 1
ATOM 2856 N N . PHE A 1 349 ? 4.546 -10.015 -20.249 1.00 97.00 349 PHE A N 1
ATOM 2857 C CA . PHE A 1 349 ? 3.124 -9.656 -20.208 1.00 97.00 349 PHE A CA 1
ATOM 2858 C C . PHE A 1 349 ? 2.470 -9.560 -21.598 1.00 97.00 349 PHE A C 1
ATOM 2860 O O . PHE A 1 349 ? 1.380 -9.004 -21.729 1.00 97.00 349 PHE A O 1
ATOM 2867 N N . ARG A 1 350 ? 3.091 -10.159 -22.626 1.00 97.25 350 ARG A N 1
ATOM 2868 C CA . ARG A 1 350 ? 2.586 -10.245 -24.011 1.00 97.25 350 ARG A CA 1
ATOM 2869 C C . ARG A 1 350 ? 2.384 -8.877 -24.681 1.00 97.25 350 ARG A C 1
ATOM 2871 O O . ARG A 1 350 ? 1.473 -8.703 -25.486 1.00 97.25 350 ARG A O 1
ATOM 2878 N N . LEU A 1 351 ? 3.240 -7.913 -24.354 1.00 98.00 351 LEU A N 1
ATOM 2879 C CA . LEU A 1 351 ? 3.300 -6.583 -24.959 1.00 98.00 351 LEU A CA 1
ATOM 2880 C C . LEU A 1 351 ? 4.513 -6.471 -25.891 1.00 98.00 351 LEU A C 1
ATOM 2882 O O . LEU A 1 351 ? 5.555 -7.084 -25.650 1.00 98.00 351 LEU A O 1
ATOM 2886 N N . GLN A 1 352 ? 4.388 -5.655 -26.939 1.00 98.38 352 GLN A N 1
ATOM 2887 C CA . GLN A 1 352 ? 5.494 -5.384 -27.861 1.00 98.38 352 GLN A CA 1
ATOM 2888 C C . GLN A 1 352 ? 6.588 -4.561 -27.169 1.00 98.38 352 GLN A C 1
ATOM 2890 O O . GLN A 1 352 ? 6.249 -3.584 -26.500 1.00 98.38 352 GLN A O 1
ATOM 2895 N N . PRO A 1 353 ? 7.877 -4.912 -27.297 1.00 98.56 353 PRO A N 1
ATOM 2896 C CA . PRO A 1 353 ? 8.975 -4.062 -26.840 1.00 98.56 353 PRO A CA 1
ATOM 2897 C C . PRO A 1 353 ? 8.899 -2.660 -27.451 1.00 98.56 353 PRO A C 1
ATOM 2899 O O . PRO A 1 353 ? 8.563 -2.534 -28.623 1.00 98.56 353 PRO A O 1
ATOM 2902 N N . TYR A 1 354 ? 9.261 -1.638 -26.678 1.00 98.56 354 TYR A N 1
ATOM 2903 C CA . TYR A 1 354 ? 9.519 -0.311 -27.233 1.00 98.56 354 TYR A CA 1
ATOM 2904 C C . TYR A 1 354 ? 10.772 -0.338 -28.108 1.00 98.56 354 TYR A C 1
ATOM 2906 O O . TYR A 1 354 ? 11.748 -1.028 -27.780 1.00 98.56 354 TYR A O 1
ATOM 2914 N N . THR A 1 355 ? 10.736 0.424 -29.195 1.00 98.06 355 THR A N 1
ATOM 2915 C CA . THR A 1 355 ? 11.815 0.534 -30.184 1.00 98.06 355 THR A CA 1
ATOM 2916 C C . THR A 1 355 ? 12.662 1.795 -30.017 1.00 98.06 355 THR A C 1
ATOM 2918 O O . THR A 1 355 ? 13.799 1.807 -30.481 1.00 98.06 355 THR A O 1
ATOM 2921 N N . SER A 1 356 ? 12.154 2.810 -29.311 1.00 98.12 356 SER A N 1
ATOM 2922 C CA . SER A 1 356 ? 12.871 4.040 -28.950 1.00 98.12 356 SER A CA 1
ATOM 2923 C C . SER A 1 356 ? 12.358 4.621 -27.628 1.00 98.12 356 SER A C 1
ATOM 2925 O O . SER A 1 356 ? 11.264 4.272 -27.168 1.00 98.12 356 SER A O 1
ATOM 2927 N N . PHE A 1 357 ? 13.118 5.539 -27.021 1.00 98.19 357 PHE A N 1
ATOM 2928 C CA . PHE A 1 357 ? 12.625 6.297 -25.868 1.00 98.19 357 PHE A CA 1
ATOM 2929 C C . PHE A 1 357 ? 11.499 7.273 -26.234 1.00 98.19 357 PHE A C 1
ATOM 2931 O O . PHE A 1 357 ? 10.612 7.467 -25.411 1.00 98.19 357 PHE A O 1
ATOM 2938 N N . GLU A 1 358 ? 11.449 7.799 -27.465 1.00 98.00 358 GLU A N 1
ATOM 2939 C CA . GLU A 1 358 ? 10.310 8.616 -27.923 1.00 98.00 358 GLU A CA 1
ATOM 2940 C C . GLU A 1 358 ? 9.000 7.806 -27.938 1.00 98.00 358 GLU A C 1
ATOM 2942 O O . GLU A 1 358 ? 7.945 8.324 -27.579 1.00 98.00 358 GLU A O 1
ATOM 2947 N N . GLU A 1 359 ? 9.047 6.515 -28.299 1.00 98.00 359 GLU A N 1
ATOM 2948 C CA . GLU A 1 359 ? 7.878 5.625 -28.224 1.00 98.00 359 GLU A CA 1
ATOM 2949 C C . GLU A 1 359 ? 7.457 5.355 -26.766 1.00 98.00 359 GLU A C 1
ATOM 2951 O O . GLU A 1 359 ? 6.267 5.215 -26.474 1.00 98.00 359 GLU A O 1
ATOM 2956 N N . LEU A 1 360 ? 8.426 5.288 -25.845 1.00 97.31 360 LEU A N 1
ATOM 2957 C CA . LEU A 1 360 ? 8.178 5.104 -24.414 1.00 97.31 360 LEU A CA 1
ATOM 2958 C C . LEU A 1 360 ? 7.543 6.345 -23.775 1.00 97.31 360 LEU A C 1
ATOM 2960 O O . LEU A 1 360 ? 6.577 6.210 -23.023 1.00 97.31 360 LEU A O 1
ATOM 2964 N N . THR A 1 361 ? 8.116 7.527 -24.007 1.00 95.94 361 THR A N 1
ATOM 2965 C CA . THR A 1 361 ? 7.726 8.763 -23.313 1.00 95.94 361 THR A CA 1
ATOM 2966 C C . THR A 1 361 ? 6.594 9.500 -24.022 1.00 95.94 361 THR A C 1
ATOM 2968 O O . THR A 1 361 ? 5.839 10.225 -23.375 1.00 95.94 361 THR A O 1
ATOM 2971 N N . GLY A 1 362 ? 6.453 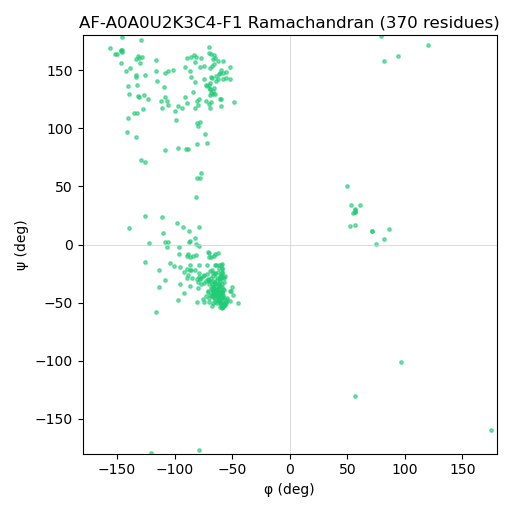9.313 -25.338 1.00 96.06 362 GLY A N 1
ATOM 2972 C CA . GLY A 1 362 ? 5.541 10.088 -26.178 1.00 96.06 362 GLY A CA 1
ATOM 2973 C C . GLY A 1 362 ? 5.992 11.537 -26.403 1.00 96.06 362 GLY A C 1
ATOM 2974 O O . GLY A 1 362 ? 5.202 12.348 -26.886 1.00 96.06 362 GLY A O 1
ATOM 2975 N N . GLU A 1 363 ? 7.230 11.882 -26.045 1.00 95.06 363 GLU A N 1
ATOM 2976 C CA . GLU A 1 363 ? 7.811 13.221 -26.181 1.00 95.06 363 GLU A CA 1
ATOM 2977 C C . GLU A 1 363 ? 9.320 13.145 -26.497 1.00 95.06 363 GLU A C 1
ATOM 2979 O O . GLU A 1 363 ? 9.865 12.055 -26.639 1.00 95.06 363 GLU A O 1
ATOM 2984 N N . LYS A 1 364 ? 9.988 14.292 -26.686 1.00 96.31 364 LYS A N 1
ATOM 2985 C CA . LYS A 1 364 ? 11.373 14.342 -27.197 1.00 96.31 364 LYS A CA 1
ATOM 2986 C C . LYS A 1 364 ? 12.433 14.726 -26.172 1.00 96.31 364 LYS A C 1
ATOM 2988 O O . LYS A 1 364 ? 13.581 14.331 -26.323 1.00 96.31 364 LYS A O 1
ATOM 2993 N N . GLU A 1 365 ? 12.089 15.537 -25.181 1.00 94.06 365 GLU A N 1
ATOM 2994 C CA . GLU A 1 365 ? 13.058 16.100 -24.239 1.00 94.06 365 GLU A CA 1
ATOM 2995 C C . GLU A 1 365 ? 13.518 15.038 -23.236 1.00 94.06 365 GLU A C 1
ATOM 2997 O O . GLU A 1 365 ? 14.716 14.800 -23.082 1.00 94.06 365 GLU A O 1
ATOM 3002 N N . THR A 1 366 ? 12.568 14.333 -22.616 1.00 94.19 366 THR A N 1
ATOM 3003 C CA . THR A 1 366 ? 12.872 13.215 -21.713 1.00 94.19 366 THR A CA 1
ATOM 3004 C C . THR A 1 366 ? 13.442 12.037 -22.495 1.00 94.19 366 THR A C 1
ATOM 3006 O O . THR A 1 366 ? 14.373 11.392 -22.021 1.00 94.19 366 THR A O 1
ATOM 3009 N N . ALA A 1 367 ? 12.937 11.775 -23.704 1.00 96.81 367 ALA A N 1
ATOM 3010 C CA . ALA A 1 367 ? 13.483 10.737 -24.572 1.00 96.81 367 ALA A CA 1
ATOM 3011 C C . ALA A 1 367 ? 14.957 10.970 -24.925 1.00 96.81 367 ALA A C 1
ATOM 3013 O O . ALA A 1 367 ? 15.746 10.036 -24.827 1.00 96.81 367 ALA A O 1
ATOM 3014 N N . ALA A 1 368 ? 15.338 12.200 -25.285 1.00 96.19 368 ALA A N 1
ATOM 3015 C CA . ALA A 1 368 ? 16.724 12.535 -25.599 1.00 96.19 368 ALA A CA 1
ATOM 3016 C C . ALA A 1 368 ? 17.647 12.342 -24.389 1.00 96.19 368 ALA A C 1
ATOM 3018 O O . ALA A 1 368 ? 18.716 11.763 -24.538 1.00 96.19 368 ALA A O 1
ATOM 3019 N N . TYR A 1 369 ? 17.212 12.756 -23.193 1.00 94.56 369 TYR A N 1
ATOM 3020 C CA . TYR A 1 369 ? 17.977 12.523 -21.965 1.00 94.56 369 TYR A CA 1
ATOM 3021 C C . TYR A 1 369 ? 18.116 11.032 -21.612 1.00 94.56 369 TYR A C 1
ATOM 3023 O O . TYR A 1 369 ? 19.124 10.635 -21.047 1.00 94.56 369 TYR A O 1
ATOM 3031 N N . LEU A 1 370 ? 17.107 10.207 -21.903 1.00 95.56 370 LEU A N 1
ATOM 3032 C CA . LEU A 1 370 ? 17.174 8.764 -21.649 1.00 95.56 370 LEU A CA 1
ATOM 3033 C C . LEU A 1 370 ? 18.044 8.005 -22.666 1.00 95.56 370 LEU A C 1
ATOM 3035 O O . LEU A 1 370 ? 18.521 6.916 -22.346 1.00 95.56 370 LEU A O 1
ATOM 3039 N N . GLU A 1 371 ? 18.175 8.531 -23.887 1.00 95.50 371 GLU A N 1
ATOM 3040 C CA . GLU A 1 371 ? 18.992 7.952 -24.963 1.00 95.50 371 GLU A CA 1
ATOM 3041 C C . GLU A 1 371 ? 20.489 8.275 -24.805 1.00 95.50 371 GLU A C 1
ATOM 3043 O O . GLU A 1 371 ? 21.320 7.454 -25.196 1.00 95.50 371 GLU A O 1
ATOM 3048 N N . GLU A 1 372 ? 20.820 9.447 -24.246 1.00 91.62 372 GLU A N 1
ATOM 3049 C CA . GLU A 1 372 ? 22.185 9.853 -23.856 1.00 91.62 372 GLU A CA 1
ATOM 3050 C C . GLU A 1 372 ? 22.737 8.992 -22.707 1.00 91.62 372 GLU A C 1
ATOM 3052 O O . GLU A 1 372 ? 23.909 8.552 -22.827 1.00 91.62 372 GLU A O 1
#

Organism: NCBI:txid1541965

Mean predicted aligned error: 3.28 Å

Sequence (372 aa):
RADMVDSPNLYTSDHSYITVDAHFNTSHFARGLPPIPENCPTPMGVKGPTVLPDPDEMVQKLFTRHKFIPEEYGSNLLFTFFAQHFTHMFFKTDLKKGPGHTWGGHGVDVSHIYGPDKHTENLLRSNSDGKLKTQVINGEEWPPHVDEAPVKMLYPPHIPREKQMAIGHEFFGLLPGLIVFSTIWVREHNRVCDVLREVHPDWVDEQLFQTAKLIVLGETIKIVIEDYVQHLSRYNYKLKFNPEVLFGQAFQYQNRISVEFNHLYHWHPLMPESFHVGDREYSIPEYVFNMDVSTQQGMKNMVDSLVQQQAGKVTNNNHPKMTLHVAKETIIHGRTLRFQSLNQYRQRFRLQPYTSFEELTGEKETAAYLEE

Secondary structure (DSSP, 8-state):
-GGGS-SS--EESS-SS--HHHHH-TTB-EESSPPPPTT-SBTTBSSS-SSPPPHHHHIIIIIB-SS--B-TT--BHHHHHHHHHHHTTT--B-TTT-TTBB-S-SS---HHHH-SSHHHHHHHB-SSTTPBP-EEETTEEEPPBTTTS-------TTS-GGGPBP-SSTTGGG-HHHHHHHHHHHHHHHHHHHHHHHH-TT--HHHHHHHHHHHHHHHHHHHIIIIIHHHHHT-SS-----GGGGTTS--------BHHHHHHT--GGGS-SEEEETTEEEEHHHHTT-THHHHHHHHHHHHHHHHHSBPBPSSTT-B-GGGHHHHHHHHHHHHHTTPPPHHHHHHHTT-PPPSSHHHHHSSSHHHHHHH-

Radius of gyration: 22.21 Å; Cα contacts (8 Å, |Δi|>4): 579; chains: 1; bounding box: 57×52×57 Å

Solvent-accessible surface area (backbone atoms only — not comparable to full-atom values): 20816 Å² total; per-residue (Å²): 119,69,89,74,54,67,78,75,57,53,20,26,71,90,30,75,52,80,46,73,60,56,64,70,49,64,52,44,22,22,35,96,66,54,54,48,65,90,86,39,83,13,77,63,37,85,48,81,57,76,65,78,81,59,53,67,59,48,36,62,77,44,29,44,45,84,55,93,47,64,34,92,82,74,48,16,38,46,57,48,34,48,53,52,52,60,48,52,31,36,62,34,66,32,68,91,81,29,82,46,24,28,79,29,82,30,44,94,70,56,25,40,64,49,17,89,46,72,67,46,28,58,47,44,36,56,80,50,67,24,22,61,48,61,38,74,51,93,88,39,80,35,55,26,34,31,86,82,19,78,55,76,62,60,70,63,92,87,60,57,61,92,63,35,63,35,63,23,36,36,62,41,58,41,38,36,60,37,44,51,54,51,29,53,53,52,53,47,40,37,51,44,14,53,55,49,42,73,78,36,76,85,62,50,34,69,58,34,28,54,52,26,53,53,49,54,44,51,51,50,54,37,46,43,40,47,47,52,46,32,63,73,66,66,54,95,63,85,54,73,75,58,74,71,82,50,63,94,50,101,71,73,101,70,69,66,47,32,51,64,60,54,62,72,64,69,59,53,14,30,51,61,85,53,47,60,46,72,99,43,78,31,48,56,82,69,38,49,61,30,48,60,62,41,61,73,58,30,70,65,41,45,52,52,23,24,59,69,39,69,13,25,28,81,53,72,37,20,26,34,81,88,49,42,63,56,55,31,50,52,54,51,43,42,56,77,58,22,51,66,52,72,47,57,53,29,47,72,71,78,37,82,58,75,90,47,47,42,74,71,68,73,43,62,69,67,18,50,64,73,71,106

pLDDT: mean 96.72, std 2.34, range [81.0, 98.94]

InterPro domains:
  IPR010255 Haem peroxidase superfamily [SSF48113] (3-372)
  IPR019791 Haem peroxidase, animal-type [PF03098] (108-368)
  IPR019791 Haem peroxidase, animal-type [PR00457] (31-42)
  IPR019791 Haem peroxidase, animal-type [PR00457] (78-93)
  IPR019791 Haem peroxidase, animal-type [PR00457] (165-183)
  IPR019791 Haem peroxidase, animal-type [PR00457] (183-203)
  IPR019791 Haem peroxidase, animal-type [PR00457] (208-234)
  IPR019791 Haem peroxidase, animal-type [PR00457] (261-271)
  IPR019791 Haem peroxidase, animal-type [PR00457] (363-372)
  IPR019791 Haem peroxidase, animal-type [PS50292] (1-372)
  IPR037120 Haem peroxidase domain superfamily, animal type [G3DSA:1.10.640.10] (1-372)
  IPR050783 Oxylipin biosynthesis and metabolism [PTHR11903] (9-372)

Nearest PDB structures (foldseek):
  3mdl-assembly1_A  TM=9.933E-01  e=1.888E-44  Mus musculus
  5f19-assembly1_A  TM=9.931E-01  e=2.770E-44  Homo sapiens
  3krk-assembly1_A  TM=9.934E-01  e=9.767E-44  Mus musculus
  7jxt-assembly1_A  TM=9.927E-01  e=7.832E-43  Ovis aries
  3n8w-assembly1_B  TM=9.928E-01  e=7.819E-42  Ovis aries

Foldseek 3Di:
DQVLADVVAQAWLVGQGRDPCRRPVQFFFGALHGFADPPACDLQRPDDDNDDDALVVCLVPWAAAPDFAFDPQQAFLLLVLLLVLQCCQALAAPPVVALGGGLHPQDLQVLQAQASDPVLNVLQCPQPLLAGDWDAFPNDTFADFCVSRVDAADDDPPQDSNLHGRGSHRDLLFFLSSRLVSRVLRVQLVVQSVVCCVVPVPDGNVVSNVVSSVVSSVVSVQCCFQPSVCSVVVDPDGTGPDPCVCVVPPDDPDGGHHSVNSLVSLQQLQDDQWFDFPPDTGGSVRGTSGNCSDSVSDSVSRVVSRSPGTTGDRGINRHYPVCSVVSSVSVVSCSVSNPHDPQVVCVSVVHHGDPFLCSVRVDDPVRVVVVD